Protein AF-A0A6A6N3H6-F1 (afdb_monomer)

pLDDT: mean 77.89, std 19.14, range [23.11, 98.12]

Mean predicted aligned error: 17.77 Å

Foldseek 3Di:
DAFAEQECVVVVVCVVVADLDLVSNVVVCVVVDPVLLVSLLVLLVSLLFFQKHKYQYPLFALVLQVVLVVLVLVVVPDDPVLQVVQADVVLVRLAGKDAFQQFAAQCVAPPVNVVVLVPADPVLRWQHAPGGAQKMKHKAFADAADPDDLFVSSRDHGDDRPPCPCRCVSLRSSLVSQVVVVLSSQLSNCSSVSHRSCQPVVQLVNARWIFMKMKHQCVVQQDFSHWNHTKDFFAFAKKKWAAKLAWFKWWATPVRDIDGHDHDGSMMMIGGGNLNCLQQLNSRDTIIITGTNHPSRNVSQVVCVVVVHRSMTIIRMIGRHGHQADKRAHDDCSCVDPSSVVRDIDGRHGPPDRYDHPCLPDPLPVGDPDDQLAEDADDDPDPQEPVSQVNPDDPVSYDHDQLLQLLLCCFPVCQVQQVAFDQDPLQVVAPCRCCPLQNPGPDDSNVVVLCCCCPPQQDPVLLVVLQVQLVVLLVVLLVVLVVCLVVQHKDLVQVSLLQSVQQSSCCSPPVDHLPDPDPVSVVVVVVQVVNCVSVPVDRPRPRLCLLVQLCLPDDVVVLVVQCVVLVDPCLPDAFDGLVCLVSSQLLLLSSLLSCLQFQFQQKDKTFGQAWDDDPRDTQHHRHIYINRSNRLSQPCVLDPVSNDRDSVVSNPDDVVVVVVCLSRVSRASQRHHPSGDSCPVVSSSSSSSSNSRLSSFWDKFWDDDVRGFDLRFYDDSTTHRPDGRIMRTHTPDDNPDD

Solvent-accessible surface area (backbone atoms only — not comparable to full-atom values): 39945 Å² total; per-residue (Å²): 136,82,73,60,75,45,72,41,54,75,53,66,78,47,53,89,78,59,49,59,50,62,69,59,28,56,54,47,49,63,72,77,30,71,66,56,56,51,51,14,32,48,49,31,48,40,36,42,58,36,14,43,41,31,34,34,43,86,87,44,50,49,65,58,51,47,58,47,45,54,56,49,41,63,53,67,71,47,57,67,74,66,49,54,75,36,42,30,71,93,49,71,34,66,30,15,28,34,69,52,59,72,41,44,34,39,48,81,56,32,65,70,48,36,54,52,52,72,70,42,58,81,92,54,44,74,68,80,58,97,57,44,20,52,32,27,37,37,25,38,73,38,77,77,67,54,93,83,62,72,55,54,73,80,54,61,84,49,67,77,66,89,92,49,88,59,48,64,59,49,52,42,53,54,35,47,47,52,51,54,50,50,46,54,51,36,26,33,27,22,44,33,70,73,42,39,35,44,66,49,47,65,45,34,57,66,17,64,29,32,33,41,33,33,39,27,56,43,85,80,62,69,49,76,62,41,41,39,36,36,46,40,65,52,48,32,28,39,37,36,29,50,62,47,88,48,54,35,44,33,33,41,33,72,87,62,49,65,41,75,65,80,60,56,87,34,26,36,39,36,33,31,5,39,43,42,11,34,32,37,30,54,58,29,39,51,25,39,34,33,29,34,36,36,73,66,21,52,54,40,49,53,55,28,57,78,66,74,46,80,54,50,38,47,40,58,33,29,39,36,25,45,13,50,88,40,71,42,36,32,43,81,75,31,50,75,40,83,55,21,77,80,31,64,78,39,71,35,55,76,60,85,62,71,49,62,62,82,74,73,60,85,54,91,64,85,73,60,57,72,42,59,59,54,34,40,43,68,57,80,74,60,83,58,38,54,77,75,54,43,77,80,64,62,80,87,43,45,53,87,46,60,52,25,60,49,43,26,43,44,31,59,77,37,23,80,40,38,51,32,55,70,85,56,96,58,22,86,74,42,99,51,39,50,67,33,79,89,50,28,61,70,48,71,68,36,51,50,52,49,48,46,42,47,59,68,61,54,13,70,70,42,51,57,71,40,44,63,56,47,53,50,39,52,49,53,52,52,51,53,49,50,54,33,28,76,69,73,39,76,36,53,49,50,61,52,53,36,52,41,48,45,29,34,51,33,34,68,76,69,71,41,43,59,82,48,90,48,72,66,21,47,50,53,45,52,55,51,50,52,55,23,65,73,67,42,94,60,75,82,61,79,68,72,47,48,67,52,57,47,45,68,75,47,50,77,66,50,55,52,48,40,56,63,69,37,68,59,74,47,72,83,75,49,80,79,51,80,86,50,52,84,66,32,51,50,56,53,12,42,51,52,42,28,31,39,76,45,26,49,55,36,59,48,73,23,13,26,70,50,67,44,70,58,100,85,42,82,42,48,36,54,16,31,36,38,48,38,40,47,40,32,38,38,32,67,90,81,30,84,65,41,88,57,94,57,33,67,80,56,66,73,67,47,75,72,52,54,53,51,45,69,64,40,42,44,75,46,74,51,59,54,44,92,78,31,53,75,55,52,66,61,49,51,51,52,52,52,52,52,51,51,45,47,61,48,27,35,44,78,44,44,63,45,82,94,55,38,66,76,78,44,30,33,72,57,86,44,60,37,64,59,53,83,49,37,29,35,50,40,82,68,39,68,91,82,66,130

Nearest PDB structures (foldseek):
  2v0m-assembly2_B  TM=8.083E-01  e=2.006E-14  Homo sapiens
  2v0m-assembly3_C  TM=8.012E-01  e=1.333E-14  Homo sapiens
  4k9w-assembly3_C  TM=7.893E-01  e=1.266E-14  Homo sapiens
  8gk3-assembly9_I  TM=7.827E-01  e=5.556E-13  Homo sapiens
  8gk3-assembly5_E  TM=7.535E-01  e=1.900E-13  Homo sapiens

Organism: Hevea brasiliensis (NCBI:txid3981)

Secondary structure (DSSP, 8-state):
-PPPEEE-HHHHTTGGG--SSHHHHHHHHHHS-HHHHHHHHHHHHHHHHHSEEEEE-TT--HHHHHHHHHHHHHHHTS-HHHHHTTB-GGGTTSSEEE-TT-PPPHHHH-HHHHHHHHTS-GGGPPPPPSSS---EEEEEEESPPPSS-S-GGGGPPPP--TT-TTHHHHHHHHHHHHHHHHHHHHHHHHHHTTS-TTTTHHHHTT--EEE--EEEETTT--STT-EEEEEEE--SSEEEE---SS--EEEE-TTS-EEE--PPTTEEEEEE-HHHHHHTTTSSPPPEEEEE--HHHHHHHHHHHHTT---EEEE-EEEE---TTSEE---GGGGGSGGGGGS--EE----------SSSSTTTTS--SS----EEPP----TTB-TTTS----TTSB----HHHHHHIIIIISTTGGGB-PPPTTGGGSTTGGGSTTTPPTTHHHHHHHHHIIIIISSHHHHHHTHHHHHHHHHHHHHHHHHHHHTT--EEHHHHHHHHHHHHHHHHHHSS-TTSSSHHHHHHHHHHHHHHHHT-SS--S---THHHHHHHT--HHHHHHHHHHH--THHHHS---GGGGGG-HHHHHHHHHHHHHS-SSS-EEEE-SS-EEETTEEE-TT-EEEE-HHHHTT-TTTSSSTTS--GGGGT---HHHHHHHHHHT---TT--GGGS-TTHHHHHHHHHHHHHHHHHHEEEEE-SGGG----PEESSSS-EESS--EEEEEESS-TT--

Sequence (738 aa):
MELPVIDLSRYLEISGKLSNDPEKLSGQLQEFGPWLIESCKEVSRILRETGALIVKDPRCSAEDNDRFIDIMEKYFERPQDYKKLHERPQSYYQIGSSPDGLEVAKCVVDEKIKEKVKAMPMDVQPSLPHGPDLKERYMWRVGSPPANTRFREFNLEPPIPEGFLEWKEVMDSWGSKMVNAVEAVAEMAAIGFGLPKDAFTSLLKQGPQLLGPTGSNLSHYNQEGTVFAGYHYDTNFLTIHGRSRFPGLNIWLRNGQKVEVKVPPGCLFIQTGKQIEWLTAGECMAGMHEVVVTDKTLDAVKKAAEQNRSLWRVSSTLFSNIASDAMLKPLGHFAKRPQANQYPPMAAVAPYSPIPPSDACCNAVKSLGQPCLCVLVNGPPISGVDRNMALQLPDKCTANFEPSTFAAEIFKTHDINFSAKPKTPLGDKLLFGNFGFFNAPYGDYWKFMKKLCMTELLGARQVERDCAARREELRRFLSKLVERACKNENVDLGNELMRLTNNTICRMVMSTRCSGEDDEARKCRELVEESVDLAGKDRYVCKYHAMDYGRAHQSSKSILETKRRDRVSCWNNRLVEESDIPNLHYLQAVVKETMRLHPLVPAIPRECREDCKIEGYDIPKETVVWINVYSTMRDPKLWNNPNEFCPERFLQEHENQKEIKRQNFSFLPFGGGRRMCPGSHLAFSLINMTIASMIQCFDWKAVGDGGKVNMEAKSGFSLCLAHPLLCFPVIHYHPFAA

Structure (mmCIF, N/CA/C/O backbone):
data_AF-A0A6A6N3H6-F1
#
_entry.id   AF-A0A6A6N3H6-F1
#
loop_
_atom_site.group_PDB
_atom_site.id
_atom_site.type_symbol
_atom_site.label_atom_id
_atom_site.label_alt_id
_atom_site.label_comp_id
_atom_site.label_asym_id
_atom_site.label_entity_id
_atom_site.label_seq_id
_atom_site.pdbx_PDB_ins_code
_atom_site.Cartn_x
_atom_site.Cartn_y
_atom_site.Cartn_z
_atom_site.occupancy
_atom_site.B_iso_or_equiv
_atom_site.auth_seq_id
_atom_site.auth_comp_id
_atom_site.auth_asym_id
_atom_site.auth_atom_id
_atom_site.pdbx_PDB_model_num
ATOM 1 N N . MET A 1 1 ? -34.242 -5.649 2.552 1.00 54.91 1 MET A N 1
ATOM 2 C CA . MET A 1 1 ? -33.897 -6.307 3.826 1.00 54.91 1 MET A CA 1
ATOM 3 C C . MET A 1 1 ? -33.366 -5.218 4.736 1.00 54.91 1 MET A C 1
ATOM 5 O O . MET A 1 1 ? -32.465 -4.509 4.309 1.00 54.91 1 MET A O 1
ATOM 9 N N . GLU A 1 2 ? -33.977 -5.004 5.898 1.00 72.56 2 GLU A N 1
ATOM 10 C CA . GLU A 1 2 ? -33.443 -4.059 6.886 1.00 72.56 2 GLU A CA 1
ATOM 11 C C . GLU A 1 2 ? -32.389 -4.772 7.738 1.00 72.56 2 GLU A C 1
ATOM 13 O O . GLU A 1 2 ? -32.532 -5.959 8.035 1.00 72.56 2 GLU A O 1
ATOM 18 N N . LEU A 1 3 ? -31.310 -4.069 8.083 1.00 84.62 3 LEU A N 1
ATOM 19 C CA . LEU A 1 3 ? -30.305 -4.607 8.995 1.00 84.62 3 LEU A CA 1
ATOM 20 C C . LEU A 1 3 ? -30.909 -4.721 10.402 1.00 84.62 3 LEU A C 1
ATOM 22 O O . LEU A 1 3 ? -31.609 -3.800 10.830 1.00 84.62 3 LEU A O 1
ATOM 26 N N . PRO A 1 4 ? -30.638 -5.813 11.134 1.00 85.38 4 PRO A N 1
ATOM 27 C CA . PRO A 1 4 ? -31.151 -5.986 12.486 1.00 85.38 4 PRO A CA 1
ATOM 28 C C . PRO A 1 4 ? -30.584 -4.917 13.428 1.00 85.38 4 PRO A C 1
ATOM 30 O O . PRO A 1 4 ? -29.407 -4.553 13.341 1.00 85.38 4 PRO A O 1
ATOM 33 N N . VAL A 1 5 ? -31.438 -4.441 14.337 1.00 94.19 5 VAL A N 1
ATOM 34 C CA . VAL A 1 5 ? -31.075 -3.499 15.401 1.00 94.19 5 VAL A CA 1
ATOM 35 C C . VAL A 1 5 ? -30.904 -4.270 16.706 1.00 94.19 5 VAL A C 1
ATOM 37 O O . VAL A 1 5 ? -31.855 -4.871 17.200 1.00 94.19 5 VAL A O 1
ATOM 40 N N . ILE A 1 6 ? -29.700 -4.235 17.272 1.00 96.00 6 ILE A N 1
ATOM 41 C CA . ILE A 1 6 ? -29.367 -4.854 18.558 1.00 96.00 6 ILE A CA 1
ATOM 42 C C . ILE A 1 6 ? -29.387 -3.786 19.653 1.00 96.00 6 ILE A C 1
ATOM 44 O O . ILE A 1 6 ? -28.627 -2.820 19.600 1.00 96.00 6 ILE A O 1
ATOM 48 N N . ASP A 1 7 ? -30.246 -3.956 20.656 1.00 96.25 7 ASP A N 1
ATOM 49 C CA . ASP A 1 7 ? -30.285 -3.075 21.827 1.00 96.25 7 ASP A CA 1
ATOM 50 C C . ASP A 1 7 ? -29.255 -3.532 22.870 1.00 96.25 7 ASP A C 1
ATOM 52 O O . ASP A 1 7 ? -29.333 -4.643 23.399 1.00 96.25 7 ASP A O 1
ATOM 56 N N . LEU A 1 8 ? -28.274 -2.674 23.158 1.00 96.94 8 LEU A N 1
ATOM 57 C CA . LEU A 1 8 ? -27.181 -2.977 24.083 1.00 96.94 8 LEU A CA 1
ATOM 58 C C . LEU A 1 8 ? -27.555 -2.748 25.554 1.00 96.94 8 LEU A C 1
ATOM 60 O O . LEU A 1 8 ? -26.789 -3.146 26.432 1.00 96.94 8 LEU A O 1
ATOM 64 N N . SER A 1 9 ? -28.713 -2.145 25.853 1.00 95.56 9 SER A N 1
ATOM 65 C CA . SER A 1 9 ? -29.068 -1.686 27.206 1.00 95.56 9 SER A CA 1
ATOM 66 C C . SER A 1 9 ? -28.967 -2.801 28.247 1.00 95.56 9 SER A C 1
ATOM 68 O O . SER A 1 9 ? -28.247 -2.672 29.236 1.00 95.56 9 SER A O 1
ATOM 70 N N . ARG A 1 10 ? -29.598 -3.950 27.974 1.00 93.75 10 ARG A N 1
ATOM 71 C CA . ARG A 1 10 ? -29.620 -5.088 28.904 1.00 93.75 10 ARG A CA 1
ATOM 72 C C . ARG A 1 10 ? -28.243 -5.726 29.096 1.00 93.75 10 ARG A C 1
ATOM 74 O O . ARG A 1 10 ? -27.944 -6.222 30.177 1.00 93.75 10 ARG A O 1
ATOM 81 N N . TYR A 1 11 ? -27.399 -5.726 28.062 1.00 95.31 11 TYR A N 1
ATOM 82 C CA . TYR A 1 11 ? -26.031 -6.240 28.170 1.00 95.31 11 TYR A CA 1
ATOM 83 C C . TYR A 1 11 ? -25.169 -5.323 29.046 1.00 95.31 11 TYR A C 1
ATOM 85 O O . TYR A 1 11 ? -24.456 -5.801 29.928 1.00 95.31 11 TYR A O 1
ATOM 93 N N . LEU A 1 12 ? -25.277 -4.005 28.857 1.00 95.88 12 LEU A N 1
ATOM 94 C CA . LEU A 1 12 ? -24.498 -3.012 29.600 1.00 95.88 12 LEU A CA 1
ATOM 95 C C . LEU A 1 12 ? -24.800 -3.002 31.109 1.00 95.88 12 LEU A C 1
ATOM 97 O O . LEU A 1 12 ? -23.902 -2.720 31.898 1.00 95.88 12 LEU A O 1
ATOM 101 N N . GLU A 1 13 ? -26.018 -3.359 31.528 1.00 93.38 13 GLU A N 1
ATOM 102 C CA . GLU A 1 13 ? -26.393 -3.477 32.950 1.00 93.38 13 GLU A CA 1
ATOM 103 C C . GLU A 1 13 ? -25.622 -4.576 33.702 1.00 93.38 13 GLU A C 1
ATOM 105 O O . GLU A 1 13 ? -25.441 -4.502 34.923 1.00 93.38 13 GLU A O 1
ATOM 110 N N . ILE A 1 14 ? -25.175 -5.612 32.988 1.00 91.44 14 ILE A N 1
ATOM 111 C CA . ILE A 1 14 ? -24.556 -6.799 33.590 1.00 91.44 14 ILE A CA 1
ATOM 112 C C . ILE A 1 14 ? -23.113 -7.034 33.146 1.00 91.44 14 ILE A C 1
ATOM 114 O O . ILE A 1 14 ? -22.404 -7.785 33.814 1.00 91.44 14 ILE A O 1
ATOM 118 N N . SER A 1 15 ? -22.648 -6.395 32.069 1.00 90.31 15 SER A N 1
ATOM 119 C CA . SER A 1 15 ? -21.335 -6.657 31.466 1.00 90.31 15 SER A CA 1
ATOM 120 C C . SER A 1 15 ? -20.186 -6.517 32.468 1.00 90.31 15 SER A C 1
ATOM 122 O O . SER A 1 15 ? -19.277 -7.348 32.473 1.00 90.31 15 SER A O 1
ATOM 124 N N . GLY A 1 16 ? -20.253 -5.543 33.381 1.00 87.88 16 GLY A N 1
ATOM 125 C CA . GLY A 1 16 ? -19.256 -5.337 34.439 1.00 87.88 16 GLY A CA 1
ATOM 126 C C . GLY A 1 16 ? -19.181 -6.455 35.490 1.00 87.88 16 GLY A C 1
ATOM 127 O O . GLY A 1 16 ? -18.178 -6.559 36.189 1.00 87.88 16 GLY A O 1
ATOM 128 N N . LYS A 1 17 ? -20.210 -7.305 35.599 1.00 87.94 17 LYS A N 1
ATOM 129 C CA . LYS A 1 17 ? -20.251 -8.452 36.524 1.00 87.94 17 LYS A CA 1
ATOM 130 C C . LYS A 1 17 ? -19.706 -9.738 35.894 1.00 87.94 17 LYS A C 1
ATOM 132 O O . LYS A 1 17 ? -19.382 -10.676 36.620 1.00 87.94 17 LYS A O 1
ATOM 137 N N . LEU A 1 18 ? -19.619 -9.796 34.564 1.00 88.19 18 LEU A N 1
ATOM 138 C CA . LEU A 1 18 ? -19.164 -10.976 33.828 1.00 88.19 18 LEU A CA 1
ATOM 139 C C . LEU A 1 18 ? -17.639 -11.128 33.907 1.00 88.19 18 LEU A C 1
ATOM 141 O O . LEU A 1 18 ? -16.895 -10.176 33.665 1.00 88.19 18 LEU A O 1
ATOM 145 N N . SER A 1 19 ? -17.186 -12.342 34.216 1.00 88.44 19 SER A N 1
ATOM 146 C CA . SER A 1 19 ? -15.778 -12.715 34.300 1.00 88.44 19 SER A CA 1
ATOM 147 C C . SER A 1 19 ? -15.164 -12.915 32.915 1.00 88.44 19 SER A C 1
ATOM 149 O O . SER A 1 19 ? -15.828 -13.358 31.981 1.00 88.44 19 SER A O 1
ATOM 151 N N . ASN A 1 20 ? -13.865 -12.640 32.801 1.00 87.69 20 ASN A N 1
ATOM 152 C CA . ASN A 1 20 ? -13.083 -12.994 31.614 1.00 87.69 20 ASN A CA 1
ATOM 153 C C . ASN A 1 20 ? -12.577 -14.447 31.673 1.00 87.69 20 ASN A C 1
ATOM 155 O O . ASN A 1 20 ? -12.150 -14.992 30.659 1.00 87.69 20 ASN A O 1
ATOM 159 N N . ASP A 1 21 ? -12.627 -15.077 32.852 1.00 86.31 21 ASP A N 1
ATOM 160 C CA . ASP A 1 21 ? -12.260 -16.479 33.032 1.00 86.31 21 ASP A CA 1
ATOM 161 C C . ASP A 1 21 ? -13.322 -17.393 32.387 1.00 86.31 21 ASP A C 1
ATOM 163 O O . ASP A 1 21 ? -14.500 -17.271 32.734 1.00 86.31 21 ASP A O 1
ATOM 167 N N . PRO A 1 22 ? -12.951 -18.300 31.463 1.00 82.88 22 PRO A N 1
ATOM 168 C CA . PRO A 1 22 ? -13.918 -19.115 30.726 1.00 82.88 22 PRO A CA 1
ATOM 169 C C . PRO A 1 22 ? -14.803 -20.008 31.602 1.00 82.88 22 PRO A C 1
ATOM 171 O O . PRO A 1 22 ? -15.984 -20.178 31.294 1.00 82.88 22 PRO A O 1
ATOM 174 N N . GLU A 1 23 ? -14.264 -20.573 32.686 1.00 83.00 23 GLU A N 1
ATOM 175 C CA . GLU A 1 23 ? -15.017 -21.475 33.565 1.00 83.00 23 GLU A CA 1
ATOM 176 C C . GLU A 1 23 ? -16.041 -20.687 34.382 1.00 83.00 23 GLU A C 1
ATOM 178 O O . GLU A 1 23 ? -17.223 -21.043 34.428 1.00 83.00 23 GLU A O 1
ATOM 183 N N . LYS A 1 24 ? -15.618 -19.554 34.958 1.00 86.44 24 LYS A N 1
ATOM 184 C CA . LYS A 1 24 ? -16.521 -18.659 35.698 1.00 86.44 24 LYS A CA 1
ATOM 185 C C . LYS A 1 24 ? -17.574 -18.042 34.788 1.00 86.44 24 LYS A C 1
ATOM 187 O O . LYS A 1 24 ? -18.742 -17.990 35.166 1.00 86.44 24 LYS A O 1
ATOM 192 N N . LEU A 1 25 ? -17.182 -17.616 33.588 1.00 85.88 25 LEU A N 1
ATOM 193 C CA . LEU A 1 25 ? -18.096 -17.062 32.597 1.00 85.88 25 LEU A CA 1
ATOM 194 C C . LEU A 1 25 ? -19.158 -18.090 32.205 1.00 85.88 25 LEU A C 1
ATOM 196 O O . LEU A 1 25 ? -20.333 -17.747 32.170 1.00 85.88 25 LEU A O 1
ATOM 200 N N . SER A 1 26 ? -18.786 -19.355 31.985 1.00 81.19 26 SER A N 1
ATOM 201 C CA . SER A 1 26 ? -19.758 -20.416 31.690 1.00 81.19 26 SER A CA 1
ATOM 202 C C . SER A 1 26 ? -20.797 -20.581 32.806 1.00 81.19 26 SER A C 1
ATOM 204 O O . SER A 1 26 ? -21.979 -20.745 32.507 1.00 81.19 26 SER A O 1
ATOM 206 N N . GLY A 1 27 ? -20.385 -20.509 34.077 1.00 81.69 27 GLY A N 1
ATOM 207 C CA . GLY A 1 27 ? -21.310 -20.531 35.217 1.00 81.69 27 GLY A CA 1
ATOM 208 C C . GLY A 1 27 ? -22.224 -19.300 35.263 1.00 81.69 27 GLY A C 1
ATOM 209 O O . GLY A 1 27 ? -23.436 -19.426 35.412 1.00 81.69 27 GLY A O 1
ATOM 210 N N . GLN A 1 28 ? -21.669 -18.108 35.037 1.00 83.12 28 GLN A N 1
ATOM 211 C CA . GLN A 1 28 ? -22.433 -16.856 35.015 1.00 83.12 28 GLN A CA 1
ATOM 212 C C . GLN A 1 28 ? -23.426 -16.787 33.848 1.00 83.12 28 GLN A C 1
ATOM 214 O O . GLN A 1 28 ? -24.538 -16.295 34.010 1.00 83.12 28 GLN A O 1
ATOM 219 N N . LEU A 1 29 ? -23.068 -17.312 32.675 1.00 82.69 29 LEU A N 1
ATOM 220 C CA . LEU A 1 29 ? -23.973 -17.400 31.526 1.00 82.69 29 LEU A CA 1
ATOM 221 C C . LEU A 1 29 ? -25.200 -18.277 31.828 1.00 82.69 29 LEU A C 1
ATOM 223 O O . LEU A 1 29 ? -26.274 -18.023 31.285 1.00 82.69 29 LEU A O 1
ATOM 227 N N . GLN A 1 30 ? -25.063 -19.279 32.704 1.00 79.19 30 GLN A N 1
ATOM 228 C CA . GLN A 1 30 ? -26.191 -20.079 33.190 1.00 79.19 30 GLN A CA 1
ATOM 229 C C . GLN A 1 30 ? -27.035 -19.308 34.222 1.00 79.19 30 GLN A C 1
ATOM 231 O O . GLN A 1 30 ? -28.259 -19.409 34.194 1.00 79.19 30 GLN A O 1
ATOM 236 N N . GLU A 1 31 ? -26.403 -18.502 35.082 1.00 81.06 31 GLU A N 1
ATOM 237 C CA . GLU A 1 31 ? -27.059 -17.690 36.121 1.00 81.06 31 GLU A CA 1
ATOM 238 C C . GLU A 1 31 ? -27.869 -16.510 35.551 1.00 81.06 31 GLU A C 1
ATOM 240 O O . GLU A 1 31 ? -29.026 -16.311 35.916 1.00 81.06 31 GLU A O 1
ATOM 245 N N . PHE A 1 32 ? -27.295 -15.737 34.621 1.00 77.31 32 PHE A N 1
ATOM 246 C CA . PHE A 1 32 ? -27.941 -14.553 34.031 1.00 77.31 32 PHE A CA 1
ATOM 247 C C . PHE A 1 32 ? -29.028 -14.891 32.986 1.00 77.31 32 PHE A C 1
ATOM 249 O O . PHE A 1 32 ? -29.742 -13.993 32.525 1.00 77.31 32 PHE A O 1
ATOM 256 N N . GLY A 1 33 ? -29.191 -16.177 32.653 1.00 76.50 33 GLY A N 1
ATOM 257 C CA . GLY A 1 33 ? -30.299 -16.740 31.878 1.00 76.50 33 GLY A CA 1
ATOM 258 C C . GLY A 1 33 ? -30.052 -16.897 30.364 1.00 76.50 33 GLY A C 1
ATOM 259 O O . GLY A 1 33 ? -29.130 -16.298 29.807 1.00 76.50 33 GLY A O 1
ATOM 260 N N . PRO A 1 34 ? -30.915 -17.664 29.653 1.00 84.06 34 PRO A N 1
ATOM 261 C CA . PRO A 1 34 ? -30.723 -18.024 28.238 1.00 84.06 34 PRO A CA 1
ATOM 262 C C . PRO A 1 34 ? -30.611 -16.833 27.279 1.00 84.06 34 PRO A C 1
ATOM 264 O O . PRO A 1 34 ? -29.903 -16.913 26.275 1.00 84.06 34 PRO A O 1
ATOM 267 N N . TRP A 1 35 ? -31.270 -15.717 27.611 1.00 90.00 35 TRP A N 1
ATOM 268 C CA . TRP A 1 35 ? -31.330 -14.522 26.769 1.00 90.00 35 TRP A CA 1
ATOM 269 C C . TRP A 1 35 ? -29.939 -13.947 26.456 1.00 90.00 35 TRP A C 1
ATOM 271 O O . TRP A 1 35 ? -29.731 -13.435 25.358 1.00 90.00 35 TRP A O 1
ATOM 281 N N . LEU A 1 36 ? -28.994 -14.010 27.406 1.00 89.12 36 LEU A N 1
ATOM 282 C CA . LEU A 1 36 ? -27.656 -13.430 27.261 1.00 89.12 36 LEU A CA 1
ATOM 283 C C . LEU A 1 36 ? -26.862 -14.222 26.226 1.00 89.12 36 LEU A C 1
ATOM 285 O O . LEU A 1 36 ? -26.299 -13.653 25.295 1.00 89.12 36 LEU A O 1
ATOM 289 N N . ILE A 1 37 ? -26.885 -15.549 26.361 1.00 89.06 37 ILE A N 1
ATOM 290 C CA . ILE A 1 37 ? -26.258 -16.470 25.412 1.00 89.06 37 ILE A CA 1
ATOM 291 C C . ILE A 1 37 ? -26.870 -16.280 24.024 1.00 89.06 37 ILE A C 1
ATOM 293 O O . ILE A 1 37 ? -26.137 -16.208 23.041 1.00 89.06 37 ILE A O 1
ATOM 297 N N . GLU A 1 38 ? -28.198 -16.195 23.937 1.00 92.19 38 GLU A N 1
ATOM 298 C CA . GLU A 1 38 ? -28.911 -15.996 22.676 1.00 92.19 38 GLU A CA 1
ATOM 299 C C . GLU A 1 38 ? -28.542 -14.662 22.022 1.00 92.19 38 GLU A C 1
ATOM 301 O O . GLU A 1 38 ? -28.206 -14.635 20.843 1.00 92.19 38 GLU A O 1
ATOM 306 N N . SER A 1 39 ? -28.481 -13.582 22.800 1.00 93.69 39 SER A N 1
ATOM 307 C CA . SER A 1 39 ? -28.119 -12.246 22.314 1.00 93.69 39 SER A CA 1
ATOM 308 C C . SER A 1 39 ? -26.664 -12.179 21.834 1.00 93.69 39 SER A C 1
ATOM 310 O O . SER A 1 39 ? -26.384 -11.631 20.770 1.00 93.69 39 SER A O 1
ATOM 312 N N . CYS A 1 40 ? -25.722 -12.774 22.572 1.00 95.62 40 CYS A N 1
ATOM 313 C CA . CYS A 1 40 ? -24.321 -12.871 22.152 1.00 95.62 40 CYS A CA 1
ATOM 314 C C . CYS A 1 40 ? -24.163 -13.724 20.883 1.00 95.62 40 CYS A C 1
ATOM 316 O O . CYS A 1 40 ? -23.457 -13.334 19.948 1.00 95.62 40 CYS A O 1
ATOM 318 N N . LYS A 1 41 ? -24.858 -14.869 20.814 1.00 95.31 41 LYS A N 1
ATOM 319 C CA . LYS A 1 41 ? -24.901 -15.707 19.608 1.00 95.31 41 LYS A CA 1
ATOM 320 C C . LYS A 1 41 ? -25.475 -14.941 18.427 1.00 95.31 41 LYS A C 1
ATOM 322 O O . LYS A 1 41 ? -24.896 -15.011 17.348 1.00 95.31 41 LYS A O 1
ATOM 327 N N . GLU A 1 42 ? -26.535 -14.172 18.636 1.00 96.00 42 GLU A N 1
ATOM 328 C CA . GLU A 1 42 ? -27.175 -13.377 17.596 1.00 96.00 42 GLU A CA 1
ATOM 329 C C . GLU A 1 42 ? -26.230 -12.311 17.031 1.00 96.00 42 GLU A C 1
ATOM 331 O O . GLU A 1 42 ? -26.057 -12.237 15.816 1.00 96.00 42 GLU A O 1
ATOM 336 N N . VAL A 1 43 ? -25.507 -11.573 17.884 1.00 97.25 43 VAL A N 1
ATOM 337 C CA . VAL A 1 43 ? -24.466 -10.627 17.436 1.00 97.25 43 VAL A CA 1
ATOM 338 C C . VAL A 1 43 ? -23.409 -11.332 16.581 1.00 97.25 43 VAL A C 1
ATOM 340 O O . VAL A 1 43 ? -23.119 -10.895 15.466 1.00 97.25 43 VAL A O 1
ATOM 343 N N . SER A 1 44 ? -22.853 -12.450 17.061 1.00 96.75 44 SER A N 1
ATOM 344 C CA . SER A 1 44 ? -21.826 -13.196 16.317 1.00 96.75 44 SER A CA 1
ATOM 345 C C . SER A 1 44 ? -22.348 -13.768 14.988 1.00 96.75 44 SER A C 1
ATOM 347 O O . SER A 1 44 ? -21.649 -13.719 13.972 1.00 96.75 44 SER A O 1
ATOM 349 N N . ARG A 1 45 ? -23.603 -14.240 14.965 1.00 96.25 45 ARG A N 1
ATOM 350 C CA . ARG A 1 45 ? -24.294 -14.755 13.779 1.00 96.25 45 ARG A CA 1
ATOM 351 C C . ARG A 1 45 ? -24.479 -13.659 12.739 1.00 96.25 45 ARG A C 1
ATOM 353 O O . ARG A 1 45 ? -24.121 -13.868 11.582 1.00 96.25 45 ARG A O 1
ATOM 360 N N . ILE A 1 46 ? -24.983 -12.492 13.144 1.00 95.00 46 ILE A N 1
ATOM 361 C CA . ILE A 1 46 ? -25.205 -11.360 12.240 1.00 95.00 46 ILE A CA 1
ATOM 362 C C . ILE A 1 46 ? -23.876 -10.890 11.648 1.00 95.00 46 ILE A C 1
ATOM 364 O O . ILE A 1 46 ? -23.783 -10.753 10.429 1.00 95.00 46 ILE A O 1
ATOM 368 N N . LEU A 1 47 ? -22.831 -10.701 12.462 1.00 95.06 47 LEU A N 1
ATOM 369 C CA . LEU A 1 47 ? -21.512 -10.289 11.963 1.00 95.06 47 LEU A CA 1
ATOM 370 C C . LEU A 1 47 ? -20.954 -11.281 10.930 1.00 95.06 47 LEU A C 1
ATOM 372 O O . LEU A 1 47 ? -20.469 -10.862 9.880 1.00 95.06 47 LEU A O 1
ATOM 376 N N . ARG A 1 48 ? -21.092 -12.588 11.180 1.00 94.25 48 ARG A N 1
ATOM 377 C CA . ARG A 1 48 ? -20.701 -13.646 10.236 1.00 94.25 48 ARG A CA 1
ATOM 378 C C . ARG A 1 48 ? -21.503 -13.590 8.933 1.00 94.25 48 ARG A C 1
ATOM 380 O O . ARG A 1 48 ? -20.929 -13.607 7.848 1.00 94.25 48 ARG A O 1
ATOM 387 N N . GLU A 1 49 ? -22.828 -13.538 9.027 1.00 92.00 49 GLU A N 1
ATOM 388 C CA . GLU A 1 49 ? -23.729 -13.735 7.881 1.00 92.00 49 GLU A CA 1
ATOM 389 C C . GLU A 1 49 ? -23.946 -12.478 7.043 1.00 92.00 49 GLU A C 1
ATOM 391 O O . GLU A 1 49 ? -24.228 -12.567 5.851 1.00 92.00 49 GLU A O 1
ATOM 396 N N . THR A 1 50 ? -23.803 -11.298 7.637 1.00 91.88 50 THR A N 1
ATOM 397 C CA . THR A 1 50 ? -24.080 -10.024 6.960 1.00 91.88 50 THR A CA 1
ATOM 398 C C . THR A 1 50 ? -22.842 -9.141 6.850 1.00 91.88 50 THR A C 1
ATOM 400 O O . THR A 1 50 ? -22.730 -8.371 5.901 1.00 91.88 50 THR A O 1
ATOM 403 N N . GLY A 1 51 ? -21.890 -9.266 7.783 1.00 93.00 51 GLY A N 1
ATOM 404 C CA . GLY A 1 51 ? -20.756 -8.351 7.910 1.00 93.00 51 GLY A CA 1
ATOM 405 C C . GLY A 1 51 ? -21.102 -6.988 8.512 1.00 93.00 51 GLY A C 1
ATOM 406 O O . GLY A 1 51 ? -20.208 -6.151 8.619 1.00 93.00 51 GLY A O 1
ATOM 407 N N . ALA A 1 52 ? -22.360 -6.730 8.883 1.00 95.25 52 ALA A N 1
ATOM 408 C CA . ALA A 1 52 ? -22.777 -5.440 9.419 1.00 95.25 52 ALA A CA 1
ATOM 409 C C . ALA A 1 52 ? -24.033 -5.534 10.295 1.00 95.25 52 ALA A C 1
ATOM 411 O O . ALA A 1 52 ? -24.925 -6.334 10.042 1.00 95.25 52 ALA A O 1
ATOM 412 N N . LEU A 1 53 ? -24.143 -4.678 11.304 1.00 95.88 53 LEU A N 1
ATOM 413 C CA . LEU A 1 53 ? -25.328 -4.595 12.157 1.00 95.88 53 LEU A CA 1
ATOM 414 C C . LEU A 1 53 ? -25.561 -3.169 12.638 1.00 95.88 53 LEU A C 1
ATOM 416 O O . LEU A 1 53 ? -24.663 -2.330 12.591 1.00 95.88 53 LEU A O 1
ATOM 420 N N . ILE A 1 54 ? -26.772 -2.898 13.111 1.00 97.31 54 ILE A N 1
ATOM 421 C CA . ILE A 1 54 ? -27.108 -1.630 13.752 1.00 97.31 54 ILE A CA 1
ATOM 422 C C . ILE A 1 54 ? -27.236 -1.887 15.251 1.00 97.31 54 ILE A C 1
ATOM 424 O O . ILE A 1 54 ? -27.827 -2.882 15.662 1.00 97.31 54 ILE A O 1
ATOM 428 N N . VAL A 1 55 ? -26.692 -0.997 16.074 1.00 97.50 55 VAL A N 1
ATOM 429 C CA . VAL A 1 55 ? -26.861 -1.038 17.528 1.00 97.50 55 VAL A CA 1
ATOM 430 C C . VAL A 1 55 ? -27.597 0.182 18.037 1.00 97.50 55 VAL A C 1
ATOM 432 O O . VAL A 1 55 ? -27.404 1.293 17.543 1.00 97.50 55 VAL A O 1
ATOM 435 N N . LYS A 1 56 ? -28.398 -0.025 19.077 1.00 97.50 56 LYS A N 1
ATOM 436 C CA . LYS A 1 56 ? -28.901 1.032 19.943 1.00 97.50 56 LYS A CA 1
ATOM 437 C C . LYS A 1 56 ? -28.112 0.980 21.244 1.00 97.50 56 LYS A C 1
ATOM 439 O O . LYS A 1 56 ? -28.221 0.020 22.004 1.00 97.50 56 LYS A O 1
ATOM 444 N N . ASP A 1 57 ? -27.304 2.005 21.474 1.00 97.25 57 ASP A N 1
ATOM 445 C CA . ASP A 1 57 ? -26.536 2.159 22.704 1.00 97.25 57 ASP A CA 1
ATOM 446 C C . ASP A 1 57 ? -27.180 3.269 23.546 1.00 97.25 57 ASP A C 1
ATOM 448 O O . ASP A 1 57 ? -27.233 4.408 23.078 1.00 97.25 57 ASP A O 1
ATOM 452 N N . PRO A 1 58 ? -27.666 2.994 24.771 1.00 96.31 58 PRO A N 1
ATOM 453 C CA . PRO A 1 58 ? -28.334 4.002 25.601 1.00 96.31 58 PRO A CA 1
ATOM 454 C C . PRO A 1 58 ? -27.425 5.180 25.988 1.00 96.31 58 PRO A C 1
ATOM 456 O O . PRO A 1 58 ? -27.917 6.204 26.454 1.00 96.31 58 PRO A O 1
ATOM 459 N N . ARG A 1 59 ? -26.104 5.057 25.800 1.00 95.69 59 ARG A N 1
ATOM 460 C CA . ARG A 1 59 ? -25.121 6.124 26.042 1.00 95.69 59 ARG A CA 1
ATOM 461 C C . ARG A 1 59 ? -24.996 7.097 24.861 1.00 95.69 59 ARG A C 1
ATOM 463 O O . ARG A 1 59 ? -24.295 8.100 24.996 1.00 95.69 59 ARG A O 1
ATOM 470 N N . CYS A 1 60 ? -25.625 6.795 23.722 1.00 94.19 60 CYS A N 1
ATOM 471 C CA . CYS A 1 60 ? -25.567 7.574 22.485 1.00 94.19 60 CYS A CA 1
ATOM 472 C C . CYS A 1 60 ? -26.956 8.119 22.132 1.00 94.19 60 CYS A C 1
ATOM 474 O O . CYS A 1 60 ? -27.864 7.353 21.813 1.00 94.19 60 CYS A O 1
ATOM 476 N N . SER A 1 61 ? -27.122 9.440 22.147 1.00 94.88 61 SER A N 1
ATOM 477 C CA . SER A 1 61 ? -28.372 10.087 21.735 1.00 94.88 61 SER A CA 1
ATOM 478 C C . SER A 1 61 ? -28.322 10.569 20.279 1.00 94.88 61 SER A C 1
ATOM 480 O O . SER A 1 61 ? -27.265 10.589 19.639 1.00 94.88 61 SER A O 1
ATOM 482 N N . ALA A 1 62 ? -29.474 10.953 19.723 1.00 94.81 62 ALA A N 1
ATOM 483 C CA . ALA A 1 62 ? -29.508 11.592 18.406 1.00 94.81 62 ALA A CA 1
ATOM 484 C C . ALA A 1 62 ? -28.869 12.991 18.460 1.00 94.81 62 ALA A C 1
ATOM 486 O O . ALA A 1 62 ? -28.173 13.391 17.529 1.00 94.81 62 ALA A O 1
ATOM 487 N N . GLU A 1 63 ? -29.046 13.680 19.585 1.00 96.12 63 GLU A N 1
ATOM 488 C CA . GLU A 1 63 ? -28.517 15.008 19.875 1.00 96.12 63 GLU A CA 1
ATOM 489 C C . GLU A 1 63 ? -26.983 15.007 19.928 1.00 96.12 63 GLU A C 1
ATOM 491 O O . GLU A 1 63 ? -26.352 15.936 19.430 1.00 96.12 63 GLU A O 1
ATOM 496 N N . ASP A 1 64 ? -26.370 13.946 20.463 1.00 94.56 64 ASP A N 1
ATOM 497 C CA . ASP A 1 64 ? -24.912 13.774 20.459 1.00 94.56 64 ASP A CA 1
ATOM 498 C C . ASP A 1 64 ? -24.352 13.707 19.031 1.00 94.56 64 ASP A C 1
ATOM 500 O O . ASP A 1 64 ? -23.368 14.374 18.703 1.00 94.56 64 ASP A O 1
ATOM 504 N N . ASN A 1 65 ? -25.004 12.916 18.171 1.00 95.94 65 ASN A N 1
ATOM 505 C CA . ASN A 1 65 ? -24.635 12.792 16.765 1.00 95.94 65 ASN A CA 1
ATOM 506 C C . ASN A 1 65 ? -24.826 14.123 16.024 1.00 95.94 65 ASN A C 1
ATOM 508 O O . ASN A 1 65 ? -23.976 14.499 15.220 1.00 95.94 65 ASN A O 1
ATOM 512 N N . ASP A 1 66 ? -25.917 14.845 16.296 1.00 95.88 66 ASP A N 1
ATOM 513 C CA . ASP A 1 66 ? -26.178 16.146 15.678 1.00 95.88 66 ASP A CA 1
ATOM 514 C C . ASP A 1 66 ? -25.174 17.219 16.127 1.00 95.88 66 ASP A C 1
ATOM 516 O O . ASP A 1 66 ? -24.638 17.913 15.264 1.00 95.88 66 ASP A O 1
ATOM 520 N N . ARG A 1 67 ? -24.817 17.288 17.422 1.00 96.56 67 ARG A N 1
ATOM 521 C CA . ARG A 1 67 ? -23.764 18.195 17.931 1.00 96.56 67 ARG A CA 1
ATOM 522 C C . ARG A 1 67 ? -22.425 17.942 17.232 1.00 96.56 67 ARG A C 1
ATOM 524 O O . ARG A 1 67 ? -21.724 18.891 16.879 1.00 96.56 67 ARG A O 1
ATOM 531 N N . PHE A 1 68 ? -22.077 16.674 17.007 1.00 97.25 68 PHE A N 1
ATOM 532 C CA . PHE A 1 68 ? -20.870 16.298 16.270 1.00 97.25 68 PHE A CA 1
ATOM 533 C C . PHE A 1 68 ? -20.938 16.686 14.784 1.00 97.25 68 PHE A C 1
ATOM 535 O O . PHE A 1 68 ? -19.973 17.202 14.223 1.00 97.25 68 PHE A O 1
ATOM 542 N N . ILE A 1 69 ? -22.068 16.451 14.118 1.00 97.25 69 ILE A N 1
ATOM 543 C CA . ILE A 1 69 ? -22.211 16.822 12.707 1.00 97.25 69 ILE A CA 1
ATOM 544 C C . ILE A 1 69 ? -22.149 18.344 12.542 1.00 97.25 69 ILE A C 1
ATOM 546 O O . ILE A 1 69 ? -21.455 18.816 11.647 1.00 97.25 69 ILE A O 1
ATOM 550 N N . ASP A 1 70 ? -22.786 19.110 13.429 1.00 96.62 70 ASP A N 1
ATOM 551 C CA . ASP A 1 70 ? -22.807 20.575 13.361 1.00 96.62 70 ASP A CA 1
ATOM 552 C C . ASP A 1 70 ? -21.406 21.192 13.460 1.00 96.62 70 ASP A C 1
ATOM 554 O O . ASP A 1 70 ? -21.103 22.156 12.754 1.00 96.62 70 ASP A O 1
ATOM 558 N N . ILE A 1 71 ? -20.528 20.660 14.322 1.00 96.62 71 ILE A N 1
ATOM 559 C CA . ILE A 1 71 ? -19.154 21.172 14.428 1.00 96.62 71 ILE A CA 1
ATOM 560 C C . ILE A 1 71 ? -18.329 20.835 13.179 1.00 96.62 71 ILE A C 1
ATOM 562 O O . ILE A 1 71 ? -17.547 21.668 12.718 1.00 96.62 71 ILE A O 1
ATOM 566 N N . MET A 1 72 ? -18.540 19.650 12.598 1.00 97.00 72 MET A N 1
ATOM 567 C CA . MET A 1 72 ? -17.827 19.213 11.399 1.00 97.00 72 MET A CA 1
ATOM 568 C C . MET A 1 72 ? -18.299 19.943 10.141 1.00 97.00 72 MET A C 1
ATOM 570 O O . MET A 1 72 ? -17.462 20.321 9.327 1.00 97.00 72 MET A O 1
ATOM 574 N N . GLU A 1 73 ? -19.602 20.201 9.989 1.00 97.00 73 GLU A N 1
ATOM 575 C CA . GLU A 1 73 ? -20.142 21.031 8.901 1.00 97.00 73 GLU A CA 1
ATOM 576 C C . GLU A 1 73 ? -19.502 22.428 8.933 1.00 97.00 73 GLU A C 1
ATOM 578 O O . GLU A 1 73 ? -18.894 22.848 7.948 1.00 97.00 73 GLU A O 1
ATOM 583 N N . LYS A 1 74 ? -19.498 23.088 10.102 1.00 96.56 74 LYS A N 1
ATOM 584 C CA . LYS A 1 74 ? -18.838 24.394 10.295 1.00 96.56 74 LYS A CA 1
ATOM 585 C C . LYS A 1 74 ? -17.342 24.371 9.975 1.00 96.56 74 LYS A C 1
ATOM 587 O O . LYS A 1 74 ? -16.786 25.393 9.574 1.00 96.56 74 LYS A O 1
ATOM 592 N N . TYR A 1 75 ? -16.663 23.247 10.213 1.00 96.75 75 TYR A N 1
ATOM 593 C CA . TYR A 1 75 ? -15.249 23.088 9.881 1.00 96.75 75 TYR A CA 1
ATOM 594 C C . TYR A 1 75 ? -15.025 22.934 8.376 1.00 96.75 75 TYR A C 1
ATOM 596 O O . TYR A 1 75 ? -14.193 23.645 7.815 1.00 96.75 75 TYR A O 1
ATOM 604 N N . PHE A 1 76 ? -15.769 22.047 7.712 1.00 96.06 76 PHE A N 1
ATOM 605 C CA . PHE A 1 76 ? -15.597 21.800 6.280 1.00 96.06 76 PHE A CA 1
ATOM 606 C C . PHE A 1 76 ? -16.014 22.995 5.411 1.00 96.06 76 PHE A C 1
ATOM 608 O O . PHE A 1 76 ? -15.418 23.210 4.355 1.00 96.06 76 PHE A O 1
ATOM 615 N N . GLU A 1 77 ? -16.943 23.825 5.898 1.00 95.25 77 GLU A N 1
ATOM 616 C CA . GLU A 1 77 ? -17.304 25.121 5.306 1.00 95.25 77 GLU A CA 1
ATOM 617 C C . GLU A 1 77 ? -16.154 26.135 5.279 1.00 95.25 77 GLU A C 1
ATOM 619 O O . GLU A 1 77 ? -16.205 27.108 4.521 1.00 95.25 77 GLU A O 1
ATOM 624 N N . ARG A 1 78 ? -15.105 25.946 6.091 1.00 95.75 78 ARG A N 1
ATOM 625 C CA . ARG A 1 78 ? -13.963 26.863 6.095 1.00 95.75 78 ARG A CA 1
ATOM 626 C C . ARG A 1 78 ? -13.195 26.795 4.768 1.00 95.75 78 ARG A C 1
ATOM 628 O O . ARG A 1 78 ? -13.100 25.727 4.160 1.00 95.75 78 ARG A O 1
ATOM 635 N N . PRO A 1 79 ? -12.579 27.913 4.333 1.00 93.31 79 PRO A N 1
ATOM 636 C CA . PRO A 1 79 ? -11.776 27.942 3.114 1.00 93.31 79 PRO A CA 1
ATOM 637 C C . PRO A 1 79 ? -10.646 26.910 3.125 1.00 93.31 79 PRO A C 1
ATOM 639 O O . PRO A 1 79 ? -10.099 26.578 4.180 1.00 93.31 79 PRO A O 1
ATOM 642 N N . GLN A 1 80 ? -10.233 26.459 1.938 1.00 88.06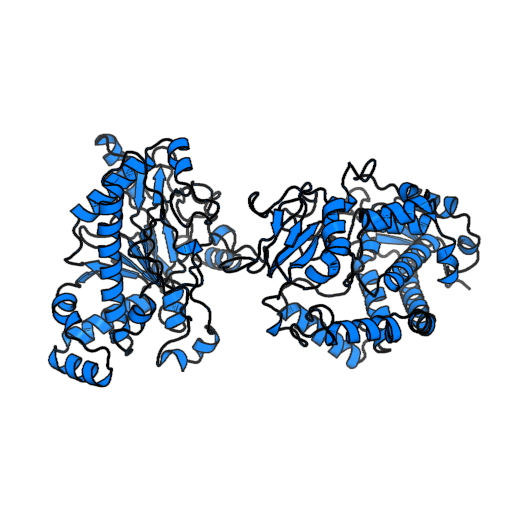 80 GLN A N 1
ATOM 643 C CA . GLN A 1 80 ? -9.199 25.430 1.813 1.00 88.06 80 GLN A CA 1
ATOM 644 C C . GLN A 1 80 ? -7.884 25.823 2.495 1.00 88.06 80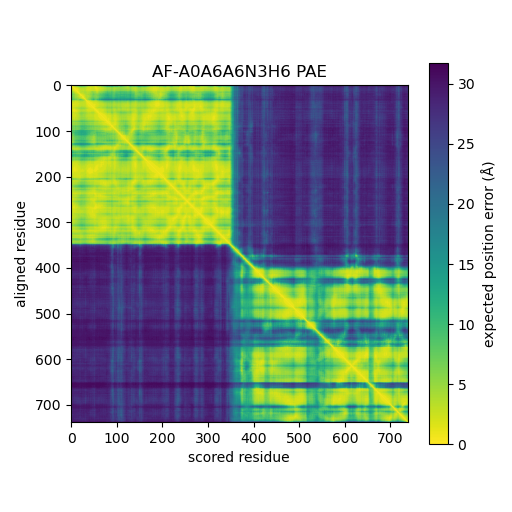 GLN A C 1
ATOM 646 O O . GLN A 1 80 ? -7.263 24.991 3.147 1.00 88.06 80 GLN A O 1
ATOM 651 N N . ASP A 1 81 ? -7.485 27.094 2.415 1.00 91.25 81 ASP A N 1
ATOM 652 C CA . ASP A 1 81 ? -6.242 27.565 3.035 1.00 91.25 81 ASP A CA 1
ATOM 653 C C . ASP A 1 81 ? -6.275 27.507 4.566 1.00 91.25 81 ASP A C 1
ATOM 655 O O . ASP A 1 81 ? -5.248 27.243 5.184 1.00 91.25 81 ASP A O 1
ATOM 659 N N . TYR A 1 82 ? -7.454 27.645 5.183 1.00 94.25 82 TYR A N 1
ATOM 660 C CA . TYR A 1 82 ? -7.622 27.408 6.618 1.00 94.25 82 TYR A CA 1
ATOM 661 C C . TYR A 1 82 ? -7.481 25.916 6.950 1.00 94.25 82 TYR A C 1
ATOM 663 O O . TYR A 1 82 ? -6.795 25.544 7.902 1.00 94.25 82 TYR A O 1
ATOM 671 N N . LYS A 1 83 ? -8.093 25.033 6.150 1.00 92.94 83 LYS A N 1
ATOM 672 C CA . LYS A 1 83 ? -8.020 23.577 6.359 1.00 92.94 83 LYS A CA 1
ATOM 673 C C . LYS A 1 83 ? -6.595 23.038 6.167 1.00 92.94 83 LYS A C 1
ATOM 675 O O . LYS A 1 83 ? -6.172 22.201 6.966 1.00 92.94 83 LYS A O 1
ATOM 680 N N . LYS A 1 84 ? -5.821 23.599 5.226 1.00 89.31 84 LYS A N 1
ATOM 681 C CA . LYS A 1 84 ? -4.398 23.277 4.989 1.00 89.31 84 LYS A CA 1
ATOM 682 C C . LYS A 1 84 ? -3.515 23.432 6.231 1.00 89.31 84 LYS A C 1
ATOM 684 O O . LYS A 1 84 ? -2.586 22.650 6.415 1.00 89.31 84 LYS A O 1
ATOM 689 N N . LEU A 1 85 ? -3.810 24.382 7.124 1.00 91.25 85 LEU A N 1
ATOM 690 C CA . LEU A 1 85 ? -3.049 24.581 8.374 1.00 91.25 85 LEU A CA 1
ATOM 691 C C . LEU A 1 85 ? -3.116 23.362 9.313 1.00 91.25 85 LEU A C 1
ATOM 693 O O . LEU A 1 85 ? -2.218 23.116 10.129 1.00 91.25 85 LEU A O 1
ATOM 697 N N . HIS A 1 86 ? -4.179 22.571 9.182 1.00 91.69 86 HIS A N 1
ATOM 698 C CA . HIS A 1 86 ? -4.424 21.372 9.975 1.00 91.69 86 HIS A CA 1
ATOM 699 C C . HIS A 1 86 ? -3.938 20.100 9.283 1.00 91.69 86 HIS A C 1
ATOM 701 O O . HIS A 1 86 ? -4.044 19.024 9.866 1.00 91.69 86 HIS A O 1
ATOM 707 N N . GLU A 1 87 ? -3.402 20.191 8.066 1.00 86.69 87 GLU A N 1
ATOM 708 C CA . GLU A 1 87 ? -2.829 19.039 7.384 1.00 86.69 87 GLU A CA 1
ATOM 709 C C . GLU A 1 87 ? -1.525 18.612 8.058 1.00 86.69 87 GLU A C 1
ATOM 711 O O . GLU A 1 87 ? -0.711 19.425 8.515 1.00 86.69 87 GLU A O 1
ATOM 716 N N . ARG A 1 88 ? -1.297 17.302 8.101 1.00 78.56 88 ARG A N 1
ATOM 717 C CA . ARG A 1 88 ? -0.033 16.712 8.549 1.00 78.56 88 ARG A CA 1
ATOM 718 C C . ARG A 1 88 ? 0.443 15.696 7.512 1.00 78.56 88 ARG A C 1
ATOM 720 O O . ARG A 1 88 ? 0.426 14.493 7.779 1.00 78.56 88 ARG A O 1
ATOM 727 N N . PRO A 1 89 ? 0.913 16.142 6.328 1.00 70.00 89 PRO A N 1
ATOM 728 C CA . PRO A 1 89 ? 1.350 15.212 5.285 1.00 70.00 89 PRO A CA 1
ATOM 729 C C . PRO A 1 89 ? 2.544 14.353 5.731 1.00 70.00 89 PRO A C 1
ATOM 731 O O . PRO A 1 89 ? 2.706 13.228 5.280 1.00 70.00 89 PRO A O 1
ATOM 734 N N . GLN A 1 90 ? 3.365 14.858 6.662 1.00 60.44 90 GLN A N 1
ATOM 735 C CA . GLN A 1 90 ? 4.465 14.109 7.287 1.00 60.44 90 GLN A CA 1
ATOM 736 C C . GLN A 1 90 ? 3.994 12.910 8.124 1.00 60.44 90 GLN A C 1
ATOM 738 O O . GLN A 1 90 ? 4.771 12.000 8.378 1.00 60.44 90 GLN A O 1
ATOM 743 N N . SER A 1 91 ? 2.729 12.915 8.545 1.00 60.25 91 SER A N 1
ATOM 744 C CA . SER A 1 91 ? 2.074 11.825 9.267 1.00 60.25 91 SER A CA 1
ATOM 745 C C . SER A 1 91 ? 1.141 11.040 8.341 1.00 60.25 91 SER A C 1
ATOM 747 O O . SER A 1 91 ? 0.200 10.418 8.820 1.00 60.25 91 SER A O 1
ATOM 749 N N . TYR A 1 92 ? 1.347 11.116 7.018 1.00 63.06 92 TYR A N 1
ATOM 750 C CA . TYR A 1 92 ? 0.502 10.485 5.994 1.00 63.06 92 TYR A CA 1
ATOM 751 C C . TYR A 1 92 ? -0.988 10.798 6.160 1.00 63.06 92 TYR A C 1
ATOM 753 O O . TYR A 1 92 ? -1.836 9.934 5.941 1.00 63.06 92 TYR A O 1
ATOM 761 N N . TYR A 1 93 ? -1.294 12.020 6.611 1.00 72.56 93 TYR A N 1
ATOM 762 C CA . TYR A 1 93 ? -2.659 12.472 6.873 1.00 72.56 93 TYR A CA 1
ATOM 763 C C . TYR A 1 93 ? -3.434 11.607 7.895 1.00 72.56 93 TYR A C 1
ATOM 765 O O . TYR A 1 93 ? -4.656 11.662 7.974 1.00 72.56 93 TYR A O 1
ATOM 773 N N . GLN A 1 94 ? -2.726 10.841 8.736 1.00 71.00 94 GLN A N 1
ATOM 774 C CA . GLN A 1 94 ? -3.322 10.036 9.813 1.00 71.00 94 GLN A CA 1
ATOM 775 C C . GLN A 1 94 ? -3.760 10.871 11.025 1.00 71.00 94 GLN A C 1
ATOM 777 O O . GLN A 1 94 ? -4.371 10.342 11.948 1.00 71.00 94 GLN A O 1
ATOM 782 N N . ILE A 1 95 ? -3.443 12.168 11.035 1.00 80.81 95 ILE A N 1
ATOM 783 C CA . ILE A 1 95 ? -3.908 13.140 12.025 1.00 80.81 95 ILE A CA 1
ATOM 784 C C . ILE A 1 95 ? -4.256 14.459 11.330 1.00 80.81 95 ILE A C 1
ATOM 786 O O . ILE A 1 95 ? -3.565 14.885 10.402 1.00 80.81 95 ILE A O 1
ATOM 790 N N . GLY A 1 96 ? -5.302 15.127 11.812 1.00 88.81 96 GLY A N 1
ATOM 791 C CA . GLY A 1 96 ? -5.749 16.404 11.263 1.00 88.81 96 GLY A CA 1
ATOM 792 C C . GLY A 1 96 ? -6.418 16.274 9.893 1.00 88.81 96 GLY A C 1
ATOM 793 O O . GLY A 1 96 ? -6.996 15.239 9.568 1.00 88.81 96 GLY A O 1
ATOM 794 N N . SER A 1 97 ? -6.374 17.348 9.105 1.00 89.69 97 SER A N 1
ATOM 795 C CA . SER A 1 97 ? -7.105 17.445 7.835 1.00 89.69 97 SER A CA 1
ATOM 796 C C . SER A 1 97 ? -6.447 16.637 6.717 1.00 89.69 97 SER A C 1
ATOM 798 O O . SER A 1 97 ? -5.220 16.598 6.630 1.00 89.69 97 SER A O 1
ATOM 800 N N . SER A 1 98 ? -7.261 16.044 5.844 1.00 83.62 98 SER A N 1
ATOM 801 C CA . SER A 1 98 ? -6.873 15.429 4.570 1.00 83.62 98 SER A CA 1
ATOM 802 C C . SER A 1 98 ? -7.715 16.042 3.443 1.00 83.62 98 SER A C 1
ATOM 804 O O . SER A 1 98 ? -8.947 15.979 3.542 1.00 83.62 98 SER A O 1
ATOM 806 N N . PRO A 1 99 ? -7.104 16.620 2.394 1.00 83.50 99 PRO A N 1
ATOM 807 C CA . PRO A 1 99 ? -7.844 17.163 1.258 1.00 83.50 99 PRO A CA 1
ATOM 808 C C . PRO A 1 99 ? -8.533 16.069 0.428 1.00 83.50 99 PRO A C 1
ATOM 810 O O . PRO A 1 99 ? -8.177 14.889 0.507 1.00 83.50 99 PRO A O 1
ATOM 813 N N . ASP A 1 100 ? -9.514 16.478 -0.380 1.00 79.75 100 ASP A N 1
ATOM 814 C CA . ASP A 1 100 ? -10.107 15.623 -1.405 1.00 79.75 100 ASP A CA 1
ATOM 815 C C . ASP A 1 100 ? -9.084 15.302 -2.507 1.00 79.75 100 ASP A C 1
ATOM 817 O O . ASP A 1 100 ? -8.006 15.896 -2.596 1.00 79.75 100 ASP A O 1
ATOM 821 N N . GLY A 1 101 ? -9.366 14.290 -3.327 1.00 74.06 101 GLY A N 1
ATOM 822 C CA . GLY A 1 101 ? -8.478 13.951 -4.438 1.00 74.06 101 GLY A CA 1
ATOM 823 C C . GLY A 1 101 ? -7.265 13.076 -4.071 1.00 74.06 101 GLY A C 1
ATOM 824 O O . GLY A 1 101 ? -6.499 12.709 -4.960 1.00 74.06 101 GLY A O 1
ATOM 825 N N . LEU A 1 102 ? -7.071 12.732 -2.789 1.00 69.50 102 LEU A N 1
ATOM 826 C CA . LEU A 1 102 ? -5.922 11.940 -2.322 1.00 69.50 102 LEU A CA 1
ATOM 827 C C . LEU A 1 102 ? -6.111 10.422 -2.441 1.00 69.50 102 LEU A C 1
ATOM 829 O O . LEU A 1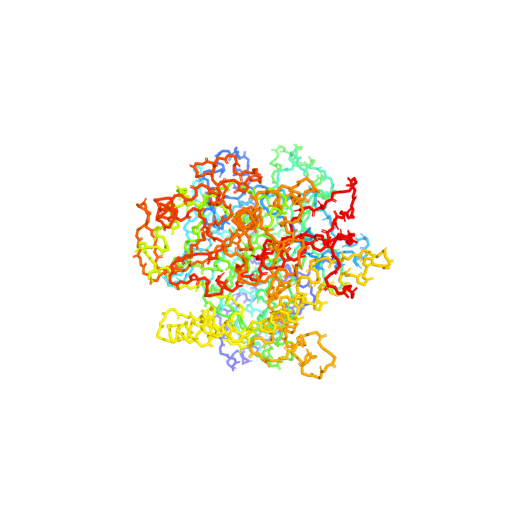 102 ? -5.174 9.704 -2.790 1.00 69.50 102 LEU A O 1
ATOM 833 N N . GLU A 1 103 ? -7.294 9.908 -2.102 1.00 67.00 103 GLU A N 1
ATOM 834 C CA . GLU A 1 103 ? -7.554 8.465 -2.079 1.00 67.00 103 GLU A CA 1
ATOM 835 C C . GLU A 1 103 ? -8.068 8.009 -3.449 1.00 67.00 103 GLU A C 1
ATOM 837 O O . GLU A 1 103 ? -9.076 8.517 -3.917 1.00 67.00 103 GLU A O 1
ATOM 842 N N . VAL A 1 104 ? -7.439 7.029 -4.100 1.00 70.12 104 VAL A N 1
ATOM 843 C CA . VAL A 1 104 ? -8.026 6.370 -5.283 1.00 70.12 104 VAL A CA 1
ATOM 844 C C . VAL A 1 104 ? -8.715 5.087 -4.827 1.00 70.12 104 VAL A C 1
ATOM 846 O O . VAL A 1 104 ? -8.173 4.292 -4.056 1.00 70.12 104 VAL A O 1
ATOM 849 N N . ALA A 1 105 ? -9.946 4.879 -5.280 1.00 68.12 105 ALA A N 1
ATOM 850 C CA . ALA A 1 105 ? -10.727 3.729 -4.860 1.00 68.12 105 ALA A CA 1
ATOM 851 C C . ALA A 1 105 ? -10.065 2.407 -5.276 1.00 68.12 105 ALA A C 1
ATOM 853 O O . ALA A 1 105 ? -9.624 2.247 -6.416 1.00 68.12 105 ALA A O 1
ATOM 854 N N . LYS A 1 106 ? -10.068 1.411 -4.376 1.00 66.38 106 LYS A N 1
ATOM 855 C CA . LYS A 1 106 ? -9.469 0.087 -4.636 1.00 66.38 106 LYS A CA 1
ATOM 856 C C . LYS A 1 106 ? -10.050 -0.584 -5.886 1.00 66.38 106 LYS A C 1
ATOM 858 O O . LYS A 1 106 ? -9.318 -1.252 -6.606 1.00 66.38 106 LYS A O 1
ATOM 863 N N . CYS A 1 107 ? -11.327 -0.362 -6.193 1.00 68.38 107 CYS A N 1
ATOM 864 C CA . CYS A 1 107 ? -11.974 -0.878 -7.403 1.00 68.38 107 CYS A CA 1
ATOM 865 C C . CYS A 1 107 ? -11.406 -0.333 -8.730 1.00 68.38 107 CYS A C 1
ATOM 867 O O . CYS A 1 107 ? -11.675 -0.919 -9.774 1.00 68.38 107 CYS A O 1
ATOM 869 N N . VAL A 1 108 ? -10.596 0.733 -8.708 1.00 69.31 108 VAL A N 1
ATOM 870 C CA . VAL A 1 108 ? -9.942 1.318 -9.897 1.00 69.31 108 VAL A CA 1
ATOM 871 C C . VAL A 1 108 ? -8.510 0.815 -10.093 1.00 69.31 108 VAL A C 1
ATOM 873 O O . VAL A 1 108 ? -7.963 0.888 -11.191 1.00 69.31 108 VAL A O 1
ATOM 876 N N . VAL A 1 109 ? -7.892 0.268 -9.054 1.00 62.12 109 VAL A N 1
ATOM 877 C CA . VAL A 1 109 ? -6.439 0.021 -8.991 1.00 62.12 109 VAL A CA 1
ATOM 878 C C . VAL A 1 109 ? -6.101 -1.438 -8.681 1.00 62.12 109 VAL A C 1
ATOM 880 O O . VAL A 1 109 ? -5.085 -1.937 -9.147 1.00 62.12 109 VAL A O 1
ATOM 883 N N . ASP A 1 110 ? -6.973 -2.156 -7.968 1.00 68.06 110 ASP A N 1
ATOM 884 C CA . ASP A 1 110 ? -6.802 -3.574 -7.651 1.00 68.06 110 ASP A CA 1
ATOM 885 C C . ASP A 1 110 ? -7.447 -4.453 -8.734 1.00 68.06 110 ASP A C 1
ATOM 887 O O . ASP A 1 110 ? -8.674 -4.522 -8.850 1.00 68.06 110 ASP A O 1
ATOM 891 N N . GLU A 1 111 ? -6.625 -5.157 -9.516 1.00 71.50 111 GLU A N 1
ATOM 892 C CA . GLU A 1 111 ? -7.097 -6.031 -10.600 1.00 71.50 111 GLU A CA 1
ATOM 893 C C . GLU A 1 111 ? -8.032 -7.150 -10.115 1.00 71.50 111 GLU A C 1
ATOM 895 O O . GLU A 1 111 ? -9.018 -7.457 -10.784 1.00 71.50 111 GLU A O 1
ATOM 900 N N . LYS A 1 112 ? -7.821 -7.703 -8.912 1.00 71.56 112 LYS A N 1
ATOM 901 C CA . LYS A 1 112 ? -8.710 -8.748 -8.376 1.00 71.56 112 LYS A CA 1
ATOM 902 C C . LYS A 1 112 ? -10.080 -8.179 -8.030 1.00 71.56 112 LYS A C 1
ATOM 904 O O . LYS A 1 112 ? -11.095 -8.855 -8.201 1.00 71.56 112 LYS A O 1
ATOM 909 N N . ILE A 1 113 ? -10.129 -6.949 -7.516 1.00 74.62 113 ILE A N 1
ATOM 910 C CA . ILE A 1 113 ? -11.403 -6.270 -7.253 1.00 74.62 113 ILE A CA 1
ATOM 911 C C . ILE A 1 113 ? -12.082 -5.905 -8.573 1.00 74.62 113 ILE A C 1
ATOM 913 O O . ILE A 1 113 ? -13.285 -6.125 -8.686 1.00 74.62 113 ILE A O 1
ATOM 917 N N . LYS A 1 114 ? -11.344 -5.442 -9.590 1.00 80.62 114 LYS A N 1
ATOM 918 C CA . LYS A 1 114 ? -11.904 -5.178 -10.928 1.00 80.62 114 LYS A CA 1
ATOM 919 C C . LYS A 1 114 ? -12.539 -6.417 -11.543 1.00 80.62 114 LYS A C 1
ATOM 921 O O . LYS A 1 114 ? -13.657 -6.338 -12.042 1.00 80.62 114 LYS A O 1
ATOM 926 N N . GLU A 1 115 ? -11.853 -7.555 -11.503 1.00 83.00 115 GLU A N 1
ATOM 927 C CA . GLU A 1 115 ? -12.387 -8.827 -11.997 1.00 83.00 115 GLU A CA 1
ATOM 928 C C . GLU A 1 115 ? -13.655 -9.232 -11.239 1.00 83.00 115 GLU A C 1
ATOM 930 O O . GLU A 1 115 ? -14.658 -9.583 -11.861 1.00 83.00 115 GLU A O 1
ATOM 935 N N . LYS A 1 116 ? -13.654 -9.101 -9.905 1.00 83.44 116 LYS A N 1
ATOM 936 C CA . LYS A 1 116 ? -14.847 -9.355 -9.085 1.00 83.44 116 LYS A CA 1
ATOM 937 C C . LYS A 1 116 ? -16.009 -8.438 -9.449 1.00 83.44 116 LYS A C 1
ATOM 939 O O . LYS A 1 116 ? -17.126 -8.923 -9.557 1.00 83.44 116 LYS A O 1
ATOM 944 N N . VAL A 1 117 ? -15.758 -7.144 -9.637 1.00 86.06 117 VAL A N 1
ATOM 945 C CA . VAL A 1 117 ? -16.786 -6.166 -10.022 1.00 86.06 117 VAL A CA 1
ATOM 946 C C . VAL A 1 117 ? -17.353 -6.491 -11.405 1.00 86.06 117 VAL A C 1
ATOM 948 O O . VAL A 1 117 ? -18.568 -6.513 -11.565 1.00 86.06 117 VAL A O 1
ATOM 951 N N . LYS A 1 118 ? -16.503 -6.838 -12.381 1.00 86.25 118 LYS A N 1
ATOM 952 C CA . LYS A 1 118 ? -16.938 -7.257 -13.727 1.00 86.25 118 LYS A CA 1
ATOM 953 C C . LYS A 1 118 ? -17.813 -8.513 -13.711 1.00 86.25 118 LYS A C 1
ATOM 955 O O . LYS A 1 118 ? -18.658 -8.665 -14.586 1.00 86.25 118 LYS A O 1
ATOM 960 N N . ALA A 1 119 ? -17.609 -9.404 -12.742 1.00 88.06 119 ALA A N 1
ATOM 961 C CA . ALA A 1 119 ? -18.388 -10.630 -12.591 1.00 88.06 119 ALA A CA 1
ATOM 962 C C . ALA A 1 119 ? -19.736 -10.433 -11.864 1.00 88.06 119 ALA A C 1
ATOM 964 O O . ALA A 1 119 ? -20.540 -11.363 -11.832 1.00 88.06 119 ALA A O 1
ATOM 965 N N . MET A 1 120 ? -19.995 -9.265 -11.262 1.00 90.19 120 MET A N 1
ATOM 966 C CA . MET A 1 120 ? -21.258 -8.989 -10.565 1.00 90.19 120 MET A CA 1
ATOM 967 C C . MET A 1 120 ? -22.399 -8.687 -11.551 1.00 90.19 120 MET A C 1
ATOM 969 O O . MET A 1 120 ? -22.151 -8.057 -12.582 1.00 90.19 120 MET A O 1
ATOM 973 N N . PRO A 1 121 ? -23.654 -9.056 -11.229 1.00 90.75 121 PRO A N 1
ATOM 974 C CA . PRO A 1 121 ? -24.834 -8.588 -11.957 1.00 90.75 121 PRO A CA 1
ATOM 975 C C . PRO A 1 121 ? -24.915 -7.053 -12.002 1.00 90.75 121 PRO A C 1
ATOM 977 O O . PRO A 1 121 ? -24.568 -6.388 -11.026 1.00 90.75 121 PRO A O 1
ATOM 980 N N . MET A 1 122 ? -25.369 -6.488 -13.127 1.00 86.56 122 MET A N 1
ATOM 981 C CA . MET A 1 122 ? -25.368 -5.033 -13.365 1.00 86.56 122 MET A CA 1
ATOM 982 C C . MET A 1 122 ? -26.140 -4.231 -12.306 1.00 86.56 122 MET A C 1
ATOM 984 O O . MET A 1 122 ? -25.744 -3.119 -11.978 1.00 86.56 122 MET A O 1
ATOM 988 N N . ASP A 1 123 ? -27.209 -4.791 -11.744 1.00 86.69 123 ASP A N 1
ATOM 989 C CA . ASP A 1 123 ? -28.060 -4.159 -10.730 1.00 86.69 123 ASP A CA 1
ATOM 990 C C . ASP A 1 123 ? -27.389 -4.034 -9.351 1.00 86.69 123 ASP A C 1
ATOM 992 O O . ASP A 1 123 ? -27.758 -3.168 -8.556 1.00 86.69 123 ASP A O 1
ATOM 996 N N . VAL A 1 124 ? -26.376 -4.859 -9.072 1.00 90.44 124 VAL A N 1
ATOM 997 C CA . VAL A 1 124 ? -25.612 -4.828 -7.812 1.00 90.44 124 VAL A CA 1
ATOM 998 C C . VAL A 1 124 ? -24.177 -4.341 -7.991 1.00 90.44 124 VAL A C 1
ATOM 1000 O O . VAL A 1 124 ? -23.419 -4.323 -7.018 1.00 90.44 124 VAL A O 1
ATOM 1003 N N . GLN A 1 125 ? -23.785 -3.939 -9.203 1.00 90.38 125 GLN A N 1
ATOM 1004 C CA . GLN A 1 125 ? -22.457 -3.389 -9.441 1.00 90.38 125 GLN A CA 1
ATOM 1005 C C . GLN A 1 125 ? -22.262 -2.070 -8.662 1.00 90.38 125 GLN A C 1
ATOM 1007 O O . GLN A 1 125 ? -23.195 -1.271 -8.497 1.00 90.38 125 GLN A O 1
ATOM 1012 N N . PRO A 1 126 ? -21.058 -1.841 -8.116 1.00 90.56 126 PRO A N 1
ATOM 1013 C CA . PRO A 1 126 ? -20.705 -0.549 -7.553 1.00 90.56 126 PRO A CA 1
ATOM 1014 C C . PRO A 1 126 ? -20.560 0.509 -8.645 1.00 90.56 126 PRO A C 1
ATOM 1016 O O . PRO A 1 126 ? -20.237 0.198 -9.795 1.00 90.56 126 PRO A O 1
ATOM 1019 N N . SER A 1 127 ? -20.718 1.769 -8.259 1.00 87.00 127 SER A N 1
ATOM 1020 C CA . SER A 1 127 ? -20.412 2.884 -9.150 1.00 87.00 127 SER A CA 1
ATOM 1021 C C . SER A 1 127 ? -18.896 3.006 -9.310 1.00 87.00 127 SER A C 1
ATOM 1023 O O . SER A 1 127 ? -18.146 3.015 -8.330 1.00 87.00 127 SER A O 1
ATOM 1025 N N . LEU A 1 128 ? -18.424 3.100 -10.553 1.00 81.88 128 LEU A N 1
ATOM 1026 C CA . LEU A 1 128 ? -17.003 3.290 -10.837 1.00 81.88 128 LEU A CA 1
ATOM 1027 C C . LEU A 1 128 ? -16.658 4.789 -10.784 1.00 81.88 128 LEU A C 1
ATOM 1029 O O . LEU A 1 128 ? -17.258 5.573 -11.523 1.00 81.88 128 LEU A O 1
ATOM 1033 N N . PRO A 1 129 ? -15.713 5.213 -9.925 1.00 80.00 129 PRO A N 1
ATOM 1034 C CA . PRO A 1 129 ? -15.340 6.617 -9.831 1.00 80.00 129 PRO A CA 1
ATOM 1035 C C . PRO A 1 129 ? -14.541 7.070 -11.061 1.00 80.00 129 PRO A C 1
ATOM 1037 O O . PRO A 1 129 ? -13.714 6.330 -11.593 1.00 80.00 129 PRO A O 1
ATOM 1040 N N . HIS A 1 130 ? -14.749 8.322 -11.476 1.00 71.31 130 HIS A N 1
ATOM 1041 C CA . HIS A 1 130 ? -14.048 8.973 -12.593 1.00 71.31 130 HIS A CA 1
ATOM 1042 C C . HIS A 1 130 ? -12.792 9.733 -12.119 1.00 71.31 130 HIS A C 1
ATOM 1044 O O . HIS A 1 130 ? -12.501 10.829 -12.591 1.00 71.31 130 HIS A O 1
ATOM 1050 N N . GLY A 1 131 ? -12.068 9.181 -11.141 1.00 74.38 131 GLY A N 1
ATOM 1051 C CA . GLY A 1 131 ? -10.917 9.829 -10.513 1.00 74.38 131 GLY A CA 1
ATOM 1052 C C . GLY A 1 131 ? -10.731 9.420 -9.049 1.00 74.38 131 GLY A C 1
ATOM 1053 O O . GLY A 1 131 ? -11.328 8.433 -8.610 1.00 74.38 131 GLY A O 1
ATOM 1054 N N . PRO A 1 132 ? -9.888 10.145 -8.297 1.00 75.50 132 PRO A N 1
ATOM 1055 C CA . PRO A 1 132 ? -9.775 9.960 -6.857 1.00 75.50 132 PRO A CA 1
ATOM 1056 C C . PRO A 1 132 ? -11.058 10.389 -6.120 1.00 75.50 132 PRO A C 1
ATOM 1058 O O . PRO A 1 132 ? -11.875 11.148 -6.638 1.00 75.50 132 PRO A O 1
ATOM 1061 N N . ASP A 1 133 ? -11.218 9.897 -4.897 1.00 78.75 133 ASP A N 1
ATOM 1062 C CA . ASP A 1 133 ? -12.363 10.118 -4.022 1.00 78.75 133 ASP A CA 1
ATOM 1063 C C . ASP A 1 133 ? -12.545 11.610 -3.685 1.00 78.75 133 ASP A C 1
ATOM 1065 O O . ASP A 1 133 ? -11.626 12.303 -3.238 1.00 78.75 133 ASP A O 1
ATOM 1069 N N . LEU A 1 134 ? -13.780 12.090 -3.847 1.00 86.81 134 LEU A N 1
ATOM 1070 C CA . LEU A 1 134 ? -14.183 13.490 -3.661 1.00 86.81 134 LEU A CA 1
ATOM 1071 C C . LEU A 1 134 ? -14.643 13.775 -2.220 1.00 86.81 134 LEU A C 1
ATOM 1073 O O . LEU A 1 134 ? -15.696 14.373 -1.978 1.00 86.81 134 LEU A O 1
ATOM 1077 N N . LYS A 1 135 ? -13.892 13.268 -1.240 1.00 87.44 135 LYS A N 1
ATOM 1078 C CA . LYS A 1 135 ? -14.164 13.467 0.189 1.00 87.44 135 LYS A CA 1
ATOM 1079 C C . LYS A 1 135 ? -12.928 14.023 0.884 1.00 87.44 135 LYS A C 1
ATOM 1081 O O . LYS A 1 135 ? -11.820 13.534 0.689 1.00 87.44 135 LYS A O 1
ATOM 1086 N N . GLU A 1 136 ? -13.153 14.994 1.750 1.00 92.38 136 GLU A N 1
ATOM 1087 C CA . GLU A 1 136 ? -12.172 15.452 2.724 1.00 92.38 136 GLU A CA 1
ATOM 1088 C C . GLU A 1 136 ? -12.307 14.631 4.008 1.00 92.38 136 GLU A C 1
ATOM 1090 O O . GLU A 1 136 ? -13.371 14.067 4.292 1.00 92.38 136 GLU A O 1
ATOM 1095 N N . ARG A 1 137 ? -11.246 14.571 4.813 1.00 90.62 137 ARG A N 1
ATOM 1096 C CA . ARG A 1 137 ? -11.280 13.927 6.133 1.00 90.62 137 ARG A CA 1
ATOM 1097 C C . ARG A 1 137 ? -10.653 14.794 7.202 1.00 90.62 137 ARG A C 1
ATOM 1099 O O . ARG A 1 137 ? -9.788 15.614 6.919 1.00 90.62 137 ARG A O 1
ATOM 1106 N N . TYR A 1 138 ? -11.035 14.532 8.445 1.00 93.06 138 TYR A N 1
ATOM 1107 C CA . TYR A 1 138 ? -10.295 14.996 9.607 1.00 93.06 138 TYR A CA 1
ATOM 1108 C C . TYR A 1 138 ? -10.038 13.828 10.554 1.00 93.06 138 TYR A C 1
ATOM 1110 O O . TYR A 1 138 ? -10.989 13.253 11.061 1.00 93.06 138 TYR A O 1
ATOM 1118 N N . MET A 1 139 ? -8.783 13.464 10.805 1.00 90.81 139 MET A N 1
ATOM 1119 C CA . MET A 1 139 ? -8.433 12.352 11.690 1.00 90.81 139 MET A CA 1
ATOM 1120 C C . MET A 1 139 ? -8.160 12.834 13.116 1.00 90.81 139 MET A C 1
ATOM 1122 O O . MET A 1 139 ? -7.259 13.640 13.361 1.00 90.81 139 MET A O 1
ATOM 1126 N N . TRP A 1 140 ? -8.927 12.300 14.063 1.00 92.12 140 TRP A N 1
ATOM 1127 C CA . TRP A 1 140 ? -8.827 12.568 15.492 1.00 92.12 140 TRP A CA 1
ATOM 1128 C C . TRP A 1 140 ? -8.624 11.276 16.272 1.00 92.12 140 TRP A C 1
ATOM 1130 O O . TRP A 1 140 ? -9.339 10.291 16.083 1.00 92.12 140 TRP A O 1
ATOM 1140 N N . ARG A 1 141 ? -7.657 11.281 17.185 1.00 89.25 141 ARG A N 1
ATOM 1141 C CA . ARG A 1 141 ? -7.367 10.127 18.028 1.00 89.25 141 ARG A CA 1
ATOM 1142 C C . ARG A 1 141 ? -8.184 10.201 19.314 1.00 89.25 141 ARG A C 1
ATOM 1144 O O . ARG A 1 141 ? -8.089 11.175 20.049 1.00 89.25 141 ARG A O 1
ATOM 1151 N N . VAL A 1 142 ? -8.948 9.151 19.594 1.00 90.44 142 VAL A N 1
ATOM 1152 C CA . VAL A 1 142 ? -9.787 9.041 20.792 1.00 90.44 142 VAL A CA 1
ATOM 1153 C C . VAL A 1 142 ? -9.014 8.327 21.904 1.00 90.44 142 VAL A C 1
ATOM 1155 O O . VAL A 1 142 ? -8.459 7.247 21.695 1.00 90.44 142 VAL A O 1
ATOM 1158 N N . GLY A 1 143 ? -9.003 8.919 23.101 1.00 85.38 143 GLY A N 1
ATOM 1159 C CA . GLY A 1 143 ? -8.323 8.378 24.285 1.00 85.38 143 GLY A CA 1
ATOM 1160 C C . GLY A 1 143 ? -6.816 8.660 24.323 1.00 85.38 143 GLY A C 1
ATOM 1161 O O . GLY A 1 143 ? -6.251 9.266 23.418 1.00 85.38 143 GLY A O 1
ATOM 1162 N N . SER A 1 144 ? -6.129 8.230 25.384 1.00 81.00 144 SER A N 1
ATOM 1163 C CA . SER A 1 144 ? -4.703 8.539 25.597 1.00 81.00 144 SER A CA 1
ATOM 1164 C C . SER A 1 144 ? -3.754 7.645 24.781 1.00 81.00 144 SER A C 1
ATOM 1166 O O . SER A 1 144 ? -4.084 6.482 24.522 1.00 81.00 144 SER A O 1
ATOM 1168 N N . PRO A 1 145 ? -2.587 8.160 24.343 1.00 78.56 145 PRO A N 1
ATOM 1169 C CA . PRO A 1 145 ? -1.584 7.373 23.628 1.00 78.56 145 PRO A CA 1
ATOM 1170 C C . PRO A 1 145 ? -0.976 6.281 24.519 1.00 78.56 145 PRO A C 1
ATOM 1172 O O . PRO A 1 145 ? -0.855 6.482 25.730 1.00 78.56 145 PRO A O 1
ATOM 1175 N N . PRO A 1 146 ? -0.593 5.116 23.958 1.00 79.25 146 PRO A N 1
ATOM 1176 C CA . PRO A 1 146 ? 0.162 4.122 24.705 1.00 79.25 146 PRO A CA 1
ATOM 1177 C C . PRO A 1 146 ? 1.480 4.730 25.188 1.00 79.25 146 PRO A C 1
ATOM 1179 O O . PRO A 1 146 ? 2.238 5.280 24.390 1.00 79.25 146 PRO A O 1
ATOM 1182 N N . ALA A 1 147 ? 1.777 4.585 26.483 1.00 74.25 147 ALA A N 1
ATOM 1183 C CA . ALA A 1 147 ? 3.017 5.097 27.071 1.00 74.25 147 ALA A CA 1
ATOM 1184 C C . ALA A 1 147 ? 4.269 4.480 26.418 1.00 74.25 147 ALA A C 1
ATOM 1186 O O . ALA A 1 147 ? 5.268 5.165 26.212 1.00 74.25 147 ALA A O 1
ATOM 1187 N N . ASN A 1 148 ? 4.192 3.197 26.051 1.00 75.25 148 ASN A N 1
ATOM 1188 C CA . ASN A 1 148 ? 5.257 2.457 25.384 1.00 75.25 148 ASN A CA 1
ATOM 1189 C C . ASN A 1 148 ? 4.710 1.823 24.102 1.00 75.25 148 ASN A C 1
ATOM 1191 O O . ASN A 1 148 ? 4.059 0.784 24.156 1.00 75.25 148 ASN A O 1
ATOM 1195 N N . THR A 1 149 ? 4.986 2.438 22.953 1.00 70.94 149 THR A N 1
ATOM 1196 C CA . THR A 1 149 ? 4.674 1.876 21.632 1.00 70.94 149 THR A CA 1
ATOM 1197 C C . THR A 1 149 ? 5.844 2.054 20.676 1.00 70.94 149 THR A C 1
ATOM 1199 O O . THR A 1 149 ? 6.569 3.052 20.748 1.00 70.94 149 THR A O 1
ATOM 1202 N N . ARG A 1 150 ? 6.018 1.092 19.762 1.00 65.06 150 ARG A N 1
ATOM 1203 C CA . ARG A 1 150 ? 6.979 1.201 18.652 1.00 65.06 150 ARG A CA 1
ATOM 1204 C C . ARG A 1 150 ? 6.513 2.166 17.558 1.00 65.06 150 ARG A C 1
ATOM 1206 O O . ARG A 1 150 ? 7.322 2.549 16.725 1.00 65.06 150 ARG A O 1
ATOM 1213 N N . PHE A 1 151 ? 5.245 2.584 17.583 1.00 68.94 151 PHE A N 1
ATOM 1214 C CA . PHE A 1 151 ? 4.604 3.372 16.529 1.00 68.94 151 PHE A CA 1
ATOM 1215 C C . PHE A 1 151 ? 4.198 4.766 17.030 1.00 68.94 151 PHE A C 1
ATOM 1217 O O . PHE A 1 151 ? 3.015 5.121 17.079 1.00 68.94 151 PHE A O 1
ATOM 1224 N N . ARG A 1 152 ? 5.178 5.558 17.478 1.00 68.31 152 ARG A N 1
ATOM 1225 C CA . ARG A 1 152 ? 4.929 6.879 18.087 1.00 68.31 152 ARG A CA 1
ATOM 1226 C C . ARG A 1 152 ? 4.304 7.865 17.097 1.00 68.31 152 ARG A C 1
ATOM 1228 O O . ARG A 1 152 ? 3.472 8.676 17.485 1.00 68.31 152 ARG A O 1
ATOM 1235 N N . GLU A 1 153 ? 4.645 7.746 15.820 1.00 60.09 153 GLU A N 1
ATOM 1236 C CA . GLU A 1 153 ? 4.138 8.572 14.724 1.00 60.09 153 GLU A CA 1
ATOM 1237 C C . GLU A 1 153 ? 2.618 8.460 14.509 1.00 60.09 153 GLU A C 1
ATOM 1239 O O . GLU A 1 153 ? 1.992 9.444 14.121 1.00 60.09 153 GLU A O 1
ATOM 1244 N N . PHE A 1 154 ? 2.006 7.311 14.825 1.00 59.03 154 PHE A N 1
ATOM 1245 C CA . PHE A 1 154 ? 0.547 7.116 14.766 1.00 59.03 154 PHE A CA 1
ATOM 1246 C C . PHE A 1 154 ? -0.180 7.594 16.033 1.00 59.03 154 PHE A C 1
ATOM 1248 O O . PHE A 1 154 ? -1.395 7.458 16.146 1.00 59.03 154 PHE A O 1
ATOM 1255 N N . ASN A 1 155 ? 0.559 8.128 17.007 1.00 66.50 155 ASN A N 1
ATOM 1256 C CA . ASN A 1 155 ? 0.047 8.565 18.304 1.00 66.50 155 ASN A CA 1
ATOM 1257 C C . ASN A 1 155 ? 0.376 10.041 18.588 1.00 66.50 155 ASN A C 1
ATOM 1259 O O . ASN A 1 155 ? 0.398 10.458 19.743 1.00 66.50 155 ASN A O 1
ATOM 1263 N N . LEU A 1 156 ? 0.648 10.819 17.537 1.00 72.19 156 LEU A N 1
ATOM 1264 C CA . LEU A 1 156 ? 0.836 12.264 17.628 1.00 72.19 156 LEU A CA 1
ATOM 1265 C C . LEU A 1 156 ? -0.477 12.965 17.999 1.00 72.19 156 LEU A C 1
ATOM 1267 O O . LEU A 1 156 ? -1.559 12.525 17.608 1.00 72.19 156 LEU A O 1
ATOM 1271 N N . GLU A 1 157 ? -0.367 14.081 18.717 1.00 80.88 157 GLU A N 1
ATOM 1272 C CA . GLU A 1 157 ? -1.528 14.902 19.056 1.00 80.88 157 GLU A CA 1
ATOM 1273 C C . GLU A 1 157 ? -2.117 15.541 17.785 1.00 80.88 157 GLU A C 1
ATOM 1275 O O . GLU A 1 157 ? -1.382 16.180 17.015 1.00 80.88 157 GLU A O 1
ATOM 1280 N N . PRO A 1 158 ? -3.428 15.374 17.532 1.00 82.56 158 PRO A N 1
ATOM 1281 C CA . PRO A 1 158 ? -4.080 16.018 16.406 1.00 82.56 158 PRO A CA 1
ATOM 1282 C C . PRO A 1 158 ? -4.091 17.544 16.602 1.00 82.56 158 PRO A C 1
ATOM 1284 O O . PRO A 1 158 ? -4.215 18.024 17.733 1.00 82.56 158 PRO A O 1
ATOM 1287 N N . PRO A 1 159 ? -3.969 18.337 15.519 1.00 88.81 159 PRO A N 1
ATOM 1288 C CA . PRO A 1 159 ? -4.160 19.779 15.624 1.00 88.81 159 PRO A CA 1
ATOM 1289 C C . PRO A 1 159 ? -5.554 20.098 16.177 1.00 88.81 159 PRO A C 1
ATOM 1291 O O . PRO A 1 159 ? -6.475 19.303 16.051 1.00 88.81 159 PRO A O 1
ATOM 1294 N N . ILE A 1 160 ? -5.727 21.274 16.774 1.00 92.06 160 ILE A N 1
ATOM 1295 C CA . ILE A 1 160 ? -7.053 21.792 17.130 1.00 92.06 160 ILE A CA 1
ATOM 1296 C C . ILE A 1 160 ? -7.324 22.984 16.212 1.00 92.06 160 ILE A C 1
ATOM 1298 O O . ILE A 1 160 ? -6.485 23.887 16.168 1.00 92.06 160 ILE A O 1
ATOM 1302 N N . PRO A 1 161 ? -8.441 23.001 15.462 1.00 93.12 161 PRO A N 1
ATOM 1303 C CA . PRO A 1 161 ? -8.762 24.118 14.589 1.00 93.12 161 PRO A CA 1
ATOM 1304 C C . PRO A 1 161 ? -8.946 25.427 15.358 1.00 93.12 161 PRO A C 1
ATOM 1306 O O . PRO A 1 161 ? -9.723 25.504 16.313 1.00 93.12 161 PRO A O 1
ATOM 1309 N N . GLU A 1 162 ? -8.245 26.478 14.932 1.00 91.62 162 GLU A N 1
ATOM 1310 C CA . GLU A 1 162 ? -8.329 27.790 15.577 1.00 91.62 162 GLU A CA 1
ATOM 1311 C C . GLU A 1 162 ? -9.761 28.347 15.501 1.00 91.62 162 GLU A C 1
ATOM 1313 O O . GLU A 1 162 ? -10.380 28.364 14.437 1.00 91.62 162 GLU A O 1
ATOM 1318 N N . GLY A 1 163 ? -10.307 28.801 16.631 1.00 89.81 163 GLY A N 1
ATOM 1319 C CA . GLY A 1 163 ? -11.683 29.304 16.719 1.00 89.81 163 GLY A CA 1
ATOM 1320 C C . GLY A 1 163 ? -12.749 28.243 17.025 1.00 89.81 163 GLY A C 1
ATOM 1321 O O . GLY A 1 163 ? -13.924 28.591 17.114 1.00 89.81 163 GLY A O 1
ATOM 1322 N N . PHE A 1 164 ? -12.368 26.978 17.239 1.00 93.25 164 PHE A N 1
ATOM 1323 C CA . PHE A 1 164 ? -13.269 25.913 17.694 1.00 93.25 164 PHE A CA 1
ATOM 1324 C C . PHE A 1 164 ? -12.961 25.514 19.147 1.00 93.25 164 PHE A C 1
ATOM 1326 O O . PHE A 1 164 ? -12.305 24.507 19.408 1.00 93.25 164 PHE A O 1
ATOM 1333 N N . LEU A 1 165 ? -13.447 26.305 20.111 1.00 90.31 165 LEU A N 1
ATOM 1334 C CA . LEU A 1 165 ? -13.164 26.108 21.545 1.00 90.31 165 LEU A CA 1
ATOM 1335 C C . LEU A 1 165 ? -13.638 24.744 22.081 1.00 90.31 165 LEU A C 1
ATOM 1337 O O . LEU A 1 165 ? -12.963 24.137 22.904 1.00 90.31 165 LEU A O 1
ATOM 1341 N N . GLU A 1 166 ? -14.771 24.244 21.583 1.00 93.94 166 GLU A N 1
ATOM 1342 C CA . GLU A 1 166 ? -15.377 22.975 22.013 1.00 93.94 166 GLU A CA 1
ATOM 1343 C C . GLU A 1 166 ? -14.859 21.752 21.233 1.00 93.94 166 GLU A C 1
ATOM 1345 O O . GLU A 1 166 ? -15.323 20.637 21.468 1.00 93.94 166 GLU A O 1
ATOM 1350 N N . TRP A 1 167 ? -13.914 21.926 20.297 1.00 95.12 167 TRP A N 1
ATOM 1351 C CA . TRP A 1 167 ? -13.486 20.861 19.377 1.00 95.12 167 TRP A CA 1
ATOM 1352 C C . TRP A 1 167 ? -13.079 19.586 20.109 1.00 95.12 167 TRP A C 1
ATOM 1354 O O . TRP A 1 167 ? -13.634 18.518 19.870 1.00 95.12 167 TRP A O 1
ATOM 1364 N N . LYS A 1 168 ? -12.141 19.712 21.052 1.00 93.94 168 LYS A N 1
ATOM 1365 C CA . LYS A 1 168 ? -11.620 18.575 21.811 1.00 93.94 168 LYS A CA 1
ATOM 1366 C C . LYS A 1 168 ? -12.723 17.859 22.590 1.00 93.94 168 LYS A C 1
ATOM 1368 O O . LYS A 1 168 ? -12.804 16.639 22.527 1.00 93.94 168 LYS A O 1
ATOM 1373 N N . GLU A 1 169 ? -13.583 18.609 23.278 1.00 95.31 169 GLU A N 1
ATOM 1374 C CA . GLU A 1 169 ? -14.692 18.048 24.058 1.00 95.31 169 GLU A CA 1
ATOM 1375 C C . GLU A 1 169 ? -15.655 17.252 23.168 1.00 95.31 169 GLU A C 1
ATOM 1377 O O . GLU A 1 169 ? -15.995 16.115 23.495 1.00 95.31 169 GLU A O 1
ATOM 1382 N N . VAL A 1 170 ? -16.066 17.817 22.028 1.00 96.38 170 VAL A N 1
ATOM 1383 C CA . VAL A 1 170 ? -17.024 17.177 21.116 1.00 96.38 170 VAL A CA 1
ATOM 1384 C C . VAL A 1 170 ? -16.424 15.930 20.464 1.00 96.38 170 VAL A C 1
ATOM 1386 O O . VAL A 1 170 ? -17.073 14.881 20.452 1.00 96.38 170 VAL A O 1
ATOM 1389 N N . MET A 1 171 ? -15.184 16.013 19.970 1.00 95.62 171 MET A N 1
ATOM 1390 C CA . MET A 1 171 ? -14.499 14.884 19.331 1.00 95.62 171 MET A CA 1
ATOM 1391 C C . MET A 1 171 ? -14.232 13.745 20.330 1.00 95.62 171 MET A C 1
ATOM 1393 O O . MET A 1 171 ? -14.512 12.584 20.023 1.00 95.62 171 MET A O 1
ATOM 1397 N N . ASP A 1 172 ? -13.752 14.061 21.540 1.00 95.25 172 ASP A N 1
ATOM 1398 C CA . ASP A 1 172 ? -13.462 13.060 22.575 1.00 95.25 172 ASP A CA 1
ATOM 1399 C C . ASP A 1 172 ? -14.752 12.439 23.136 1.00 95.25 172 ASP A C 1
ATOM 1401 O O . ASP A 1 172 ? -14.810 11.222 23.327 1.00 95.25 172 ASP A O 1
ATOM 1405 N N . SER A 1 173 ? -15.807 13.232 23.352 1.00 96.44 173 SER A N 1
ATOM 1406 C CA . SER A 1 173 ? -17.105 12.747 23.845 1.00 96.44 173 SER A CA 1
ATOM 1407 C C . SER A 1 173 ? -17.769 11.790 22.854 1.00 96.44 173 SER A C 1
ATOM 1409 O O . SER A 1 173 ? -18.116 10.659 23.213 1.00 96.44 173 SER A O 1
ATOM 1411 N N . TRP A 1 174 ? -17.896 12.200 21.587 1.00 97.31 174 TRP A N 1
ATOM 1412 C CA . TRP A 1 174 ? -18.521 11.376 20.553 1.00 97.31 174 TRP A CA 1
ATOM 1413 C C . TRP A 1 174 ? -17.692 10.130 20.230 1.00 97.31 174 TRP A C 1
ATOM 1415 O O . TRP A 1 174 ? -18.216 9.015 20.186 1.00 97.31 174 TRP A O 1
ATOM 1425 N N . GLY A 1 175 ? -16.376 10.303 20.094 1.00 96.50 175 GLY A N 1
ATOM 1426 C CA . GLY A 1 175 ? -15.449 9.204 19.870 1.00 96.50 175 GLY A CA 1
ATOM 1427 C C . GLY A 1 175 ? -15.495 8.162 20.986 1.00 96.50 175 GLY A C 1
ATOM 1428 O O . GLY A 1 175 ? -15.594 6.969 20.705 1.00 96.50 175 GLY A O 1
ATOM 1429 N N . SER A 1 176 ? -15.487 8.589 22.253 1.00 96.62 176 SER A N 1
ATOM 1430 C CA . SER A 1 176 ? -15.516 7.666 23.398 1.00 96.62 176 SER A CA 1
ATOM 1431 C C . SER A 1 176 ? -16.810 6.855 23.445 1.00 96.62 176 SER A C 1
ATOM 1433 O O . SER A 1 176 ? -16.779 5.658 23.715 1.00 96.62 176 SER A O 1
ATOM 1435 N N . LYS A 1 177 ? -17.953 7.475 23.126 1.00 97.62 177 LYS A N 1
ATOM 1436 C CA . LYS A 1 177 ? -19.248 6.783 23.015 1.00 97.62 177 LYS A CA 1
ATOM 1437 C C . LYS A 1 177 ? -19.223 5.687 21.946 1.00 97.62 177 LYS A C 1
ATOM 1439 O O . LYS A 1 177 ? -19.642 4.563 22.211 1.00 97.62 177 LYS A O 1
ATOM 1444 N N . MET A 1 178 ? -18.656 5.982 20.777 1.00 97.75 178 MET A N 1
ATOM 1445 C CA . MET A 1 178 ? -18.484 5.012 19.693 1.00 97.75 178 MET A CA 1
ATOM 1446 C C . MET A 1 178 ? -17.531 3.867 20.051 1.00 97.75 178 MET A C 1
ATOM 1448 O O . MET A 1 178 ? -17.854 2.709 19.792 1.00 97.75 178 MET A O 1
ATOM 1452 N N . VAL A 1 179 ? -16.388 4.163 20.680 1.00 96.94 179 VAL A N 1
ATOM 1453 C CA . VAL A 1 179 ? -15.447 3.134 21.164 1.00 96.94 179 VAL A CA 1
ATOM 1454 C C . VAL A 1 179 ? -16.137 2.214 22.168 1.00 96.94 179 VAL A C 1
ATOM 1456 O O . VAL A 1 179 ? -16.085 0.996 22.025 1.00 96.94 179 VAL A O 1
ATOM 1459 N N . ASN A 1 180 ? -16.866 2.784 23.124 1.00 96.75 180 ASN A N 1
ATOM 1460 C CA . ASN A 1 180 ? -17.597 2.029 24.136 1.00 96.75 180 ASN A CA 1
ATOM 1461 C C . ASN A 1 180 ? -18.688 1.116 23.539 1.00 96.75 180 ASN A C 1
ATOM 1463 O O . ASN A 1 180 ? -18.957 0.039 24.079 1.00 96.75 180 ASN A O 1
ATOM 1467 N N . ALA A 1 181 ? -19.348 1.541 22.457 1.00 97.94 181 ALA A N 1
ATOM 1468 C CA . ALA A 1 181 ? -20.313 0.714 21.731 1.00 97.94 181 ALA A CA 1
ATOM 1469 C C . ALA A 1 181 ? -19.613 -0.445 21.001 1.00 97.94 181 ALA A C 1
ATOM 1471 O O . ALA A 1 181 ? -20.074 -1.587 21.057 1.00 97.94 181 ALA A O 1
ATOM 1472 N N . VAL A 1 182 ? -18.462 -0.172 20.371 1.00 97.62 182 VAL A N 1
ATOM 1473 C CA . VAL A 1 182 ? -17.621 -1.201 19.744 1.00 97.62 182 VAL A CA 1
ATOM 1474 C C . VAL A 1 182 ? -17.146 -2.233 20.764 1.00 97.62 182 VAL A C 1
ATOM 1476 O O . VAL A 1 182 ? -17.224 -3.425 20.482 1.00 97.62 182 VAL A O 1
ATOM 1479 N N . GLU A 1 183 ? -16.695 -1.810 21.946 1.00 97.25 183 GLU A N 1
ATOM 1480 C CA . GLU A 1 183 ? -16.259 -2.724 23.007 1.00 97.25 183 GLU A CA 1
ATOM 1481 C C . GLU A 1 183 ? -17.385 -3.666 23.441 1.00 97.25 183 GLU A C 1
ATOM 1483 O O . GLU A 1 183 ? -17.177 -4.876 23.489 1.00 97.25 183 GLU A O 1
ATOM 1488 N N . ALA A 1 184 ? -18.597 -3.146 23.667 1.00 97.94 184 ALA A N 1
ATOM 1489 C CA . ALA A 1 184 ? -19.749 -3.973 24.026 1.00 97.94 184 ALA A CA 1
ATOM 1490 C C . ALA A 1 184 ? -20.067 -5.018 22.940 1.00 97.94 184 ALA A C 1
ATOM 1492 O O . ALA A 1 184 ? -20.255 -6.197 23.244 1.00 97.94 184 ALA A O 1
ATOM 1493 N N . VAL A 1 185 ? -20.059 -4.614 21.666 1.00 98.12 185 VAL A N 1
ATOM 1494 C CA . VAL A 1 185 ? -20.281 -5.531 20.535 1.00 98.12 185 VAL A CA 1
ATOM 1495 C C . VAL A 1 185 ? -19.155 -6.553 20.408 1.00 98.12 185 VAL A C 1
ATOM 1497 O O . VAL A 1 185 ? -19.425 -7.722 20.140 1.00 98.12 185 VAL A O 1
ATOM 1500 N N . ALA A 1 186 ? -17.904 -6.149 20.631 1.00 98.06 186 ALA A N 1
ATOM 1501 C CA . ALA A 1 186 ? -16.751 -7.037 20.595 1.00 98.06 186 ALA A CA 1
ATOM 1502 C C . ALA A 1 186 ? -16.834 -8.112 21.689 1.00 98.06 186 ALA A C 1
ATOM 1504 O O . ALA A 1 186 ? -16.607 -9.286 21.404 1.00 98.06 186 ALA A O 1
ATOM 1505 N N . GLU A 1 187 ? -17.210 -7.744 22.915 1.00 97.81 187 GLU A N 1
ATOM 1506 C CA . GLU A 1 187 ? -17.417 -8.706 24.002 1.00 97.81 187 GLU A CA 1
ATOM 1507 C C . GLU A 1 187 ? -18.567 -9.672 23.695 1.00 97.81 187 GLU A C 1
ATOM 1509 O O . GLU A 1 187 ? -18.402 -10.889 23.799 1.00 97.81 187 GLU A O 1
ATOM 1514 N N . MET A 1 188 ? -19.720 -9.151 23.255 1.00 97.81 188 MET A N 1
ATOM 1515 C CA . MET A 1 188 ? -20.866 -9.984 22.883 1.00 97.81 188 MET A CA 1
ATOM 1516 C C . MET A 1 188 ? -20.519 -10.948 21.743 1.00 97.81 188 MET A C 1
ATOM 1518 O O . MET A 1 188 ? -20.882 -12.123 21.802 1.00 97.81 188 MET A O 1
ATOM 1522 N N . ALA A 1 189 ? -19.780 -10.482 20.733 1.00 97.56 189 ALA A N 1
ATOM 1523 C CA . ALA A 1 189 ? -19.310 -11.312 19.631 1.00 97.56 189 ALA A CA 1
ATOM 1524 C C . ALA A 1 189 ? -18.330 -12.392 20.110 1.00 97.56 189 ALA A C 1
ATOM 1526 O O . ALA A 1 189 ? -18.455 -13.542 19.696 1.00 97.56 189 ALA A O 1
ATOM 1527 N N . ALA A 1 190 ? -17.386 -12.058 20.997 1.00 97.19 190 ALA A N 1
ATOM 1528 C CA . ALA A 1 190 ? -16.441 -13.022 21.559 1.00 97.19 190 ALA A CA 1
ATOM 1529 C C . ALA A 1 190 ? -17.169 -14.152 22.303 1.00 97.19 190 ALA A C 1
ATOM 1531 O O . ALA A 1 190 ? -16.931 -15.325 22.009 1.00 97.19 190 ALA A O 1
ATOM 1532 N N . ILE A 1 191 ? -18.124 -13.807 23.176 1.00 95.81 191 ILE A N 1
ATOM 1533 C CA . ILE A 1 191 ? -18.976 -14.780 23.878 1.00 95.81 191 ILE A CA 1
ATOM 1534 C C . ILE A 1 191 ? -19.772 -15.625 22.873 1.00 95.81 191 ILE A C 1
ATOM 1536 O O . ILE A 1 191 ? -19.812 -16.850 22.990 1.00 95.81 191 ILE A O 1
ATOM 1540 N N . GLY A 1 192 ? -20.373 -14.994 21.859 1.00 95.56 192 GLY A N 1
ATOM 1541 C CA . GLY A 1 192 ? -21.149 -15.676 20.819 1.00 95.56 192 GLY A CA 1
ATOM 1542 C C . GLY A 1 192 ? -20.332 -16.683 20.006 1.00 95.56 192 GLY A C 1
ATOM 1543 O O . GLY A 1 192 ? -20.819 -17.770 19.695 1.00 95.56 192 GLY A O 1
ATOM 1544 N N . PHE A 1 193 ? -19.059 -16.373 19.745 1.00 95.81 193 PHE A N 1
ATOM 1545 C CA . PHE A 1 193 ? -18.103 -17.286 19.115 1.00 95.81 193 PHE A CA 1
ATOM 1546 C C . PHE A 1 193 ? -17.527 -18.341 20.076 1.00 95.81 193 PHE A C 1
ATOM 1548 O O . PHE A 1 193 ? -16.732 -19.176 19.649 1.00 95.81 193 PHE A O 1
ATOM 1555 N N . GLY A 1 194 ? -17.889 -18.339 21.360 1.00 93.38 194 GLY A N 1
ATOM 1556 C CA . GLY A 1 194 ? -17.327 -19.265 22.348 1.00 93.38 194 GLY A CA 1
ATOM 1557 C C . GLY A 1 194 ? -15.861 -18.974 22.684 1.00 93.38 194 GLY A C 1
ATOM 1558 O O . GLY A 1 194 ? -15.082 -19.891 22.945 1.00 93.38 194 GLY A O 1
ATOM 1559 N N . LEU A 1 195 ? -15.463 -17.704 22.625 1.00 94.31 195 LEU A N 1
ATOM 1560 C CA . LEU A 1 195 ? -14.179 -17.206 23.111 1.00 94.31 195 LEU A CA 1
ATOM 1561 C C . LEU A 1 195 ? -14.349 -16.580 24.510 1.00 94.31 195 LEU A C 1
ATOM 1563 O O . LEU A 1 195 ? -15.471 -16.251 24.902 1.00 94.31 195 LEU A O 1
ATOM 1567 N N . PRO A 1 196 ? -13.251 -16.375 25.267 1.00 94.75 196 PRO A N 1
ATOM 1568 C CA . PRO A 1 196 ? -13.283 -15.522 26.453 1.00 94.75 196 PRO A CA 1
ATOM 1569 C C . PRO A 1 196 ? -13.883 -14.150 26.126 1.00 94.75 196 PRO A C 1
ATOM 1571 O O . PRO A 1 196 ? -13.625 -13.609 25.049 1.00 94.75 196 PRO A O 1
ATOM 1574 N N . LYS A 1 197 ? -14.648 -13.573 27.058 1.00 94.44 197 LYS A N 1
ATOM 1575 C CA . LYS A 1 197 ? -15.327 -12.276 26.885 1.00 94.44 197 LYS A CA 1
ATOM 1576 C C . LYS A 1 197 ? -14.389 -11.182 26.357 1.00 94.44 197 LYS A C 1
ATOM 1578 O O . LYS A 1 197 ? -14.762 -10.416 25.475 1.00 94.44 197 LYS A O 1
ATOM 1583 N N . ASP A 1 198 ? -13.164 -11.123 26.870 1.00 95.75 198 ASP A N 1
ATOM 1584 C CA . ASP A 1 198 ? -12.173 -10.106 26.524 1.00 95.75 198 ASP A CA 1
ATOM 1585 C C . ASP A 1 198 ? -11.223 -10.508 25.387 1.00 95.75 198 ASP A C 1
ATOM 1587 O O . ASP A 1 198 ? -10.243 -9.806 25.130 1.00 95.75 198 ASP A O 1
ATOM 1591 N N . ALA A 1 199 ? -11.497 -11.603 24.669 1.00 95.50 199 ALA A N 1
ATOM 1592 C CA . ALA A 1 199 ? -10.612 -12.104 23.617 1.00 95.50 199 ALA A CA 1
ATOM 1593 C C . ALA A 1 199 ? -10.312 -11.054 22.534 1.00 95.50 199 ALA A C 1
ATOM 1595 O O . ALA A 1 199 ? -9.195 -10.999 22.023 1.00 95.50 199 ALA A O 1
ATOM 1596 N N . PHE A 1 200 ? -11.288 -10.200 22.209 1.00 96.12 200 PHE A N 1
ATOM 1597 C CA . PHE A 1 200 ? -11.094 -9.076 21.293 1.00 96.12 200 PHE A CA 1
ATOM 1598 C C . PHE A 1 200 ? -10.749 -7.773 22.023 1.00 96.12 200 PHE A C 1
ATOM 1600 O O . PHE A 1 200 ? -9.815 -7.082 21.623 1.00 96.12 200 PHE A O 1
ATOM 1607 N N . THR A 1 201 ? -11.452 -7.429 23.108 1.00 95.31 201 THR A N 1
ATOM 1608 C CA . THR A 1 201 ? -11.262 -6.133 23.786 1.00 95.31 201 THR A CA 1
ATOM 1609 C C . THR A 1 201 ? -9.898 -5.997 24.455 1.00 95.31 201 THR A C 1
ATOM 1611 O O . THR A 1 201 ? -9.335 -4.906 24.466 1.00 95.31 201 THR A O 1
ATOM 1614 N N . SER A 1 202 ? -9.294 -7.092 24.927 1.00 94.12 202 SER A N 1
ATOM 1615 C CA . SER A 1 202 ? -7.911 -7.085 25.426 1.00 94.12 202 SER A CA 1
ATOM 1616 C C . SER A 1 202 ? -6.899 -6.645 24.363 1.00 94.12 202 SER A C 1
ATOM 1618 O O . SER A 1 202 ? -5.914 -5.992 24.702 1.00 94.12 202 SER A O 1
ATOM 1620 N N . LEU A 1 203 ? -7.167 -6.944 23.088 1.00 93.06 203 LEU A N 1
ATOM 1621 C CA . LEU A 1 203 ? -6.342 -6.548 21.949 1.00 93.06 203 LEU A CA 1
ATOM 1622 C C . LEU A 1 203 ? -6.652 -5.122 21.460 1.00 93.06 203 LEU A C 1
ATOM 1624 O O . LEU A 1 203 ? -5.795 -4.500 20.840 1.00 93.06 203 LEU A O 1
ATOM 1628 N N . LEU A 1 204 ? -7.849 -4.592 21.734 1.00 90.69 204 LEU A N 1
ATOM 1629 C CA . LEU A 1 204 ? -8.226 -3.204 21.424 1.00 90.69 204 LEU A CA 1
ATOM 1630 C C . LEU A 1 204 ? -7.601 -2.191 22.392 1.00 90.69 204 LEU A C 1
ATOM 1632 O O . LEU A 1 204 ? -7.407 -1.029 22.025 1.00 90.69 204 LEU A O 1
ATOM 1636 N N . LYS A 1 205 ? -7.265 -2.614 23.620 1.00 87.19 205 LYS A N 1
ATOM 1637 C CA . LYS A 1 205 ? -6.648 -1.748 24.635 1.00 87.19 205 LYS A CA 1
ATOM 1638 C C . LYS A 1 205 ? -5.396 -1.074 24.082 1.00 87.19 205 LYS A C 1
ATOM 1640 O O . LYS A 1 205 ? -4.485 -1.738 23.605 1.00 87.19 205 LYS A O 1
ATOM 1645 N N . GLN A 1 206 ? -5.345 0.252 24.203 1.00 80.31 206 GLN A N 1
ATOM 1646 C CA . GLN A 1 206 ? -4.264 1.103 23.684 1.00 80.31 206 GLN A CA 1
ATOM 1647 C C . GLN A 1 206 ? -4.110 1.102 22.150 1.00 80.31 206 GLN A C 1
ATOM 1649 O O . GLN A 1 206 ? -3.147 1.668 21.633 1.00 80.31 206 GLN A O 1
ATOM 1654 N N . GLY A 1 207 ? -5.053 0.522 21.402 1.00 83.69 207 GLY A N 1
ATOM 1655 C CA . GLY A 1 207 ? -5.102 0.677 19.953 1.00 83.69 207 GLY A CA 1
ATOM 1656 C C . GLY A 1 207 ? -5.477 2.092 19.523 1.00 83.69 207 GLY A C 1
ATOM 1657 O O . GLY A 1 207 ? -6.161 2.799 20.267 1.00 83.69 207 GLY A O 1
ATOM 1658 N N . PRO A 1 208 ? -5.022 2.533 18.336 1.00 84.31 208 PRO A N 1
ATOM 1659 C CA . PRO A 1 208 ? -5.349 3.851 17.813 1.00 84.31 208 PRO A CA 1
ATOM 1660 C C . PRO A 1 208 ? -6.825 3.882 17.398 1.00 84.31 208 PRO A C 1
ATOM 1662 O O . PRO A 1 208 ? -7.177 3.529 16.275 1.00 84.31 208 PRO A O 1
ATOM 1665 N N . GLN A 1 209 ? -7.708 4.264 18.320 1.00 90.94 209 GLN A N 1
ATOM 1666 C CA . GLN A 1 209 ? -9.118 4.489 18.012 1.00 90.94 209 GLN A CA 1
ATOM 1667 C C . GLN A 1 209 ? -9.221 5.818 17.254 1.00 90.94 209 GLN A C 1
ATOM 1669 O O . GLN A 1 209 ? -8.977 6.880 17.831 1.00 90.94 209 GLN A O 1
ATOM 1674 N N . LEU A 1 210 ? -9.503 5.759 15.951 1.00 90.56 210 LEU A N 1
ATOM 1675 C CA . LEU A 1 210 ? -9.447 6.928 15.070 1.00 90.56 210 LEU A CA 1
ATOM 1676 C C . LEU A 1 210 ? -10.854 7.356 14.671 1.00 90.56 210 LEU A C 1
ATOM 1678 O O . LEU A 1 210 ? -11.526 6.669 13.907 1.00 90.56 210 LEU A O 1
ATOM 1682 N N . LEU A 1 211 ? -11.285 8.508 15.169 1.00 94.50 211 LEU A N 1
ATOM 1683 C CA . LEU A 1 211 ? -12.469 9.205 14.694 1.00 94.50 211 LEU A CA 1
ATOM 1684 C C . LEU A 1 211 ? -12.074 10.000 13.447 1.00 94.50 211 LEU A C 1
ATOM 1686 O O . LEU A 1 211 ? -11.346 10.983 13.539 1.00 94.50 211 LEU A O 1
ATOM 1690 N N . GLY A 1 212 ? -12.517 9.537 12.283 1.00 93.69 212 GLY A N 1
ATOM 1691 C CA . GLY A 1 212 ? -12.166 10.077 10.975 1.00 93.69 212 GLY A CA 1
ATOM 1692 C C . GLY A 1 212 ? -13.382 10.592 10.213 1.00 93.69 212 GLY A C 1
ATOM 1693 O O . GLY A 1 212 ? -13.733 9.987 9.191 1.00 93.69 212 GLY A O 1
ATOM 1694 N N . PRO A 1 213 ? -14.061 11.662 10.677 1.00 94.75 213 PRO A N 1
ATOM 1695 C CA . PRO A 1 213 ? -15.168 12.241 9.943 1.00 94.75 213 PRO A CA 1
ATOM 1696 C C . PRO A 1 213 ? -14.782 12.596 8.510 1.00 94.75 213 PRO A C 1
ATOM 1698 O O . PRO A 1 213 ? -13.720 13.168 8.259 1.00 94.75 213 PRO A O 1
ATOM 1701 N N . THR A 1 214 ? -15.674 12.268 7.580 1.00 94.44 214 THR A N 1
ATOM 1702 C CA . THR A 1 214 ? -15.547 12.646 6.165 1.00 94.44 214 THR A CA 1
ATOM 1703 C C . THR A 1 214 ? -16.497 13.787 5.847 1.00 94.44 214 THR A C 1
ATOM 1705 O O . THR A 1 214 ? -17.612 13.799 6.370 1.00 94.44 214 THR A O 1
ATOM 1708 N N . GLY A 1 215 ? -16.062 14.713 4.996 1.00 95.56 215 GLY A N 1
ATOM 1709 C CA . GLY A 1 215 ? -16.854 15.822 4.474 1.00 95.56 215 GLY A CA 1
ATOM 1710 C C . GLY A 1 215 ? -16.891 15.785 2.949 1.00 95.56 215 GLY A C 1
ATOM 1711 O O . GLY A 1 215 ? -15.847 15.715 2.307 1.00 95.56 215 GLY A O 1
ATOM 1712 N N . SER A 1 216 ? -18.084 15.848 2.363 1.00 95.31 216 SER A N 1
ATOM 1713 C CA . SER A 1 216 ? -18.271 15.934 0.908 1.00 95.31 216 SER A CA 1
ATOM 1714 C C . SER A 1 216 ? -19.129 17.145 0.556 1.00 95.31 216 SER A C 1
ATOM 1716 O O . SER A 1 216 ? -20.225 17.308 1.096 1.00 95.31 216 SER A O 1
ATOM 1718 N N . ASN A 1 217 ? -18.635 17.994 -0.346 1.00 95.12 217 ASN A N 1
ATOM 1719 C CA . ASN A 1 217 ? -19.294 19.245 -0.715 1.00 95.12 217 ASN A CA 1
ATOM 1720 C C . ASN A 1 217 ? -20.383 19.018 -1.777 1.00 95.12 217 ASN A C 1
ATOM 1722 O O . ASN A 1 217 ? -20.095 18.973 -2.976 1.00 95.12 217 ASN A O 1
ATOM 1726 N N . LEU A 1 218 ? -21.645 18.918 -1.353 1.00 95.94 218 LEU A N 1
ATOM 1727 C CA . LEU A 1 218 ? -22.775 18.730 -2.270 1.00 95.94 218 LEU A CA 1
ATOM 1728 C C . LEU A 1 218 ? -23.164 20.016 -3.014 1.00 95.94 218 LEU A C 1
ATOM 1730 O O . LEU A 1 218 ? -23.986 19.955 -3.917 1.00 95.94 218 LEU A O 1
ATOM 1734 N N . SER A 1 219 ? -22.569 21.173 -2.719 1.00 92.62 219 SER A N 1
ATOM 1735 C CA . SER A 1 219 ? -22.749 22.355 -3.575 1.00 92.62 219 SER A CA 1
ATOM 1736 C C . SER A 1 219 ? -22.024 22.196 -4.914 1.00 92.62 219 SER A C 1
ATOM 1738 O O . SER A 1 219 ? -22.437 22.786 -5.907 1.00 92.62 219 SER A O 1
ATOM 1740 N N . HIS A 1 220 ? -20.936 21.418 -4.942 1.00 89.81 220 HIS A N 1
ATOM 1741 C CA . HIS A 1 220 ? -20.117 21.194 -6.140 1.00 89.81 220 HIS A CA 1
ATOM 1742 C C . HIS A 1 220 ? -20.334 19.801 -6.745 1.00 89.81 220 HIS A C 1
ATOM 1744 O O . HIS A 1 220 ? -20.267 19.638 -7.961 1.00 89.81 220 HIS A O 1
ATOM 1750 N N . TYR A 1 221 ? -20.610 18.800 -5.906 1.00 91.00 221 TYR A N 1
ATOM 1751 C CA . TYR A 1 221 ? -20.651 17.390 -6.291 1.00 91.00 221 TYR A CA 1
ATOM 1752 C C . TYR A 1 221 ? -22.052 16.778 -6.090 1.00 91.00 221 TYR A C 1
ATOM 1754 O O . TYR A 1 221 ? -22.220 15.823 -5.337 1.00 91.00 221 TYR A O 1
ATOM 1762 N N . ASN A 1 222 ? -23.082 17.339 -6.736 1.00 90.25 222 ASN A N 1
ATOM 1763 C CA . ASN A 1 222 ? -24.493 16.917 -6.608 1.00 90.25 222 ASN A CA 1
ATOM 1764 C C . ASN A 1 222 ? -25.055 16.164 -7.823 1.00 90.25 222 ASN A C 1
ATOM 1766 O O . ASN A 1 222 ? -26.250 16.245 -8.100 1.00 90.25 222 ASN A O 1
ATOM 1770 N N . GLN A 1 223 ? -24.223 15.441 -8.563 1.00 92.31 223 GLN A N 1
ATOM 1771 C CA . GLN A 1 223 ? -24.692 14.645 -9.698 1.00 92.31 223 GLN A CA 1
ATOM 1772 C C . GLN A 1 223 ? -24.928 13.204 -9.243 1.00 92.31 223 GLN A C 1
ATOM 1774 O O . GLN A 1 223 ? -24.087 12.642 -8.537 1.00 92.31 223 GLN A O 1
ATOM 1779 N N . GLU A 1 224 ? -26.056 12.605 -9.628 1.00 92.25 224 GLU A N 1
ATOM 1780 C CA . GLU A 1 224 ? -26.344 11.193 -9.343 1.00 92.25 224 GLU A CA 1
ATOM 1781 C C . GLU A 1 224 ? -25.192 10.293 -9.821 1.00 92.25 224 GLU A C 1
ATOM 1783 O O . GLU A 1 224 ? -24.603 10.516 -10.879 1.00 92.25 224 GLU A O 1
ATOM 1788 N N . GLY A 1 225 ? -24.823 9.302 -9.009 1.00 90.25 225 GLY A N 1
ATOM 1789 C CA . GLY A 1 225 ? -23.708 8.400 -9.299 1.00 90.25 225 GLY A CA 1
ATOM 1790 C C . GLY A 1 225 ? -22.324 8.969 -8.972 1.00 90.25 225 GLY A C 1
ATOM 1791 O O . GLY A 1 225 ? -21.339 8.238 -9.082 1.00 90.25 225 GLY A O 1
ATOM 1792 N N . THR A 1 226 ? -22.224 10.224 -8.510 1.00 92.44 226 THR A N 1
ATOM 1793 C CA . THR A 1 226 ? -20.957 10.778 -8.006 1.00 92.44 226 THR A CA 1
ATOM 1794 C C . THR A 1 226 ? -20.482 9.966 -6.808 1.00 92.44 226 THR A C 1
ATOM 1796 O O . THR A 1 226 ? -21.222 9.769 -5.844 1.00 92.44 226 THR A O 1
ATOM 1799 N N . VAL A 1 227 ? -19.241 9.491 -6.871 1.00 91.81 227 VAL A N 1
ATOM 1800 C CA . VAL A 1 227 ? -18.646 8.608 -5.868 1.00 91.81 227 VAL A CA 1
ATOM 1801 C C . VAL A 1 227 ? -17.787 9.432 -4.912 1.00 91.81 227 VAL A C 1
ATOM 1803 O O . VAL A 1 227 ? -16.799 10.040 -5.319 1.00 91.81 227 VAL A O 1
ATOM 1806 N N . PHE A 1 228 ? -18.146 9.430 -3.629 1.00 90.88 228 PHE A N 1
ATOM 1807 C CA . PHE A 1 228 ? -17.337 10.034 -2.567 1.00 90.88 228 PHE A CA 1
ATOM 1808 C C . PHE A 1 228 ? -16.348 9.041 -1.971 1.00 90.88 228 PHE A C 1
ATOM 1810 O O . PHE A 1 228 ? -15.248 9.429 -1.601 1.00 90.88 228 PHE A O 1
ATOM 1817 N N . ALA A 1 229 ? -16.732 7.769 -1.872 1.00 87.12 229 ALA A N 1
ATOM 1818 C CA . ALA A 1 229 ? -15.839 6.682 -1.495 1.00 87.12 229 ALA A CA 1
ATOM 1819 C C . ALA A 1 229 ? -16.154 5.462 -2.358 1.00 87.12 229 ALA A C 1
ATOM 1821 O O . ALA A 1 229 ? -17.246 4.905 -2.243 1.00 87.12 229 ALA A O 1
ATOM 1822 N N . GLY A 1 230 ? -15.233 5.061 -3.235 1.00 87.00 230 GLY A N 1
ATOM 1823 C CA . GLY A 1 230 ? -15.486 3.926 -4.127 1.00 87.00 230 GLY A CA 1
ATOM 1824 C C . GLY A 1 230 ? -15.549 2.579 -3.407 1.00 87.00 230 GLY A C 1
ATOM 1825 O O . GLY A 1 230 ? -15.260 2.473 -2.221 1.00 87.00 230 GLY A O 1
ATOM 1826 N N . TYR A 1 231 ? -15.921 1.527 -4.130 1.00 87.94 231 TYR A N 1
ATOM 1827 C CA . TYR A 1 231 ? -16.110 0.180 -3.584 1.00 87.94 231 TYR A CA 1
ATOM 1828 C C . TYR A 1 231 ? -14.848 -0.392 -2.914 1.00 87.94 231 TYR A C 1
ATOM 1830 O O . TYR A 1 231 ? -13.869 -0.740 -3.587 1.00 87.94 231 TYR A O 1
ATOM 1838 N N . HIS A 1 232 ? -14.866 -0.501 -1.582 1.00 85.88 232 HIS A N 1
ATOM 1839 C CA . HIS A 1 232 ? -13.742 -0.994 -0.783 1.00 85.88 232 HIS A CA 1
ATOM 1840 C C . HIS A 1 232 ? -14.183 -1.661 0.528 1.00 85.88 232 HIS A C 1
ATOM 1842 O O . HIS A 1 232 ? -15.356 -1.668 0.886 1.00 85.88 232 HIS A O 1
ATOM 1848 N N . TYR A 1 233 ? -13.208 -2.250 1.223 1.00 86.88 233 TYR A N 1
ATOM 1849 C CA . TYR A 1 233 ? -13.316 -2.682 2.613 1.00 86.88 233 TYR A CA 1
ATOM 1850 C C . TYR A 1 233 ? -12.318 -1.920 3.480 1.00 86.88 233 TYR A C 1
ATOM 1852 O O . TYR A 1 233 ? -11.217 -1.558 3.023 1.00 86.88 233 TYR A O 1
ATOM 1860 N N . ASP A 1 234 ? -12.681 -1.811 4.750 1.00 86.06 234 ASP A N 1
ATOM 1861 C CA . ASP A 1 234 ? -11.874 -1.219 5.800 1.00 86.06 234 ASP A CA 1
ATOM 1862 C C . ASP A 1 234 ? -10.911 -2.221 6.436 1.00 86.06 234 ASP A C 1
ATOM 1864 O O . ASP A 1 234 ? -11.127 -3.438 6.474 1.00 86.06 234 ASP A O 1
ATOM 1868 N N . THR A 1 235 ? -9.796 -1.702 6.933 1.00 85.56 235 THR A N 1
ATOM 1869 C CA . THR A 1 235 ? -8.659 -2.516 7.363 1.00 85.56 235 THR A CA 1
ATOM 1870 C C . THR A 1 235 ? -8.540 -2.666 8.876 1.00 85.56 235 THR A C 1
ATOM 1872 O O . THR A 1 235 ? -7.727 -3.466 9.323 1.00 85.56 235 THR A O 1
ATOM 1875 N N . ASN A 1 236 ? -9.362 -1.952 9.643 1.00 90.00 236 ASN A N 1
ATOM 1876 C CA . ASN A 1 236 ? -9.448 -1.977 11.106 1.00 90.00 236 ASN A CA 1
ATOM 1877 C C . ASN A 1 236 ? -10.233 -3.195 11.640 1.00 90.00 236 ASN A C 1
ATOM 1879 O O . ASN A 1 236 ? -10.511 -4.145 10.905 1.00 90.00 236 ASN A O 1
ATOM 1883 N N . PHE A 1 237 ? -10.550 -3.211 12.937 1.00 95.56 237 PHE A N 1
ATOM 1884 C CA . PHE A 1 237 ? -11.326 -4.270 13.590 1.00 95.56 237 PHE A CA 1
ATOM 1885 C C . PHE A 1 237 ? -12.814 -4.136 13.288 1.00 95.56 237 PHE A C 1
ATOM 1887 O O . PHE A 1 237 ? -13.375 -4.985 12.595 1.00 95.56 237 PHE A O 1
ATOM 1894 N N . LEU A 1 238 ? -13.426 -3.047 13.749 1.00 97.12 238 LEU A N 1
ATOM 1895 C CA . LEU A 1 238 ? -14.816 -2.691 13.469 1.00 97.12 238 LEU A CA 1
ATOM 1896 C C . LEU A 1 238 ? -14.889 -1.214 13.088 1.00 97.12 238 LEU A C 1
ATOM 1898 O O . LEU A 1 238 ? -14.278 -0.373 13.754 1.00 97.12 238 LEU A O 1
ATOM 1902 N N . THR A 1 239 ? -15.594 -0.908 12.003 1.00 96.88 239 THR A N 1
ATOM 1903 C CA . THR A 1 239 ? -15.915 0.467 11.607 1.00 96.88 239 THR A CA 1
ATOM 1904 C C . THR A 1 239 ? -17.293 0.791 12.143 1.00 96.88 239 THR A C 1
ATOM 1906 O O . THR A 1 239 ? -18.231 0.034 11.908 1.00 96.88 239 THR A O 1
ATOM 1909 N N . ILE A 1 240 ? -17.420 1.905 12.855 1.00 97.50 240 ILE A N 1
ATOM 1910 C CA . ILE A 1 240 ? -18.685 2.370 13.415 1.00 97.50 240 ILE A CA 1
ATOM 1911 C C . ILE A 1 240 ? -18.981 3.774 12.905 1.00 97.50 240 ILE A C 1
ATOM 1913 O O . ILE A 1 240 ? -18.074 4.590 12.773 1.00 97.50 240 ILE A O 1
ATOM 1917 N N . HIS A 1 241 ? -20.236 4.078 12.597 1.00 94.19 241 HIS A N 1
ATOM 1918 C CA . HIS A 1 241 ? -20.623 5.446 12.271 1.00 94.19 241 HIS A CA 1
ATOM 1919 C C . HIS A 1 241 ? -22.034 5.775 12.746 1.00 94.19 241 HIS A C 1
ATOM 1921 O O . HIS A 1 241 ? -22.907 4.909 12.865 1.00 94.19 241 HIS A O 1
ATOM 1927 N N . GLY A 1 242 ? -22.244 7.060 13.020 1.00 94.75 242 GLY A N 1
ATOM 1928 C CA . GLY A 1 242 ? -23.552 7.603 13.339 1.00 94.75 242 GLY A CA 1
ATOM 1929 C C . GLY A 1 242 ? -24.396 7.862 12.095 1.00 94.75 242 GLY A C 1
ATOM 1930 O O . GLY A 1 242 ? -24.029 7.542 10.956 1.00 94.75 242 GLY A O 1
ATOM 1931 N N . ARG A 1 243 ? -25.563 8.462 12.323 1.00 94.50 243 ARG A N 1
ATOM 1932 C CA . ARG A 1 243 ? -26.508 8.807 11.262 1.00 94.50 243 ARG A CA 1
ATOM 1933 C C . ARG A 1 243 ? -26.027 10.045 10.504 1.00 94.50 243 ARG A C 1
ATOM 1935 O O . ARG A 1 243 ? -25.961 11.122 11.085 1.00 94.50 243 ARG A O 1
ATOM 1942 N N . SER A 1 244 ? -25.784 9.923 9.199 1.00 94.88 244 SER A N 1
ATOM 1943 C CA . SER A 1 244 ? -25.568 11.087 8.325 1.00 94.88 244 SER A CA 1
ATOM 1944 C C . SER A 1 244 ? -26.896 11.753 7.942 1.00 94.88 244 SER A C 1
ATOM 1946 O O . SER A 1 244 ? -27.923 11.081 7.822 1.00 94.88 244 SER A O 1
ATOM 1948 N N . ARG A 1 245 ? -26.876 13.073 7.723 1.00 95.12 245 ARG A N 1
ATOM 1949 C CA . ARG A 1 245 ? -28.035 13.849 7.238 1.00 95.12 245 ARG A CA 1
ATOM 1950 C C . ARG A 1 245 ? -28.332 13.604 5.761 1.00 95.12 245 ARG A C 1
ATOM 1952 O O . ARG A 1 245 ? -29.485 13.707 5.351 1.00 95.12 245 ARG A O 1
ATOM 1959 N N . PHE A 1 246 ? -27.309 13.230 4.993 1.00 96.19 246 PHE A N 1
ATOM 1960 C CA . PHE A 1 246 ? -27.426 12.926 3.573 1.00 96.19 246 PHE A CA 1
ATOM 1961 C C . PHE A 1 246 ? -27.154 11.428 3.342 1.00 96.19 246 PHE A C 1
ATOM 1963 O O . PHE A 1 246 ? -26.053 10.951 3.650 1.00 96.19 246 PHE A O 1
ATOM 1970 N N . PRO A 1 247 ? -28.131 10.665 2.816 1.00 94.06 247 PRO A N 1
ATOM 1971 C CA . PRO A 1 247 ? -27.962 9.240 2.530 1.00 94.06 247 PRO A CA 1
ATOM 1972 C C . PRO A 1 247 ? -26.956 9.013 1.388 1.00 94.06 247 PRO A C 1
ATOM 1974 O O . PRO A 1 247 ? -26.431 9.970 0.813 1.00 94.06 247 PRO A O 1
ATOM 1977 N N . GLY A 1 248 ? -26.660 7.745 1.096 1.00 93.44 248 GLY A N 1
ATOM 1978 C CA . GLY A 1 248 ? -25.745 7.360 0.013 1.00 93.44 248 GLY A CA 1
ATOM 1979 C C . GLY A 1 248 ? -24.704 6.300 0.376 1.00 93.44 248 GLY A C 1
ATOM 1980 O O . GLY A 1 248 ? -23.870 5.962 -0.455 1.00 93.44 248 GLY A O 1
ATOM 1981 N N . LEU A 1 249 ? -24.714 5.781 1.610 1.00 95.44 249 LEU A N 1
ATOM 1982 C CA . LEU A 1 249 ? -23.874 4.644 1.993 1.00 95.44 249 LEU A CA 1
ATOM 1983 C C . LEU A 1 249 ? -24.529 3.342 1.524 1.00 95.44 249 LEU A C 1
ATOM 1985 O O . LEU A 1 249 ? -25.602 2.991 2.012 1.00 95.44 249 LEU A O 1
ATOM 1989 N N . ASN A 1 250 ? -23.851 2.607 0.648 1.00 95.31 250 ASN A N 1
ATOM 1990 C CA . ASN A 1 250 ? -24.257 1.276 0.210 1.00 95.31 250 ASN A CA 1
ATOM 1991 C C . ASN A 1 250 ? -23.274 0.229 0.727 1.00 95.31 250 ASN A C 1
ATOM 1993 O O . ASN A 1 250 ? -22.064 0.448 0.714 1.00 95.31 250 ASN A O 1
ATOM 1997 N N . ILE A 1 251 ? -23.789 -0.928 1.134 1.00 95.12 251 ILE A N 1
ATOM 1998 C CA . ILE A 1 251 ? -22.994 -2.087 1.547 1.00 95.12 251 ILE A CA 1
ATOM 1999 C C . ILE A 1 251 ? -23.386 -3.328 0.758 1.00 95.12 251 ILE A C 1
ATOM 2001 O O . ILE A 1 251 ? -24.501 -3.420 0.245 1.00 95.12 251 ILE A O 1
ATOM 2005 N N . TRP A 1 252 ? -22.486 -4.306 0.718 1.00 93.56 252 TRP A N 1
ATOM 2006 C CA . TRP A 1 252 ? -22.768 -5.621 0.155 1.00 93.56 252 TRP A CA 1
ATOM 2007 C C . TRP A 1 252 ? -22.818 -6.661 1.261 1.00 93.56 252 TRP A C 1
ATOM 2009 O O . TRP A 1 252 ? -21.843 -6.865 1.991 1.00 93.56 252 TRP A O 1
ATOM 2019 N N . LEU A 1 253 ? -23.966 -7.323 1.361 1.00 91.75 253 LEU A N 1
ATOM 2020 C CA . LEU A 1 253 ? -24.165 -8.463 2.245 1.00 91.75 253 LEU A CA 1
ATOM 2021 C C . LEU A 1 253 ? -23.455 -9.704 1.682 1.00 91.75 253 LEU A C 1
ATOM 2023 O O . LEU A 1 253 ? -23.097 -9.766 0.504 1.00 91.75 253 LEU A O 1
ATOM 2027 N N . ARG A 1 254 ? -23.278 -10.742 2.507 1.00 89.38 254 ARG A N 1
ATOM 2028 C CA . ARG A 1 254 ? -22.575 -11.975 2.091 1.00 89.38 254 ARG A CA 1
ATOM 2029 C C . ARG A 1 254 ? -23.284 -12.750 0.987 1.00 89.38 254 ARG A C 1
ATOM 2031 O O . ARG A 1 254 ? -22.629 -13.475 0.250 1.00 89.38 254 ARG A O 1
ATOM 20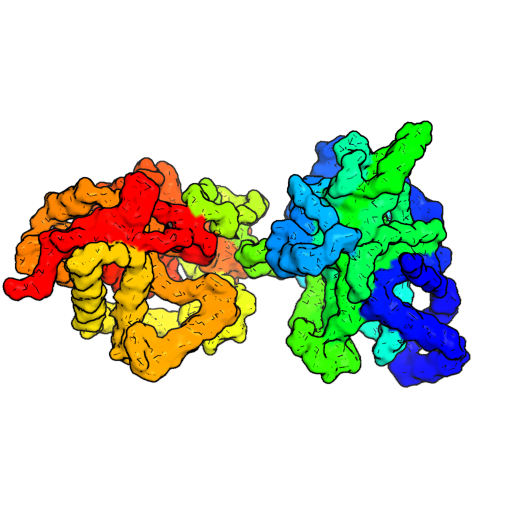38 N N . ASN A 1 255 ? -24.593 -12.569 0.851 1.00 87.56 255 ASN A N 1
ATOM 2039 C CA . ASN A 1 255 ? -25.381 -13.135 -0.242 1.00 87.56 255 ASN A CA 1
ATOM 2040 C C . ASN A 1 255 ? -25.230 -12.359 -1.571 1.00 87.56 255 ASN A C 1
ATOM 2042 O O . ASN A 1 255 ? -25.899 -12.701 -2.539 1.00 87.56 255 ASN A O 1
ATOM 2046 N N . GLY A 1 256 ? -24.387 -11.318 -1.623 1.00 87.56 256 GLY A N 1
ATOM 2047 C CA . GLY A 1 256 ? -24.147 -10.492 -2.811 1.00 87.56 256 GLY A CA 1
ATOM 2048 C C . GLY A 1 256 ? -25.124 -9.326 -2.989 1.00 87.56 256 GLY A C 1
ATOM 2049 O O . GLY A 1 256 ? -24.954 -8.533 -3.911 1.00 87.56 256 GLY A O 1
ATOM 2050 N N . GLN A 1 257 ? -26.120 -9.184 -2.110 1.00 90.62 257 GLN A N 1
ATOM 2051 C CA . GLN A 1 257 ? -27.106 -8.111 -2.197 1.00 90.62 257 GLN A CA 1
ATOM 2052 C C . GLN A 1 257 ? -26.493 -6.750 -1.836 1.00 90.62 257 GLN A C 1
ATOM 2054 O O . GLN A 1 257 ? -25.916 -6.594 -0.756 1.00 90.62 257 GLN A O 1
ATOM 2059 N N . LYS A 1 258 ? -26.701 -5.754 -2.706 1.00 93.12 258 LYS A N 1
ATOM 2060 C CA . LYS A 1 258 ? -26.428 -4.335 -2.439 1.00 93.12 258 LYS A CA 1
ATOM 2061 C C . LYS A 1 258 ? -27.557 -3.736 -1.591 1.00 93.12 258 LYS A C 1
ATOM 2063 O O . LYS A 1 258 ? -28.733 -3.876 -1.928 1.00 93.12 258 LYS A O 1
ATOM 2068 N N . VAL A 1 259 ? -27.214 -3.086 -0.481 1.00 92.50 259 VAL A N 1
ATOM 2069 C CA . VAL A 1 259 ? -28.168 -2.486 0.464 1.00 92.50 259 VAL A CA 1
ATOM 2070 C C . VAL A 1 259 ? -27.740 -1.064 0.803 1.00 92.50 259 VAL A C 1
ATOM 2072 O O . VAL A 1 259 ? -26.635 -0.853 1.298 1.00 92.50 259 VAL A O 1
ATOM 2075 N N . GLU A 1 260 ? -28.631 -0.097 0.587 1.00 93.31 260 GLU A N 1
ATOM 2076 C CA . GLU A 1 260 ? -28.450 1.270 1.083 1.00 93.31 260 GLU A CA 1
ATOM 2077 C C . GLU A 1 260 ? -28.723 1.306 2.595 1.00 93.31 260 GLU A C 1
ATOM 2079 O O . GLU A 1 260 ? -29.800 0.925 3.064 1.00 93.31 260 GLU A O 1
ATOM 2084 N N . VAL A 1 261 ? -27.735 1.742 3.373 1.00 93.38 261 VAL A N 1
ATOM 2085 C CA . VAL A 1 261 ? -27.787 1.729 4.837 1.00 93.38 261 VAL A CA 1
ATOM 2086 C C . VAL A 1 261 ? -28.652 2.876 5.347 1.00 93.38 261 VAL A C 1
ATOM 2088 O O . VAL A 1 261 ? -28.410 4.049 5.060 1.00 93.38 261 VAL A O 1
ATOM 2091 N N . LYS A 1 262 ? -29.624 2.536 6.197 1.00 92.19 262 LYS A N 1
ATOM 2092 C CA . LYS A 1 262 ? -30.460 3.492 6.925 1.00 92.19 262 LYS A CA 1
ATOM 2093 C C . LYS A 1 262 ? -30.234 3.326 8.422 1.00 92.19 262 LYS A C 1
ATOM 2095 O O . LYS A 1 262 ? -30.642 2.325 8.999 1.00 92.19 262 LYS A O 1
ATOM 2100 N N . VAL A 1 263 ? -29.612 4.324 9.046 1.00 94.12 263 VAL A N 1
ATOM 2101 C CA . VAL A 1 263 ? -29.366 4.338 10.496 1.00 94.12 263 VAL A CA 1
ATOM 2102 C C . VAL A 1 263 ? -30.520 5.067 11.200 1.00 94.12 263 VAL A C 1
ATOM 2104 O O . VAL A 1 263 ? -30.734 6.254 10.923 1.00 94.12 263 VAL A O 1
ATOM 2107 N N . PRO A 1 264 ? -31.298 4.400 12.075 1.00 94.50 264 PRO A N 1
ATOM 2108 C CA . PRO A 1 264 ? -32.340 5.059 12.857 1.00 94.50 264 PRO A CA 1
ATOM 2109 C C . PRO A 1 264 ? -31.770 6.133 13.804 1.00 94.50 264 PRO A C 1
ATOM 2111 O O . PRO A 1 264 ? -30.600 6.056 14.187 1.00 94.50 264 PRO A O 1
ATOM 2114 N N . PRO A 1 265 ? -32.570 7.136 14.212 1.00 93.44 265 PRO A N 1
ATOM 2115 C CA . PRO A 1 265 ? -32.159 8.093 15.241 1.00 93.44 265 PRO A CA 1
ATOM 2116 C C . PRO A 1 265 ? -31.709 7.390 16.533 1.00 93.44 265 PRO A C 1
ATOM 2118 O O . PRO A 1 265 ? -32.350 6.436 16.972 1.00 93.44 265 PRO A O 1
ATOM 2121 N N . GLY A 1 266 ? -30.604 7.853 17.127 1.00 92.44 266 GLY A N 1
ATOM 2122 C CA . GLY A 1 266 ? -30.028 7.266 18.347 1.00 92.44 266 GLY A CA 1
ATOM 2123 C C . GLY A 1 266 ? -29.379 5.885 18.165 1.00 92.44 266 GLY A C 1
ATOM 2124 O O . GLY A 1 266 ? -29.046 5.234 19.149 1.00 92.44 266 GLY A O 1
ATOM 2125 N N . CYS A 1 267 ? -29.214 5.414 16.926 1.00 97.00 267 CYS A N 1
ATOM 2126 C CA . CYS A 1 267 ? -28.527 4.159 16.625 1.00 97.00 267 CYS A CA 1
ATOM 2127 C C . CYS A 1 267 ? -27.178 4.408 15.936 1.00 97.00 267 CYS A C 1
ATOM 2129 O O . CYS A 1 267 ? -26.943 5.464 15.344 1.00 97.00 267 CYS A O 1
ATOM 2131 N N . LEU A 1 268 ? -26.308 3.401 15.982 1.00 97.69 268 LEU A N 1
ATOM 2132 C CA . LEU A 1 268 ? -25.003 3.376 15.328 1.00 97.69 268 LEU A CA 1
ATOM 2133 C C . LEU A 1 268 ? -24.944 2.184 14.379 1.00 97.69 268 LEU A C 1
ATOM 2135 O O . LEU A 1 268 ? -25.422 1.100 14.706 1.00 97.69 268 LEU A O 1
ATOM 2139 N N . PHE A 1 269 ? -24.348 2.367 13.209 1.00 97.62 269 PHE A N 1
ATOM 2140 C CA . PHE A 1 269 ? -24.062 1.261 12.304 1.00 97.62 269 PHE A CA 1
ATOM 2141 C C . PHE A 1 269 ? -22.643 0.760 12.535 1.00 97.62 269 PHE A C 1
ATOM 2143 O O . PHE A 1 269 ? -21.729 1.568 12.684 1.00 97.62 269 PHE A O 1
ATOM 2150 N N . ILE A 1 270 ? -22.461 -0.560 12.519 1.00 97.62 270 ILE A N 1
ATOM 2151 C CA . ILE A 1 270 ? -21.173 -1.234 12.658 1.00 97.62 270 ILE A CA 1
ATOM 2152 C C . ILE A 1 270 ? -20.958 -2.169 11.469 1.00 97.62 270 ILE A C 1
ATOM 2154 O O . ILE A 1 270 ? -21.832 -2.970 11.144 1.00 97.62 270 ILE A O 1
ATOM 2158 N N . GLN A 1 271 ? -19.770 -2.121 10.872 1.00 97.06 271 GLN A N 1
ATOM 2159 C CA . GLN A 1 271 ? -19.323 -3.044 9.831 1.00 97.06 271 GLN A CA 1
ATOM 2160 C C . GLN A 1 271 ? -17.979 -3.677 10.188 1.00 97.06 271 GLN A C 1
ATOM 2162 O O . GLN A 1 271 ? -17.121 -3.073 10.835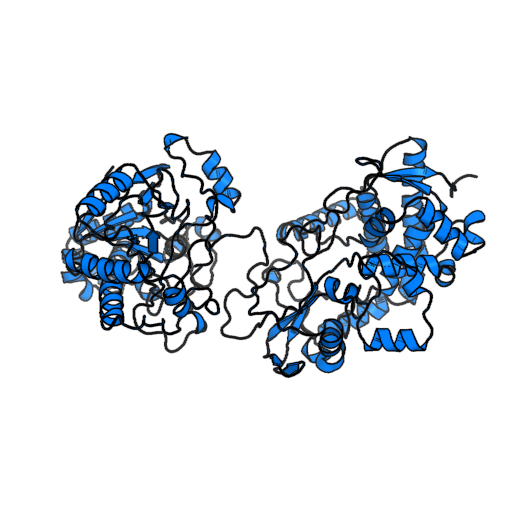 1.00 97.06 271 GLN A O 1
ATOM 2167 N N . THR A 1 272 ? -17.801 -4.923 9.762 1.00 97.12 272 THR A N 1
ATOM 2168 C CA . THR A 1 272 ? -16.597 -5.713 10.013 1.00 97.12 272 THR A CA 1
ATOM 2169 C C . THR A 1 272 ? -15.428 -5.252 9.147 1.00 97.12 272 THR A C 1
ATOM 2171 O O . THR A 1 272 ? -15.569 -5.085 7.935 1.00 97.12 272 THR A O 1
ATOM 2174 N N . GLY A 1 273 ? -14.254 -5.073 9.754 1.00 94.19 273 GLY A N 1
ATOM 2175 C CA . GLY A 1 273 ? -13.013 -4.764 9.041 1.00 94.19 273 GLY A CA 1
ATOM 2176 C C . GLY A 1 273 ? -12.094 -5.982 8.886 1.00 94.19 273 GLY A C 1
ATOM 2177 O O . GLY A 1 273 ? -12.440 -7.111 9.240 1.00 94.19 273 GLY A O 1
ATOM 2178 N N . LYS A 1 274 ? -10.889 -5.782 8.341 1.00 91.31 274 LYS A N 1
ATOM 2179 C CA . LYS A 1 274 ? -9.938 -6.889 8.127 1.00 91.31 274 LYS A CA 1
ATOM 2180 C C . LYS A 1 274 ? -9.302 -7.458 9.391 1.00 91.31 274 LYS A C 1
ATOM 2182 O O . LYS A 1 274 ? -8.925 -8.629 9.367 1.00 91.31 274 LYS A O 1
ATOM 2187 N N . GLN A 1 275 ? -9.180 -6.704 10.485 1.00 92.56 275 GLN A N 1
ATOM 2188 C CA . GLN A 1 275 ? -8.556 -7.255 11.696 1.00 92.56 275 GLN A CA 1
ATOM 2189 C C . GLN A 1 275 ? -9.443 -8.338 12.327 1.00 92.56 275 GLN A C 1
ATOM 2191 O O . GLN A 1 275 ? -8.920 -9.385 12.698 1.00 92.56 275 GLN A O 1
ATOM 2196 N N . ILE A 1 276 ? -10.774 -8.162 12.380 1.00 95.44 276 ILE A N 1
ATOM 2197 C CA . ILE A 1 276 ? -11.673 -9.218 12.887 1.00 95.44 276 ILE A CA 1
ATOM 2198 C C . ILE A 1 276 ? -11.705 -10.441 11.957 1.00 95.44 276 ILE A C 1
ATOM 2200 O O . ILE A 1 276 ? -11.731 -11.572 12.443 1.00 95.44 276 ILE A O 1
ATOM 2204 N N . GLU A 1 277 ? -11.600 -10.245 10.638 1.00 94.88 277 GLU A N 1
ATOM 2205 C CA . GLU A 1 277 ? -11.448 -11.346 9.674 1.00 94.88 277 GLU A CA 1
ATOM 2206 C C . GLU A 1 277 ? -10.207 -12.187 9.977 1.00 94.88 277 GLU A C 1
ATOM 2208 O O . GLU A 1 277 ? -10.281 -13.416 10.006 1.00 94.88 277 GLU A O 1
ATOM 2213 N N . TRP A 1 278 ? -9.087 -11.533 10.287 1.00 93.50 278 TRP A N 1
ATOM 2214 C CA . TRP A 1 278 ? -7.841 -12.210 10.635 1.00 93.50 278 TRP A CA 1
ATOM 2215 C C . TRP A 1 278 ? -7.937 -12.980 11.957 1.00 93.50 278 TRP A C 1
ATOM 2217 O O . TRP A 1 278 ? -7.529 -14.138 12.044 1.00 93.50 278 TRP A O 1
ATOM 2227 N N . LEU A 1 279 ? -8.513 -12.354 12.990 1.00 94.69 279 LEU A N 1
ATOM 2228 C CA . LEU A 1 279 ? -8.676 -12.961 14.318 1.00 94.69 279 LEU A CA 1
ATOM 2229 C C . LEU A 1 279 ? -9.647 -14.152 14.310 1.00 94.69 279 LEU A C 1
ATOM 2231 O O . LEU A 1 279 ? -9.556 -15.028 15.172 1.00 94.69 279 LEU A O 1
ATOM 2235 N N . THR A 1 280 ? -10.550 -14.210 13.331 1.00 96.00 280 THR A N 1
ATOM 2236 C CA . THR A 1 280 ? -11.560 -15.269 13.189 1.00 96.00 280 THR A CA 1
ATOM 2237 C C . THR A 1 280 ? -11.257 -16.267 12.065 1.00 96.00 280 THR A C 1
ATOM 2239 O O . THR A 1 280 ? -12.085 -17.126 11.771 1.00 96.00 280 THR A O 1
ATOM 2242 N N . ALA A 1 281 ? -10.073 -16.185 11.443 1.00 93.88 281 ALA A N 1
ATOM 2243 C CA . ALA A 1 281 ? -9.669 -17.019 10.304 1.00 93.88 281 ALA A CA 1
ATOM 2244 C C . ALA A 1 281 ? -10.703 -17.046 9.158 1.00 93.88 281 ALA A C 1
ATOM 2246 O O . ALA A 1 281 ? -10.979 -18.100 8.580 1.00 93.88 281 ALA A O 1
ATOM 2247 N N . GLY A 1 282 ? -11.293 -15.890 8.850 1.00 92.12 282 GLY A N 1
ATOM 2248 C CA . GLY A 1 282 ? -12.258 -15.738 7.762 1.00 92.12 282 GLY A CA 1
ATOM 2249 C C . GLY A 1 282 ? -13.711 -16.055 8.117 1.00 92.12 282 GLY A C 1
ATOM 2250 O O . GLY A 1 282 ? -14.571 -15.852 7.266 1.00 92.12 282 GLY A O 1
ATOM 2251 N N . GLU A 1 283 ? -14.019 -16.491 9.347 1.00 93.19 283 GLU A N 1
ATOM 2252 C CA . GLU A 1 283 ? -15.416 -16.676 9.781 1.00 93.19 283 GLU A CA 1
ATOM 2253 C C . GLU A 1 283 ? -16.184 -15.347 9.710 1.00 93.19 283 GLU A C 1
ATOM 2255 O O . GLU A 1 283 ? -17.311 -15.291 9.228 1.00 93.19 283 GLU A O 1
ATOM 2260 N N . CYS A 1 284 ? -15.556 -14.257 10.150 1.00 93.81 284 CYS A N 1
ATOM 2261 C CA . CYS A 1 284 ? -16.121 -12.918 10.099 1.00 93.81 284 CYS A CA 1
ATOM 2262 C C . CYS A 1 284 ? -15.386 -12.084 9.045 1.00 93.81 284 CYS A C 1
ATOM 2264 O O . CYS A 1 284 ? -14.448 -11.357 9.357 1.00 93.81 284 CYS A O 1
ATOM 2266 N N . MET A 1 285 ? -15.770 -12.218 7.775 1.00 93.38 285 MET A N 1
ATOM 2267 C CA . MET A 1 285 ? -15.121 -11.484 6.680 1.00 93.38 285 MET A CA 1
ATOM 2268 C C . MET A 1 285 ? -15.287 -9.961 6.826 1.00 93.38 285 MET A C 1
ATOM 2270 O O . MET A 1 285 ? -16.226 -9.497 7.465 1.00 93.38 285 MET A O 1
ATOM 2274 N N . ALA A 1 286 ? -14.428 -9.162 6.194 1.00 92.81 286 ALA A N 1
ATOM 2275 C CA . ALA A 1 286 ? -14.581 -7.711 6.101 1.00 92.81 286 ALA A CA 1
ATOM 2276 C C . ALA A 1 286 ? -15.765 -7.341 5.190 1.00 92.81 286 ALA A C 1
ATOM 2278 O O . ALA A 1 286 ? -16.029 -8.012 4.183 1.00 92.81 286 ALA A O 1
ATOM 2279 N N . GLY A 1 287 ? -16.534 -6.325 5.568 1.00 92.56 287 GLY A N 1
ATOM 2280 C CA . GLY A 1 287 ? -17.652 -5.806 4.784 1.00 92.56 287 GLY A CA 1
ATOM 2281 C C . GLY A 1 287 ? -17.180 -4.904 3.643 1.00 92.56 287 GLY A C 1
ATOM 2282 O O . GLY A 1 287 ? -16.203 -4.173 3.792 1.00 92.56 287 GLY A O 1
ATOM 2283 N N . MET A 1 288 ? -17.870 -4.973 2.503 1.00 92.44 288 MET A N 1
ATOM 2284 C CA . MET A 1 288 ? -17.639 -4.070 1.374 1.00 92.44 288 MET A CA 1
ATOM 2285 C C . MET A 1 288 ? -18.664 -2.942 1.394 1.00 92.44 288 MET A C 1
ATOM 2287 O O . MET A 1 288 ? -19.841 -3.187 1.686 1.00 92.44 288 MET A O 1
ATOM 2291 N N . HIS A 1 289 ? -18.237 -1.734 1.047 1.00 93.50 289 HIS A N 1
ATOM 2292 C CA . HIS A 1 289 ? -19.111 -0.574 0.972 1.00 93.50 289 HIS A CA 1
ATOM 2293 C C . HIS A 1 289 ? -18.648 0.451 -0.071 1.00 93.50 289 HIS A C 1
ATOM 2295 O O . HIS A 1 289 ? -17.501 0.440 -0.519 1.00 93.50 289 HIS A O 1
ATOM 2301 N N . GLU A 1 290 ? -19.561 1.343 -0.443 1.00 93.69 290 GLU A N 1
ATOM 2302 C CA . GLU A 1 290 ? -19.299 2.556 -1.218 1.00 93.69 290 GLU A CA 1
ATOM 2303 C C . GLU A 1 290 ? -20.155 3.706 -0.676 1.00 93.69 290 GLU A C 1
ATOM 2305 O O . GLU A 1 290 ? -21.176 3.492 -0.017 1.00 93.69 290 GLU A O 1
ATOM 2310 N N . VAL A 1 291 ? -19.763 4.933 -0.995 1.00 94.38 291 VAL A N 1
ATOM 2311 C CA . VAL A 1 291 ? -20.552 6.129 -0.725 1.00 94.38 291 VAL A CA 1
ATOM 2312 C C . VAL A 1 291 ? -20.745 6.891 -2.022 1.00 94.38 291 VAL A C 1
ATOM 2314 O O . VAL A 1 291 ? -19.770 7.350 -2.619 1.00 94.38 291 VAL A O 1
ATOM 2317 N N . VAL A 1 292 ? -22.000 7.045 -2.432 1.00 94.75 292 VAL A N 1
ATOM 2318 C CA . VAL A 1 292 ? -22.382 7.644 -3.714 1.00 94.75 292 VAL A CA 1
ATOM 2319 C C . VAL A 1 292 ? -23.572 8.586 -3.554 1.00 94.75 292 VAL A C 1
ATOM 2321 O O . VAL A 1 292 ? -24.364 8.447 -2.623 1.00 94.75 292 VAL A O 1
ATOM 2324 N N . VAL A 1 293 ? -23.714 9.544 -4.466 1.00 95.56 293 VAL A N 1
ATOM 2325 C CA . VAL A 1 293 ? -24.918 10.376 -4.573 1.00 95.56 293 VAL A CA 1
ATOM 2326 C C . VAL A 1 293 ? -26.044 9.540 -5.179 1.00 95.56 293 VAL A C 1
ATOM 2328 O O . VAL A 1 293 ? -25.923 9.068 -6.309 1.00 95.56 293 VAL A O 1
ATOM 2331 N N . THR A 1 294 ? -27.135 9.373 -4.432 1.00 94.31 294 THR A N 1
ATOM 2332 C CA . THR A 1 294 ? -28.370 8.709 -4.878 1.00 94.31 294 THR A CA 1
ATOM 2333 C C . THR A 1 294 ? -29.502 9.724 -5.039 1.00 94.31 294 THR A C 1
ATOM 2335 O O . THR A 1 294 ? -29.400 10.854 -4.554 1.00 94.31 294 THR A O 1
ATOM 2338 N N . ASP A 1 295 ? -30.627 9.323 -5.633 1.00 94.69 295 ASP A N 1
ATOM 2339 C CA . ASP A 1 295 ? -31.843 10.154 -5.693 1.00 94.69 295 ASP A CA 1
ATOM 2340 C C . ASP A 1 295 ? -32.260 10.697 -4.321 1.00 94.69 295 ASP A C 1
ATOM 2342 O O . ASP A 1 295 ? -32.609 11.868 -4.164 1.00 94.69 295 ASP A O 1
ATOM 2346 N N . LYS A 1 296 ? -32.141 9.868 -3.278 1.00 94.56 296 LYS A N 1
ATOM 2347 C CA . LYS A 1 296 ? -32.447 10.280 -1.902 1.00 94.56 296 LYS A CA 1
ATOM 2348 C C . LYS A 1 296 ? -31.451 11.308 -1.377 1.00 94.56 296 LYS A C 1
ATOM 2350 O O . LYS A 1 296 ? -31.826 12.151 -0.561 1.00 94.56 296 LYS A O 1
ATOM 2355 N N . THR A 1 297 ? -30.191 11.244 -1.812 1.00 96.25 297 THR A N 1
ATOM 2356 C CA . THR A 1 297 ? -29.195 12.281 -1.521 1.00 96.25 297 THR A CA 1
ATOM 2357 C C . THR A 1 297 ? -29.632 13.600 -2.151 1.00 96.25 297 THR A C 1
ATOM 2359 O O . THR A 1 297 ? -29.637 14.615 -1.460 1.00 96.25 297 THR A O 1
ATOM 2362 N N . LEU A 1 298 ? -30.070 13.590 -3.414 1.00 96.81 298 LEU A N 1
ATOM 2363 C CA . LEU A 1 298 ? -30.537 14.788 -4.121 1.00 96.81 298 LEU A CA 1
ATOM 2364 C C . LEU A 1 298 ? -31.793 15.393 -3.482 1.00 96.81 298 LEU A C 1
ATOM 2366 O O . LEU A 1 298 ? -31.887 16.611 -3.329 1.00 96.81 298 LEU A O 1
ATOM 2370 N N . ASP A 1 299 ? -32.735 14.564 -3.039 1.00 96.12 299 ASP A N 1
ATOM 2371 C CA . ASP A 1 299 ? -33.915 15.035 -2.310 1.00 96.12 299 ASP A CA 1
ATOM 2372 C C . ASP A 1 299 ? -33.560 15.630 -0.942 1.00 96.12 299 ASP A C 1
ATOM 2374 O O . ASP A 1 299 ? -34.164 16.619 -0.516 1.00 96.12 299 ASP A O 1
ATOM 2378 N N . ALA A 1 300 ? -32.564 15.066 -0.252 1.00 95.81 300 ALA A N 1
ATOM 2379 C CA . ALA A 1 300 ? -32.035 15.644 0.979 1.00 95.81 300 ALA A CA 1
ATOM 2380 C C . ALA A 1 300 ? -31.323 16.985 0.722 1.00 95.81 300 ALA A C 1
ATOM 2382 O O . ALA A 1 300 ? -31.493 17.911 1.513 1.00 95.81 300 ALA A O 1
ATOM 2383 N N . VAL A 1 301 ? -30.598 17.125 -0.398 1.00 96.56 301 VAL A N 1
ATOM 2384 C CA . VAL A 1 301 ? -29.977 18.393 -0.834 1.00 96.56 301 VAL A CA 1
ATOM 2385 C C . VAL A 1 301 ? -31.028 19.473 -1.069 1.00 96.56 301 VAL A C 1
ATOM 2387 O O . VAL A 1 301 ? -30.884 20.567 -0.530 1.00 96.56 301 VAL A O 1
ATOM 2390 N N . LYS A 1 302 ? -32.111 19.170 -1.799 1.00 95.62 302 LYS A N 1
ATOM 2391 C CA . LYS A 1 302 ? -33.209 20.127 -2.038 1.00 95.62 302 LYS A CA 1
ATOM 2392 C C . LYS A 1 302 ? -33.809 20.630 -0.722 1.00 95.62 302 LYS A C 1
ATOM 2394 O O . LYS A 1 302 ? -33.875 21.834 -0.496 1.00 95.62 302 LYS A O 1
ATOM 2399 N N . LYS A 1 303 ? -34.150 19.709 0.187 1.00 96.25 303 LYS A N 1
ATOM 2400 C CA . LYS A 1 303 ? -34.711 20.045 1.508 1.00 96.25 303 LYS A CA 1
ATOM 2401 C C . LYS A 1 303 ? -33.745 20.861 2.367 1.00 96.25 303 LYS A C 1
ATOM 2403 O O . LYS A 1 303 ? -34.172 21.780 3.059 1.00 96.25 303 LYS A O 1
ATOM 2408 N N . ALA A 1 304 ? -32.454 20.531 2.345 1.00 95.25 304 ALA A N 1
ATOM 2409 C CA . ALA A 1 304 ? -31.439 21.268 3.093 1.00 95.25 304 ALA A CA 1
ATOM 2410 C C . ALA A 1 304 ? -31.265 22.697 2.554 1.00 95.25 304 ALA A C 1
ATOM 2412 O O . ALA A 1 304 ? -31.196 23.635 3.348 1.00 95.25 304 ALA A O 1
ATOM 2413 N N . ALA A 1 305 ? -31.272 22.870 1.227 1.00 94.19 305 ALA A N 1
ATOM 2414 C CA . ALA A 1 305 ? -31.192 24.177 0.580 1.00 94.19 305 ALA A CA 1
ATOM 2415 C C . ALA A 1 305 ? -32.413 25.060 0.902 1.00 94.19 305 ALA A C 1
ATOM 2417 O O . ALA A 1 305 ? -32.244 26.223 1.258 1.00 94.19 305 ALA A O 1
ATOM 2418 N N . GLU A 1 306 ? -33.629 24.502 0.871 1.00 95.69 306 GLU A N 1
ATOM 2419 C CA . GLU A 1 306 ? -34.866 25.204 1.268 1.00 95.69 306 GLU A CA 1
ATOM 2420 C C . GLU A 1 306 ? -34.839 25.676 2.731 1.00 95.69 306 GLU A C 1
ATOM 2422 O O . GLU A 1 306 ? -35.410 26.710 3.071 1.00 95.69 306 GLU A O 1
ATOM 2427 N N . GLN A 1 307 ? -34.155 24.930 3.601 1.00 95.44 307 GLN A N 1
ATOM 2428 C CA . GLN A 1 307 ? -34.007 25.240 5.026 1.00 95.44 307 GLN A CA 1
ATOM 2429 C C . GLN A 1 307 ? -32.766 26.089 5.340 1.00 95.44 307 GLN A C 1
ATOM 2431 O O . GLN A 1 307 ? -32.485 26.331 6.514 1.00 95.44 307 GLN A O 1
ATOM 2436 N N . ASN A 1 308 ? -32.014 26.520 4.320 1.00 93.38 308 ASN A N 1
ATOM 2437 C CA . ASN A 1 308 ? -30.750 27.246 4.458 1.00 93.38 308 ASN A CA 1
ATOM 2438 C C . ASN A 1 308 ? -29.740 26.534 5.387 1.00 93.38 308 ASN A C 1
ATOM 2440 O O . ASN A 1 308 ? -29.066 27.162 6.206 1.00 93.38 308 ASN A O 1
ATOM 2444 N N . ARG A 1 309 ? -29.683 25.199 5.297 1.00 94.25 309 ARG A N 1
ATOM 2445 C CA . ARG A 1 309 ? -28.742 24.347 6.038 1.00 94.25 309 ARG A CA 1
ATOM 2446 C C . ARG A 1 309 ? -27.472 24.097 5.227 1.00 94.25 309 ARG A C 1
ATOM 2448 O O . ARG A 1 309 ? -27.472 24.229 4.005 1.00 94.25 309 ARG A O 1
ATOM 2455 N N . SER A 1 310 ? -26.411 23.668 5.913 1.00 95.06 310 SER A N 1
ATOM 2456 C CA . SER A 1 310 ? -25.167 23.247 5.266 1.00 95.06 310 SER A CA 1
ATOM 2457 C C . SER A 1 310 ? -25.417 22.157 4.222 1.00 95.06 310 SER A C 1
ATOM 2459 O O . SER A 1 310 ? -26.175 21.213 4.458 1.00 95.06 310 SER A O 1
ATOM 2461 N N . LEU A 1 311 ? -24.744 22.273 3.076 1.00 96.88 311 LEU A N 1
ATOM 2462 C CA . LEU A 1 311 ? -24.717 21.254 2.021 1.00 96.88 311 LEU A CA 1
ATOM 2463 C C . LEU A 1 311 ? -23.465 20.366 2.116 1.00 96.88 311 LEU A C 1
ATOM 2465 O O . LEU A 1 311 ? -23.132 19.636 1.182 1.00 96.88 311 LEU A O 1
ATOM 2469 N N . TRP A 1 312 ? -22.759 20.404 3.246 1.00 96.81 312 TRP A N 1
ATOM 2470 C CA . TRP A 1 312 ? -21.682 19.466 3.525 1.00 96.81 312 TRP A CA 1
ATOM 2471 C C . TRP A 1 312 ? -22.243 18.159 4.066 1.00 96.81 312 TRP A C 1
ATOM 2473 O O . TRP A 1 312 ? -22.805 18.087 5.158 1.00 96.81 312 TRP A O 1
ATOM 2483 N N . ARG A 1 313 ? -22.046 17.079 3.312 1.00 96.44 313 ARG A N 1
ATOM 2484 C CA . ARG A 1 313 ? -22.341 15.739 3.803 1.00 96.44 313 ARG A CA 1
ATOM 2485 C C . ARG A 1 313 ? -21.241 15.291 4.749 1.00 96.44 313 ARG A C 1
ATOM 2487 O O . ARG A 1 313 ? -20.136 14.994 4.302 1.00 96.44 313 ARG A O 1
ATOM 2494 N N . VAL A 1 314 ? -21.585 15.156 6.027 1.00 96.81 314 VAL A N 1
ATOM 2495 C CA . VAL A 1 314 ? -20.692 14.608 7.053 1.00 96.81 314 VAL A CA 1
ATOM 2496 C C . VAL A 1 314 ? -21.039 13.153 7.373 1.00 96.81 314 VAL A C 1
ATOM 2498 O O . VAL A 1 314 ? -22.207 12.811 7.580 1.00 96.81 314 VAL A O 1
ATOM 2501 N N . SER A 1 315 ? -20.023 12.290 7.449 1.00 94.25 315 SER A N 1
ATOM 2502 C CA . SER A 1 315 ? -20.127 10.957 8.065 1.00 94.25 315 SER A CA 1
ATOM 2503 C C . SER A 1 315 ? -19.234 10.889 9.293 1.00 94.25 315 SER A C 1
ATOM 2505 O O . SER A 1 315 ? -18.036 11.124 9.177 1.00 94.25 315 SER A O 1
ATOM 2507 N N . SER A 1 316 ? -19.796 10.532 10.448 1.00 93.94 316 SER A N 1
ATOM 2508 C CA . SER A 1 316 ? -19.094 10.426 11.731 1.00 93.94 316 SER A CA 1
ATOM 2509 C C . SER A 1 316 ? -18.424 9.060 11.910 1.00 93.94 316 SER A C 1
ATOM 2511 O O . SER A 1 316 ? -18.752 8.298 12.813 1.00 93.94 316 SER A O 1
ATOM 2513 N N . THR A 1 317 ? -17.519 8.712 10.999 1.00 94.94 317 THR A N 1
ATOM 2514 C CA . THR A 1 317 ? -16.898 7.384 10.967 1.00 94.94 317 THR A CA 1
ATOM 2515 C C . THR A 1 317 ? -15.781 7.259 12.002 1.00 94.94 317 THR A C 1
ATOM 2517 O O . THR A 1 317 ? -14.860 8.071 12.011 1.00 94.94 317 THR A O 1
ATOM 2520 N N . LEU A 1 318 ? -15.828 6.223 12.840 1.00 96.25 318 LEU A N 1
ATOM 2521 C CA . LEU A 1 318 ? -14.751 5.810 13.734 1.00 96.25 318 LEU A CA 1
ATOM 2522 C C . LEU A 1 318 ? -14.230 4.425 13.345 1.00 96.25 318 LEU A C 1
ATOM 2524 O O . LEU A 1 318 ? -14.985 3.473 13.144 1.00 96.25 318 LEU A O 1
ATOM 2528 N N . PHE A 1 319 ? -12.910 4.319 13.284 1.00 94.25 319 PHE A N 1
ATOM 2529 C CA . PHE A 1 319 ? -12.179 3.101 12.988 1.00 94.25 319 PHE A CA 1
ATOM 2530 C C . PHE A 1 319 ? -11.607 2.541 14.283 1.00 94.25 319 PHE A C 1
ATOM 2532 O O . PHE A 1 319 ? -10.639 3.075 14.835 1.00 94.25 319 PHE A O 1
ATOM 2539 N N . SER A 1 320 ? -12.214 1.464 14.779 1.00 94.69 320 SER A N 1
ATOM 2540 C CA . SER A 1 320 ? -11.700 0.786 15.960 1.00 94.69 320 SER A CA 1
ATOM 2541 C C . SER A 1 320 ? -10.586 -0.168 15.576 1.00 94.69 320 SER A C 1
ATOM 2543 O O . SER A 1 320 ? -10.803 -1.062 14.758 1.00 94.69 320 SER A O 1
ATOM 2545 N N . ASN A 1 321 ? -9.399 0.025 16.148 1.00 91.44 321 ASN A N 1
ATOM 2546 C CA . ASN A 1 321 ? -8.200 -0.729 15.799 1.00 91.44 321 ASN A CA 1
ATOM 2547 C C . ASN A 1 321 ? -7.697 -1.572 16.967 1.00 91.44 321 ASN A C 1
ATOM 2549 O O . ASN A 1 321 ? -7.695 -1.138 18.120 1.00 91.44 321 ASN A O 1
ATOM 2553 N N . ILE A 1 322 ? -7.183 -2.751 16.633 1.00 90.56 322 ILE A N 1
ATOM 2554 C CA . ILE A 1 322 ? -6.303 -3.535 17.495 1.00 90.56 322 ILE A CA 1
ATOM 2555 C C . ILE A 1 322 ? -5.012 -2.744 17.752 1.00 90.56 322 ILE A C 1
ATOM 2557 O O . ILE A 1 322 ? -4.534 -2.017 16.878 1.00 90.56 322 ILE A O 1
ATOM 2561 N N . ALA A 1 323 ? -4.448 -2.882 18.953 1.00 86.56 323 ALA A N 1
ATOM 2562 C CA . ALA A 1 323 ? -3.185 -2.269 19.340 1.00 86.56 323 ALA A CA 1
ATOM 2563 C C . ALA A 1 323 ? -2.091 -2.545 18.312 1.00 86.56 323 ALA A C 1
ATOM 2565 O O . ALA A 1 323 ? -1.819 -3.701 18.008 1.00 86.56 323 ALA A O 1
ATOM 2566 N N . SER A 1 324 ? -1.431 -1.500 17.807 1.00 81.50 324 SER A N 1
ATOM 2567 C CA . SER A 1 324 ? -0.424 -1.626 16.742 1.00 81.50 324 SER A CA 1
ATOM 2568 C C . SER A 1 324 ? 0.711 -2.591 17.102 1.00 81.50 324 SER A C 1
ATOM 2570 O O . SER A 1 324 ? 1.262 -3.261 16.231 1.00 81.50 324 SER A O 1
ATOM 2572 N N . ASP A 1 325 ? 1.043 -2.684 18.394 1.00 79.19 325 ASP A N 1
ATOM 2573 C CA . ASP A 1 325 ? 2.052 -3.600 18.927 1.00 79.19 325 ASP A CA 1
ATOM 2574 C C . ASP A 1 325 ? 1.568 -5.047 19.095 1.00 79.19 325 ASP A C 1
ATOM 2576 O O . ASP A 1 325 ? 2.397 -5.950 19.233 1.00 79.19 325 ASP A O 1
ATOM 2580 N N . ALA A 1 326 ? 0.256 -5.286 19.053 1.00 83.31 326 ALA A N 1
ATOM 2581 C CA . ALA A 1 326 ? -0.309 -6.621 19.117 1.00 83.31 326 ALA A CA 1
ATOM 2582 C C . ALA A 1 326 ? -0.095 -7.385 17.805 1.00 83.31 326 ALA A C 1
ATOM 2584 O O . ALA A 1 326 ? 0.050 -6.830 16.711 1.00 83.31 326 ALA A O 1
ATOM 2585 N N . MET A 1 327 ? -0.088 -8.707 17.933 1.00 82.25 327 MET A N 1
ATOM 2586 C CA . MET A 1 327 ? 0.050 -9.618 16.810 1.00 82.25 327 MET A CA 1
ATOM 2587 C C . MET A 1 327 ? -1.324 -10.184 16.441 1.00 82.25 327 MET A C 1
ATOM 2589 O O . MET A 1 327 ? -1.978 -10.834 17.257 1.00 82.25 327 MET A O 1
ATOM 2593 N N . LEU A 1 328 ? -1.754 -9.925 15.207 1.00 84.50 328 LEU A N 1
ATOM 2594 C CA . LEU A 1 328 ? -2.946 -10.504 14.604 1.00 84.50 328 LEU A CA 1
ATOM 2595 C C . LEU A 1 328 ? -2.671 -11.952 14.224 1.00 84.50 328 LEU A C 1
ATOM 2597 O O . LEU A 1 328 ? -1.817 -12.248 13.388 1.00 84.50 328 LEU A O 1
ATOM 2601 N N . LYS A 1 329 ? -3.447 -12.849 14.820 1.00 89.62 329 LYS A N 1
ATOM 2602 C CA . LYS A 1 329 ? -3.513 -14.268 14.480 1.00 89.62 329 LYS A CA 1
ATOM 2603 C C . LYS A 1 329 ? -4.903 -14.805 14.820 1.00 89.62 329 LYS A C 1
ATOM 2605 O O . LYS A 1 329 ? -5.542 -14.255 15.720 1.00 89.62 329 LYS A O 1
ATOM 2610 N N . PRO A 1 330 ? -5.345 -15.890 14.172 1.00 95.69 330 PRO A N 1
ATOM 2611 C CA . PRO A 1 330 ? -6.558 -16.592 14.564 1.00 95.69 330 PRO A CA 1
ATOM 2612 C C . PRO A 1 330 ? -6.597 -16.906 16.067 1.00 95.69 330 PRO A C 1
ATOM 2614 O O . PRO A 1 330 ? -5.608 -17.375 16.638 1.00 95.69 330 PRO A O 1
ATOM 2617 N N . LEU A 1 331 ? -7.737 -16.647 16.710 1.00 95.25 331 LEU A N 1
ATOM 2618 C CA . LEU A 1 331 ? -7.922 -16.818 18.153 1.00 95.25 331 LEU A CA 1
ATOM 2619 C C . LEU A 1 331 ? -8.635 -18.126 18.504 1.00 95.25 331 LEU A C 1
ATOM 2621 O O . LEU A 1 331 ? -9.491 -18.616 17.768 1.00 95.25 331 LEU A O 1
ATOM 2625 N N . GLY A 1 332 ? -8.312 -18.675 19.678 1.00 93.69 332 GLY A N 1
ATOM 2626 C CA . GLY A 1 332 ? -9.005 -19.823 20.264 1.00 93.69 332 GLY A CA 1
ATOM 2627 C C . GLY A 1 332 ? -9.158 -20.999 19.296 1.00 93.69 332 GLY A C 1
ATOM 2628 O O . GLY A 1 332 ? -8.183 -21.510 18.744 1.00 93.69 332 GLY A O 1
ATOM 2629 N N . HIS A 1 333 ? -10.399 -21.440 19.093 1.00 94.19 333 HIS A N 1
ATOM 2630 C CA . HIS A 1 333 ? -10.704 -22.571 18.221 1.00 94.19 333 HIS A CA 1
ATOM 2631 C C . HIS A 1 333 ? -10.542 -22.249 16.720 1.00 94.19 333 HIS A C 1
ATOM 2633 O O . HIS A 1 333 ? -10.372 -23.177 15.929 1.00 94.19 333 HIS A O 1
ATOM 2639 N N . PHE A 1 334 ? -10.522 -20.971 16.311 1.00 95.75 334 PHE A N 1
ATOM 2640 C CA . PHE A 1 334 ? -10.291 -20.581 14.912 1.00 95.75 334 PHE A CA 1
ATOM 2641 C C . PHE A 1 334 ? -8.880 -20.942 14.438 1.00 95.75 334 PHE A C 1
ATOM 2643 O O . PHE A 1 334 ? -8.711 -21.344 13.292 1.00 95.75 334 PHE A O 1
ATOM 2650 N N . ALA A 1 335 ? -7.884 -20.905 15.329 1.00 92.25 335 ALA A N 1
ATOM 2651 C CA . ALA A 1 335 ? -6.504 -21.293 15.020 1.00 92.25 335 ALA A CA 1
ATOM 2652 C C . ALA A 1 335 ? -6.337 -22.777 14.657 1.00 92.25 335 ALA A C 1
ATOM 2654 O O . ALA A 1 335 ? -5.332 -23.154 14.064 1.00 92.25 335 ALA A O 1
ATOM 2655 N N . LYS A 1 336 ? -7.311 -23.622 15.014 1.00 91.25 336 LYS A N 1
ATOM 2656 C CA . LYS A 1 336 ? -7.292 -25.063 14.726 1.00 91.25 336 LYS A CA 1
ATOM 2657 C C . LYS A 1 336 ? -7.963 -25.410 13.393 1.00 91.25 336 LYS A C 1
ATOM 2659 O O . LYS A 1 336 ? -7.960 -26.574 13.003 1.00 91.25 336 LYS A O 1
ATOM 2664 N N . ARG A 1 337 ? -8.581 -24.438 12.713 1.00 88.69 337 ARG A N 1
ATOM 2665 C CA . ARG A 1 337 ? -9.299 -24.671 11.455 1.00 88.69 337 ARG A CA 1
ATOM 2666 C C . ARG A 1 337 ? -8.328 -24.716 10.268 1.00 88.69 337 ARG A C 1
ATOM 2668 O O . ARG A 1 337 ? -7.359 -23.962 10.268 1.00 88.69 337 ARG A O 1
ATOM 2675 N N . PRO A 1 338 ? -8.609 -25.500 9.212 1.00 84.31 338 PRO A N 1
ATOM 2676 C CA . PRO A 1 338 ? -7.770 -25.539 8.009 1.00 84.31 338 PRO A CA 1
ATOM 2677 C C . PRO A 1 338 ? -7.551 -24.162 7.362 1.00 84.31 338 PRO A C 1
ATOM 2679 O O . PRO A 1 338 ? -6.472 -23.874 6.846 1.00 84.31 338 PRO A O 1
ATOM 2682 N N . GLN A 1 339 ? -8.560 -23.287 7.425 1.00 82.81 339 GLN A N 1
ATOM 2683 C CA . GLN A 1 339 ? -8.507 -21.928 6.884 1.00 82.81 339 GLN A CA 1
ATOM 2684 C C . GLN A 1 339 ? -7.485 -21.036 7.603 1.00 82.81 339 GLN A C 1
ATOM 2686 O O . GLN A 1 339 ? -7.008 -20.081 6.998 1.00 82.81 339 GLN A O 1
ATOM 2691 N N . ALA A 1 340 ? -7.088 -21.353 8.843 1.00 83.00 340 ALA A N 1
ATOM 2692 C CA . ALA A 1 340 ? -6.112 -20.568 9.603 1.00 83.00 340 ALA A CA 1
ATOM 2693 C C . ALA A 1 340 ? -4.763 -20.426 8.877 1.00 83.00 340 ALA A C 1
ATOM 2695 O O . ALA A 1 340 ? -4.088 -19.412 9.037 1.00 83.00 340 ALA A O 1
ATOM 2696 N N . ASN A 1 341 ? -4.408 -21.382 8.010 1.00 82.25 341 ASN A N 1
ATOM 2697 C CA . ASN A 1 341 ? -3.198 -21.325 7.183 1.00 82.25 341 ASN A CA 1
ATOM 2698 C C . ASN A 1 341 ? -3.185 -20.134 6.205 1.00 82.25 341 ASN A C 1
ATOM 2700 O O . ASN A 1 341 ? -2.115 -19.700 5.786 1.00 82.25 341 ASN A O 1
ATOM 2704 N N . GLN A 1 342 ? -4.355 -19.591 5.850 1.00 78.19 342 GLN A N 1
ATOM 2705 C CA . GLN A 1 342 ? -4.483 -18.398 5.003 1.00 78.19 342 GLN A CA 1
ATOM 2706 C C . GLN A 1 342 ? -4.297 -17.089 5.789 1.00 78.19 342 GLN A C 1
ATOM 2708 O O . GLN A 1 342 ? -4.161 -16.028 5.184 1.00 78.19 342 GLN A O 1
ATOM 2713 N N . TYR A 1 343 ? -4.257 -17.166 7.123 1.00 80.88 343 TYR A N 1
ATOM 2714 C CA . TYR A 1 343 ? -4.180 -16.029 8.041 1.00 80.88 343 TYR A CA 1
ATOM 2715 C C . TYR A 1 343 ? -2.954 -16.155 8.965 1.00 80.88 343 TYR A C 1
ATOM 2717 O O . TYR A 1 343 ? -3.101 -16.336 10.179 1.00 80.88 343 TYR A O 1
ATOM 2725 N N . PRO A 1 344 ? -1.721 -16.091 8.421 1.00 78.44 344 PRO A N 1
ATOM 2726 C CA . PRO A 1 344 ? -0.512 -16.217 9.227 1.00 78.44 344 PRO A CA 1
ATOM 2727 C C . PRO A 1 344 ? -0.377 -15.065 10.241 1.00 78.44 344 PRO A C 1
ATOM 2729 O O . PRO A 1 344 ? -0.865 -13.963 9.994 1.00 78.44 344 PRO A O 1
ATOM 2732 N N . PRO A 1 345 ? 0.316 -15.279 11.372 1.00 77.88 345 PRO A N 1
ATOM 2733 C CA . PRO A 1 345 ? 0.690 -14.219 12.307 1.00 77.88 345 PRO A CA 1
ATOM 2734 C C . PRO A 1 345 ? 1.257 -12.959 11.629 1.00 77.88 345 PRO A C 1
ATOM 2736 O O . PRO A 1 345 ? 2.232 -13.045 10.883 1.00 77.88 345 PRO A O 1
ATOM 2739 N N . MET A 1 346 ? 0.695 -11.781 11.919 1.00 74.38 346 MET A N 1
ATOM 2740 C CA . MET A 1 346 ? 1.214 -10.489 11.440 1.00 74.38 346 MET A CA 1
ATOM 2741 C C . MET A 1 346 ? 1.028 -9.367 12.470 1.00 74.38 346 MET A C 1
ATOM 2743 O O . MET A 1 346 ? 0.183 -9.465 13.351 1.00 74.38 346 MET A O 1
ATOM 2747 N N . ALA A 1 347 ? 1.805 -8.286 12.386 1.00 72.81 347 ALA A N 1
ATOM 2748 C CA . ALA A 1 347 ? 1.595 -7.118 13.248 1.00 72.81 347 ALA A CA 1
ATOM 2749 C C . ALA A 1 347 ? 0.272 -6.407 12.905 1.00 72.81 347 ALA A C 1
ATOM 2751 O O . ALA A 1 347 ? -0.094 -6.325 11.732 1.00 72.81 347 ALA A O 1
ATOM 2752 N N . ALA A 1 348 ? -0.425 -5.875 13.913 1.00 68.69 348 ALA A N 1
ATOM 2753 C CA . ALA A 1 348 ? -1.757 -5.288 13.751 1.00 68.69 348 ALA A CA 1
ATOM 2754 C C . ALA A 1 348 ? -1.801 -3.896 13.105 1.00 68.69 348 ALA A C 1
ATOM 2756 O O . ALA A 1 348 ? -2.895 -3.366 12.919 1.00 68.69 348 ALA A O 1
ATOM 2757 N N . VAL A 1 349 ? -0.636 -3.317 12.789 1.00 62.03 349 VAL A N 1
ATOM 2758 C CA . VAL A 1 349 ? -0.449 -1.953 12.267 1.00 62.03 349 VAL A CA 1
ATOM 2759 C C . VAL A 1 349 ? -1.580 -1.548 11.325 1.00 62.03 349 VAL A C 1
ATOM 2761 O O . VAL A 1 349 ? -1.796 -2.200 10.302 1.00 62.03 349 VAL A O 1
ATOM 2764 N N . ALA A 1 350 ? -2.300 -0.487 11.704 1.00 42.38 350 ALA A N 1
ATOM 2765 C CA . ALA A 1 350 ? -3.470 0.018 10.997 1.00 42.38 350 ALA A CA 1
ATOM 2766 C C . ALA A 1 350 ? -3.136 0.283 9.514 1.00 42.38 350 ALA A C 1
ATOM 2768 O O . ALA A 1 350 ? -2.323 1.160 9.218 1.00 42.38 350 ALA A O 1
ATOM 2769 N N . PRO A 1 351 ? -3.749 -0.440 8.561 1.00 37.84 351 PRO A N 1
ATOM 2770 C CA . PRO A 1 351 ? -3.520 -0.226 7.139 1.00 37.84 351 PRO A CA 1
ATOM 2771 C C . PRO A 1 351 ? -4.473 0.855 6.604 1.00 37.84 351 PRO A C 1
ATOM 2773 O O . PRO A 1 351 ? -5.279 0.585 5.717 1.00 37.84 351 PRO A O 1
ATOM 2776 N N . TYR A 1 352 ? -4.434 2.079 7.135 1.00 33.56 352 TYR A N 1
ATOM 2777 C CA . TYR A 1 352 ? -5.043 3.232 6.454 1.00 33.56 352 TYR A CA 1
ATOM 2778 C C . TYR A 1 352 ? -4.022 3.826 5.487 1.00 33.56 352 TYR A C 1
ATOM 2780 O O . TYR A 1 352 ? -3.486 4.908 5.682 1.00 33.56 352 TYR A O 1
ATOM 2788 N N . SER A 1 353 ? -3.724 3.062 4.439 1.00 27.86 353 SER A N 1
ATOM 2789 C CA . SER A 1 353 ? -3.012 3.536 3.257 1.00 27.86 353 SER A CA 1
ATOM 2790 C C . SER A 1 353 ? -4.001 3.402 2.095 1.00 27.86 353 SER A C 1
ATOM 2792 O O . SER A 1 353 ? -4.464 2.282 1.843 1.00 27.86 353 SER A O 1
ATOM 2794 N N . PRO A 1 354 ? -4.444 4.497 1.452 1.00 23.25 354 PRO A N 1
ATOM 2795 C CA . PRO A 1 354 ? -5.282 4.374 0.272 1.00 23.25 354 PRO A CA 1
ATOM 2796 C C . PRO A 1 354 ? -4.481 3.683 -0.836 1.00 23.25 354 PRO A C 1
ATOM 2798 O O . PRO A 1 354 ? -3.320 4.015 -1.050 1.00 23.25 354 PRO A O 1
ATOM 2801 N N . ILE A 1 355 ? -5.153 2.759 -1.537 1.00 23.50 355 ILE A N 1
ATOM 2802 C CA . ILE A 1 355 ? -4.721 2.057 -2.762 1.00 23.50 355 ILE A CA 1
ATOM 2803 C C . ILE A 1 355 ? -3.670 0.949 -2.560 1.00 23.50 355 ILE A C 1
ATOM 2805 O O . ILE A 1 355 ? -2.576 1.217 -2.076 1.00 23.50 355 ILE A O 1
ATOM 2809 N N . PRO A 1 356 ? -3.930 -0.295 -3.014 1.00 23.11 356 PRO A N 1
ATOM 2810 C CA . PRO A 1 356 ? -2.854 -1.203 -3.369 1.00 23.11 356 PRO A CA 1
ATOM 2811 C C . PRO A 1 356 ? -2.194 -0.663 -4.643 1.00 23.11 356 PRO A C 1
ATOM 2813 O O . PRO A 1 356 ? -2.836 -0.647 -5.695 1.00 23.11 356 PRO A O 1
ATOM 2816 N N . PRO A 1 357 ? -0.926 -0.233 -4.610 1.00 25.83 357 PRO A N 1
ATOM 2817 C CA . PRO A 1 357 ? -0.184 -0.243 -5.845 1.00 25.83 357 PRO A CA 1
ATOM 2818 C C . PRO A 1 357 ? -0.008 -1.716 -6.212 1.00 25.83 357 PRO A C 1
ATOM 2820 O O . PRO A 1 357 ? 0.296 -2.540 -5.345 1.00 25.83 357 PRO A O 1
ATOM 2823 N N . SER A 1 358 ? -0.143 -2.088 -7.478 1.00 26.34 358 SER A N 1
ATOM 2824 C CA . SER A 1 358 ? 0.664 -3.216 -7.928 1.00 26.34 358 SER A CA 1
ATOM 2825 C C . SER A 1 358 ? 2.120 -2.856 -7.607 1.00 26.34 358 SER A C 1
ATOM 2827 O O . SER A 1 358 ? 2.679 -1.961 -8.232 1.00 26.34 358 SER A O 1
ATOM 2829 N N . ASP A 1 359 ? 2.692 -3.463 -6.570 1.00 28.58 359 ASP A N 1
ATOM 2830 C CA . ASP A 1 359 ? 4.134 -3.525 -6.337 1.00 28.58 359 ASP A CA 1
ATOM 2831 C C . ASP A 1 359 ? 4.923 -2.192 -6.366 1.00 28.58 359 ASP A C 1
ATOM 2833 O O . ASP A 1 359 ? 6.088 -2.188 -6.756 1.00 28.58 359 ASP A O 1
ATOM 2837 N N . ALA A 1 360 ? 4.376 -1.055 -5.914 1.00 28.33 360 ALA A N 1
ATOM 2838 C CA . ALA A 1 360 ? 5.112 0.229 -5.917 1.00 28.33 360 ALA A CA 1
ATOM 2839 C C . ALA A 1 360 ? 6.158 0.348 -4.789 1.00 28.33 360 ALA A C 1
ATOM 2841 O O . ALA A 1 360 ? 6.240 1.382 -4.140 1.00 28.33 360 ALA A O 1
ATOM 2842 N N . CYS A 1 361 ? 6.980 -0.689 -4.571 1.00 26.05 361 CYS A N 1
ATOM 2843 C CA . CYS A 1 361 ? 7.826 -0.924 -3.394 1.00 26.05 361 CYS A CA 1
ATOM 2844 C C . CYS A 1 361 ? 7.026 -1.607 -2.271 1.00 26.05 361 CYS A C 1
ATOM 2846 O O . CYS A 1 361 ? 6.282 -0.963 -1.537 1.00 26.05 361 CYS A O 1
ATOM 2848 N N . CYS A 1 362 ? 7.157 -2.928 -2.106 1.00 25.02 362 CYS A N 1
ATOM 2849 C CA . CYS A 1 362 ? 6.673 -3.615 -0.906 1.00 25.02 362 CYS A CA 1
ATOM 2850 C C . CYS A 1 362 ? 7.171 -2.876 0.351 1.00 25.02 362 CYS A C 1
ATOM 2852 O O . CYS A 1 362 ? 8.303 -3.088 0.771 1.00 25.02 362 CYS A O 1
ATOM 2854 N N . ASN A 1 363 ? 6.321 -2.087 1.009 1.00 28.38 363 ASN A N 1
ATOM 2855 C CA . ASN A 1 363 ? 6.528 -1.685 2.398 1.00 28.38 363 ASN A CA 1
ATOM 2856 C C . ASN A 1 363 ? 7.824 -0.903 2.715 1.00 28.38 363 ASN A C 1
ATOM 2858 O O . ASN A 1 363 ? 8.439 -1.276 3.703 1.00 28.38 363 ASN A O 1
ATOM 2862 N N . ALA A 1 364 ? 8.292 0.106 1.974 1.00 27.89 364 ALA A N 1
ATOM 2863 C CA . ALA A 1 364 ? 9.588 0.754 2.282 1.00 27.89 364 ALA A CA 1
ATOM 2864 C C . ALA A 1 364 ? 9.498 1.945 3.264 1.00 27.89 364 ALA A C 1
ATOM 2866 O O . ALA A 1 364 ? 9.907 3.052 2.945 1.00 27.89 364 ALA A O 1
ATOM 2867 N N . VAL A 1 365 ? 8.948 1.839 4.466 1.00 28.55 365 VAL A N 1
ATOM 2868 C CA . VAL A 1 365 ? 9.214 0.842 5.505 1.00 28.55 365 VAL A CA 1
ATOM 2869 C C . VAL A 1 365 ? 7.916 0.726 6.298 1.00 28.55 365 VAL A C 1
ATOM 2871 O O . VAL A 1 365 ? 7.435 1.751 6.759 1.00 28.55 365 VAL A O 1
ATOM 2874 N N . LYS A 1 366 ? 7.293 -0.456 6.420 1.00 24.62 366 LYS A N 1
ATOM 2875 C CA . LYS A 1 366 ? 5.903 -0.644 6.923 1.00 24.62 366 LYS A CA 1
ATOM 2876 C C . LYS A 1 366 ? 5.527 0.052 8.253 1.00 24.62 366 LYS A C 1
ATOM 2878 O O . LYS A 1 366 ? 4.356 0.047 8.612 1.00 24.62 366 LYS A O 1
ATOM 2883 N N . SER A 1 367 ? 6.488 0.605 8.980 1.00 24.20 367 SER A N 1
ATOM 2884 C CA . SER A 1 367 ? 6.364 1.338 10.237 1.00 24.20 367 SER A CA 1
ATOM 2885 C C . SER A 1 367 ? 7.772 1.541 10.791 1.00 24.20 367 SER A C 1
ATOM 2887 O O . SER A 1 367 ? 8.425 0.537 11.068 1.00 24.20 367 SER A O 1
ATOM 2889 N N . LEU A 1 368 ? 8.251 2.764 10.983 1.00 27.00 368 LEU A N 1
ATOM 2890 C CA . LEU A 1 368 ? 9.384 3.040 11.873 1.00 27.00 368 LEU A CA 1
ATOM 2891 C C . LEU A 1 368 ? 9.144 4.467 12.390 1.00 27.00 368 LEU A C 1
ATOM 2893 O O . LEU A 1 368 ? 9.323 5.430 11.653 1.00 27.00 368 LEU A O 1
ATOM 2897 N N . GLY A 1 369 ? 8.755 4.667 13.647 1.00 25.80 369 GLY A N 1
ATOM 2898 C CA . GLY A 1 369 ? 9.491 4.167 14.796 1.00 25.80 369 GLY A CA 1
ATOM 2899 C C . GLY A 1 369 ? 10.987 4.304 14.511 1.00 25.80 369 GLY A C 1
ATOM 2900 O O . GLY A 1 369 ? 11.665 3.290 14.495 1.00 25.80 369 GLY A O 1
ATOM 2901 N N . GLN A 1 370 ? 11.399 5.513 14.097 1.00 25.92 370 GLN A N 1
ATOM 2902 C CA . GLN A 1 370 ? 12.612 5.904 13.352 1.00 25.92 370 GLN A CA 1
ATOM 2903 C C . GLN A 1 370 ? 13.907 5.089 13.591 1.00 25.92 370 GLN A C 1
ATOM 2905 O O . GLN A 1 370 ? 14.122 4.657 14.723 1.00 25.92 370 GLN A O 1
ATOM 2910 N N . PRO A 1 371 ? 14.851 5.029 12.613 1.00 28.64 371 PRO A N 1
ATOM 2911 C CA . PRO A 1 371 ? 14.879 5.708 11.306 1.00 28.64 371 PRO A CA 1
ATOM 2912 C C . PRO A 1 371 ? 15.320 4.798 10.136 1.00 28.64 371 PRO A C 1
ATOM 2914 O O . PRO A 1 371 ? 16.488 4.462 9.999 1.00 28.64 371 PRO A O 1
ATOM 2917 N N . CYS A 1 372 ? 14.431 4.520 9.182 1.00 31.08 372 CYS A N 1
ATOM 2918 C CA . CYS A 1 372 ? 14.873 4.267 7.808 1.00 31.08 372 CYS A CA 1
ATOM 2919 C C . CYS A 1 372 ? 14.500 5.484 6.952 1.00 31.08 372 CYS A C 1
ATOM 2921 O O . CYS A 1 372 ? 13.506 5.438 6.232 1.00 31.08 372 CYS A O 1
ATOM 2923 N N . LEU A 1 373 ? 15.209 6.609 7.076 1.00 33.41 373 LEU A N 1
ATOM 2924 C CA . LEU A 1 373 ? 14.924 7.795 6.260 1.00 33.41 373 LEU A CA 1
ATOM 2925 C C . LEU A 1 373 ? 15.309 7.510 4.798 1.00 33.41 373 LEU A C 1
ATOM 2927 O O . LEU A 1 373 ? 16.459 7.686 4.441 1.00 33.41 373 LEU A O 1
ATOM 2931 N N . CYS A 1 374 ? 14.385 7.068 3.941 1.00 40.84 374 CYS A N 1
ATOM 2932 C CA . CYS A 1 374 ? 14.666 6.840 2.517 1.00 40.84 374 CYS A CA 1
ATOM 2933 C C . CYS A 1 374 ? 15.109 8.128 1.804 1.00 40.84 374 CYS A C 1
ATOM 2935 O O . CYS A 1 374 ? 14.271 8.847 1.277 1.00 40.84 374 CYS A O 1
ATOM 2937 N N . VAL A 1 375 ? 16.412 8.412 1.756 1.00 42.56 375 VAL A N 1
ATOM 2938 C CA . VAL A 1 375 ? 16.950 9.567 1.028 1.00 42.56 375 VAL A CA 1
ATOM 2939 C C . VAL A 1 375 ? 17.056 9.214 -0.453 1.00 42.56 375 VAL A C 1
ATOM 2941 O O . VAL A 1 375 ? 17.896 8.396 -0.842 1.00 42.56 375 VAL A O 1
ATOM 2944 N N . LEU A 1 376 ? 16.216 9.842 -1.278 1.00 43.84 376 LEU A N 1
ATOM 2945 C CA . LEU A 1 376 ? 16.408 9.912 -2.729 1.00 43.84 376 LEU A CA 1
ATOM 2946 C C . LEU A 1 376 ? 17.076 11.234 -3.104 1.00 43.84 376 LEU A C 1
ATOM 2948 O O . LEU A 1 376 ? 16.658 12.297 -2.650 1.00 43.84 376 LEU A O 1
ATOM 2952 N N . VAL A 1 377 ? 18.083 11.155 -3.973 1.00 40.41 377 VAL A N 1
ATOM 2953 C CA . VAL A 1 377 ? 18.757 12.331 -4.532 1.00 40.41 377 VAL A CA 1
ATOM 2954 C C . VAL A 1 377 ? 18.108 12.707 -5.862 1.00 40.41 377 VAL A C 1
ATOM 2956 O O . VAL A 1 377 ? 18.014 11.874 -6.771 1.00 40.41 377 VAL A O 1
ATOM 2959 N N . ASN A 1 378 ? 17.624 13.947 -5.947 1.00 34.22 378 ASN A N 1
ATOM 2960 C CA . ASN A 1 378 ? 16.781 14.429 -7.037 1.00 34.22 378 ASN A CA 1
ATOM 2961 C C . ASN A 1 378 ? 17.474 14.442 -8.413 1.00 34.22 378 ASN A C 1
ATOM 2963 O O . ASN A 1 378 ? 18.635 14.812 -8.568 1.00 34.22 378 ASN A O 1
ATOM 2967 N N . GLY A 1 379 ? 16.690 14.070 -9.424 1.00 38.28 379 GLY A N 1
ATOM 2968 C CA . GLY A 1 379 ? 16.895 14.290 -10.856 1.00 38.28 379 GLY A CA 1
ATOM 2969 C C . GLY A 1 379 ? 15.557 14.048 -11.577 1.00 38.28 379 GLY A C 1
ATOM 2970 O O . GLY A 1 379 ? 14.686 13.400 -10.993 1.00 38.28 379 GLY A O 1
ATOM 2971 N N . PRO A 1 380 ? 15.333 14.596 -12.788 1.00 33.81 380 PRO A N 1
ATOM 2972 C CA . PRO A 1 380 ? 14.028 14.544 -13.451 1.00 33.81 380 PRO A CA 1
ATOM 2973 C C . PRO A 1 380 ? 13.532 13.098 -13.651 1.00 33.81 380 PRO A C 1
ATOM 2975 O O . PRO A 1 380 ? 14.354 12.195 -13.841 1.00 33.81 380 PRO A O 1
ATOM 2978 N N . PRO A 1 381 ? 12.203 12.860 -13.632 1.00 38.09 381 PRO A N 1
ATOM 2979 C CA . PRO A 1 381 ? 11.636 11.536 -13.861 1.00 38.09 381 PRO A CA 1
ATOM 2980 C C . PRO A 1 381 ? 12.116 10.958 -15.196 1.00 38.09 381 PRO A C 1
ATOM 2982 O O . PRO A 1 381 ? 12.254 11.672 -16.191 1.00 38.09 381 PRO A O 1
ATOM 2985 N N . ILE A 1 382 ? 12.384 9.652 -15.203 1.00 39.03 382 ILE A N 1
ATOM 2986 C CA . ILE A 1 382 ? 12.858 8.926 -16.382 1.00 39.03 382 ILE A CA 1
ATOM 2987 C C . ILE A 1 382 ? 11.798 9.039 -17.487 1.00 39.03 382 ILE A C 1
ATOM 2989 O O . ILE A 1 382 ? 10.706 8.493 -17.353 1.00 39.03 382 ILE A O 1
ATOM 2993 N N . SER A 1 383 ? 12.091 9.745 -18.580 1.00 32.84 383 SER A N 1
ATOM 2994 C CA . SER A 1 383 ? 11.179 9.824 -19.723 1.00 32.84 383 SER A CA 1
ATOM 2995 C C . SER A 1 383 ? 11.060 8.457 -20.410 1.00 32.84 383 SER A C 1
ATOM 2997 O O . SER A 1 383 ? 12.063 7.847 -20.774 1.00 32.84 383 SER A O 1
ATOM 2999 N N . GLY A 1 384 ? 9.831 7.964 -20.589 1.00 36.38 384 GLY A N 1
ATOM 3000 C CA . GLY A 1 384 ? 9.554 6.708 -21.303 1.00 36.38 384 GLY A CA 1
ATOM 3001 C C . GLY A 1 384 ? 9.685 5.422 -20.477 1.00 36.38 384 GLY A C 1
ATOM 3002 O O . GLY A 1 384 ? 9.551 4.336 -21.036 1.00 36.38 384 GLY A O 1
ATOM 3003 N N . VAL A 1 385 ? 9.916 5.530 -19.166 1.00 31.66 385 VAL A N 1
ATOM 3004 C CA . VAL A 1 385 ? 9.523 4.490 -18.210 1.00 31.66 385 VAL A CA 1
ATOM 3005 C C . VAL A 1 385 ? 8.207 4.962 -17.610 1.00 31.66 385 VAL A C 1
ATOM 3007 O O . VAL A 1 385 ? 8.118 6.114 -17.182 1.00 31.66 385 VAL A O 1
ATOM 3010 N N . ASP A 1 386 ? 7.184 4.113 -17.609 1.00 26.55 386 ASP A N 1
ATOM 3011 C CA . ASP A 1 386 ? 5.925 4.407 -16.926 1.00 26.55 386 ASP A CA 1
ATOM 3012 C C . ASP A 1 386 ? 6.209 4.966 -15.515 1.00 26.55 386 ASP A C 1
ATOM 3014 O O . ASP A 1 386 ? 7.163 4.537 -14.851 1.00 26.55 386 ASP A O 1
ATOM 3018 N N . ARG A 1 387 ? 5.407 5.940 -15.061 1.00 28.47 387 ARG A N 1
ATOM 3019 C CA . ARG A 1 387 ? 5.623 6.745 -13.831 1.00 28.47 387 ARG A CA 1
ATOM 3020 C C . ARG A 1 387 ? 5.795 5.912 -12.547 1.00 28.47 387 ARG A C 1
ATOM 3022 O O . ARG A 1 387 ? 6.086 6.468 -11.500 1.00 28.47 387 ARG A O 1
ATOM 3029 N N . ASN A 1 388 ? 5.645 4.596 -12.648 1.00 29.05 388 ASN A N 1
ATOM 3030 C CA . ASN A 1 388 ? 5.740 3.588 -11.605 1.00 29.05 388 ASN A CA 1
ATOM 3031 C C . ASN A 1 388 ? 7.173 3.123 -11.273 1.00 29.05 388 ASN A C 1
ATOM 3033 O O . ASN A 1 388 ? 7.366 2.473 -10.250 1.00 29.05 388 ASN A O 1
ATOM 3037 N N . MET A 1 389 ? 8.183 3.423 -12.101 1.00 30.22 389 MET A N 1
ATOM 3038 C CA . MET A 1 389 ? 9.586 3.054 -11.809 1.00 30.22 389 MET A CA 1
ATOM 3039 C C . MET A 1 389 ? 10.461 4.250 -11.421 1.00 30.22 389 MET A C 1
ATOM 3041 O O . MET A 1 389 ? 11.456 4.096 -10.709 1.00 30.22 389 MET A O 1
ATOM 3045 N N . ALA A 1 390 ? 10.074 5.455 -11.853 1.00 29.64 390 ALA A N 1
ATOM 3046 C CA . ALA A 1 390 ? 10.440 6.648 -11.116 1.00 29.64 390 ALA A CA 1
ATOM 3047 C C . ALA A 1 390 ? 9.704 6.534 -9.782 1.00 29.64 390 ALA A C 1
ATOM 3049 O O . ALA A 1 390 ? 8.501 6.751 -9.725 1.00 29.64 390 ALA A O 1
ATOM 3050 N N . LEU A 1 391 ? 10.405 6.119 -8.729 1.00 34.69 391 LEU A N 1
ATOM 3051 C CA . LEU A 1 391 ? 9.906 6.245 -7.368 1.00 34.69 391 LEU A CA 1
ATOM 3052 C C . LEU A 1 391 ? 9.503 7.717 -7.170 1.00 34.69 391 LEU A C 1
ATOM 3054 O O . LEU A 1 391 ? 10.354 8.555 -6.882 1.00 34.69 391 LEU A O 1
ATOM 3058 N N . GLN A 1 392 ? 8.219 8.043 -7.349 1.00 29.30 392 GLN A N 1
ATOM 3059 C CA . GLN A 1 392 ? 7.613 9.233 -6.769 1.00 29.30 392 GLN A CA 1
ATOM 3060 C C . GLN A 1 392 ? 7.598 8.994 -5.259 1.00 29.30 392 GLN A C 1
ATOM 3062 O O . GLN A 1 392 ? 6.577 8.639 -4.676 1.00 29.30 392 GLN A O 1
ATOM 3067 N N . LEU A 1 393 ? 8.768 9.101 -4.622 1.00 34.03 393 LEU A N 1
ATOM 3068 C CA . LEU A 1 393 ? 8.785 9.319 -3.187 1.00 34.03 393 LEU A CA 1
ATOM 3069 C C . LEU A 1 393 ? 8.271 10.741 -2.946 1.00 34.03 393 LEU A C 1
ATOM 3071 O O . LEU A 1 393 ? 8.587 11.638 -3.728 1.00 34.03 393 LEU A O 1
ATOM 3075 N N . PRO A 1 394 ? 7.479 10.958 -1.888 1.00 31.88 394 PRO A N 1
ATOM 3076 C CA . PRO A 1 394 ? 7.023 12.291 -1.535 1.00 31.88 394 PRO A CA 1
ATOM 3077 C C . PRO A 1 394 ? 8.220 13.241 -1.369 1.00 31.88 394 PRO A C 1
ATOM 3079 O O . PRO A 1 394 ? 9.219 12.858 -0.756 1.00 31.88 394 PRO A O 1
ATOM 3082 N N . ASP A 1 395 ? 8.078 14.495 -1.816 1.00 31.48 395 ASP A N 1
ATOM 3083 C CA . ASP A 1 395 ? 9.086 15.579 -1.739 1.00 31.48 395 ASP A CA 1
ATOM 3084 C C . ASP A 1 395 ? 9.690 15.802 -0.330 1.00 31.48 395 ASP A C 1
ATOM 3086 O O . ASP A 1 395 ? 10.673 16.519 -0.158 1.00 31.48 395 ASP A O 1
ATOM 3090 N N . LYS A 1 396 ? 9.114 15.189 0.714 1.00 32.72 396 LYS A N 1
ATOM 3091 C CA . LYS A 1 396 ? 9.571 15.265 2.111 1.00 32.72 396 LYS A CA 1
ATOM 3092 C C . LYS A 1 396 ? 10.667 14.254 2.489 1.00 32.72 396 LYS A C 1
ATOM 3094 O O . LYS A 1 396 ? 11.269 14.419 3.546 1.00 32.72 396 LYS A O 1
ATOM 3099 N N . CYS A 1 397 ? 10.935 13.230 1.673 1.00 35.28 397 CYS A N 1
ATOM 3100 C CA . CYS A 1 397 ? 12.033 12.267 1.888 1.00 35.28 397 CYS A CA 1
ATOM 3101 C C . CYS A 1 397 ? 13.226 12.494 0.943 1.00 35.28 397 CYS A C 1
ATOM 3103 O O . CYS A 1 397 ? 14.228 11.783 1.001 1.00 35.28 397 CYS A O 1
ATOM 3105 N N . THR A 1 398 ? 13.140 13.493 0.070 1.00 41.25 398 THR A N 1
ATOM 3106 C CA . THR A 1 398 ? 14.212 13.863 -0.848 1.00 41.25 398 THR A CA 1
ATOM 3107 C C . THR A 1 398 ? 15.038 14.982 -0.239 1.00 41.25 398 THR A C 1
ATOM 3109 O O . THR A 1 398 ? 14.545 16.095 -0.056 1.00 41.25 398 THR A O 1
ATOM 3112 N N . ALA A 1 399 ? 16.303 14.708 0.057 1.00 44.59 399 ALA A N 1
ATOM 3113 C CA . ALA A 1 399 ? 17.268 15.773 0.275 1.00 44.59 399 ALA A CA 1
ATOM 3114 C C . ALA A 1 399 ? 17.952 16.080 -1.064 1.00 44.59 399 ALA A C 1
ATOM 3116 O O . ALA A 1 399 ? 18.392 15.185 -1.792 1.00 44.59 399 ALA A O 1
ATOM 3117 N N . ASN A 1 400 ? 17.971 17.365 -1.416 1.00 46.72 400 ASN A N 1
ATOM 3118 C CA . ASN A 1 400 ? 18.550 17.862 -2.658 1.00 46.72 400 ASN A CA 1
ATOM 3119 C C . ASN A 1 400 ? 20.072 17.895 -2.539 1.00 46.72 400 ASN A C 1
ATOM 3121 O O . ASN A 1 400 ? 20.645 18.933 -2.223 1.00 46.72 400 ASN A O 1
ATOM 3125 N N . PHE A 1 401 ? 20.706 16.752 -2.777 1.00 57.69 401 PHE A N 1
ATOM 3126 C CA . PHE A 1 401 ? 22.156 16.661 -2.909 1.00 57.69 401 PHE A CA 1
ATOM 3127 C C . PHE A 1 401 ? 22.572 16.735 -4.379 1.00 57.69 401 PHE A C 1
ATOM 3129 O O . PHE A 1 401 ? 21.811 16.354 -5.271 1.00 57.69 401 PHE A O 1
ATOM 3136 N N . GLU A 1 402 ? 23.804 17.166 -4.641 1.00 65.50 402 GLU A N 1
ATOM 3137 C CA . GLU A 1 402 ? 24.408 16.957 -5.959 1.00 65.50 402 GLU A CA 1
ATOM 3138 C C . GLU A 1 402 ? 24.661 15.444 -6.152 1.00 65.50 402 GLU A C 1
ATOM 3140 O O . GLU A 1 402 ? 25.395 14.843 -5.356 1.00 65.50 402 GLU A O 1
ATOM 3145 N N . PRO A 1 403 ? 24.093 14.784 -7.184 1.00 66.44 403 PRO A N 1
ATOM 3146 C CA . PRO A 1 403 ? 24.093 13.320 -7.293 1.00 66.44 403 PRO A CA 1
ATOM 3147 C C . PRO A 1 403 ? 25.479 12.664 -7.286 1.00 66.44 403 PRO A C 1
ATOM 3149 O O . PRO A 1 403 ? 25.648 11.573 -6.737 1.00 66.44 403 PRO A O 1
ATOM 3152 N N . SER A 1 404 ? 26.479 13.301 -7.898 1.00 67.75 404 SER A N 1
ATOM 3153 C CA . SER A 1 404 ? 27.867 12.818 -7.905 1.00 67.75 404 SER A CA 1
ATOM 3154 C C . SER A 1 404 ? 28.552 12.946 -6.551 1.00 67.75 404 SER A C 1
ATOM 3156 O O . SER A 1 404 ? 29.265 12.032 -6.135 1.00 67.75 404 SER A O 1
ATOM 3158 N N . THR A 1 405 ? 28.345 14.071 -5.868 1.00 74.38 405 THR A N 1
ATOM 3159 C CA . THR A 1 405 ? 28.977 14.362 -4.577 1.00 74.38 405 THR A CA 1
ATOM 3160 C C . THR A 1 405 ? 28.404 13.444 -3.509 1.00 74.38 405 THR A C 1
ATOM 3162 O O . THR A 1 405 ? 29.156 12.781 -2.800 1.00 74.38 405 THR A O 1
ATOM 3165 N N . PHE A 1 406 ? 27.084 13.253 -3.509 1.00 77.00 406 PHE A N 1
ATOM 3166 C CA . PHE A 1 406 ? 26.434 12.286 -2.634 1.00 77.00 406 PHE A CA 1
ATOM 3167 C C . PHE A 1 406 ? 26.905 10.851 -2.892 1.00 77.00 406 PHE A C 1
ATOM 3169 O O . PHE A 1 406 ? 27.214 10.113 -1.959 1.00 77.00 406 PHE A O 1
ATOM 3176 N N . ALA A 1 407 ? 27.014 10.432 -4.159 1.00 80.44 407 ALA A N 1
ATOM 3177 C CA . ALA A 1 407 ? 27.552 9.111 -4.475 1.00 80.44 407 ALA A CA 1
ATOM 3178 C C . ALA A 1 407 ? 28.996 8.942 -3.968 1.00 80.44 407 ALA A C 1
ATOM 3180 O O . ALA A 1 407 ? 29.353 7.849 -3.523 1.00 80.44 407 ALA A O 1
ATOM 3181 N N . ALA A 1 408 ? 29.804 10.007 -3.988 1.00 83.38 408 ALA A N 1
ATOM 3182 C CA . ALA A 1 408 ? 31.143 10.014 -3.408 1.00 83.38 408 ALA A CA 1
ATOM 3183 C C . ALA A 1 408 ? 31.119 9.893 -1.880 1.00 83.38 408 ALA A C 1
ATOM 3185 O O . ALA A 1 408 ? 31.837 9.057 -1.328 1.00 83.38 408 ALA A O 1
ATOM 3186 N N . GLU A 1 409 ? 30.252 10.648 -1.206 1.00 83.94 409 GLU A N 1
ATOM 3187 C CA . GLU A 1 409 ? 30.053 10.546 0.240 1.00 83.94 409 GLU A CA 1
ATOM 3188 C C . GLU A 1 409 ? 29.665 9.122 0.645 1.00 83.94 409 GLU A C 1
ATOM 3190 O O . GLU A 1 409 ? 30.263 8.542 1.548 1.00 83.94 409 GLU A O 1
ATOM 3195 N N . ILE A 1 410 ? 28.749 8.487 -0.087 1.00 87.00 410 ILE A N 1
ATOM 3196 C CA . ILE A 1 410 ? 28.292 7.129 0.220 1.00 87.00 410 ILE A CA 1
ATOM 3197 C C . ILE A 1 410 ? 29.336 6.060 -0.111 1.00 87.00 410 ILE A C 1
ATOM 3199 O O . ILE A 1 410 ? 29.582 5.167 0.696 1.00 87.00 410 ILE A O 1
ATOM 3203 N N . PHE A 1 411 ? 29.928 6.089 -1.307 1.00 88.38 411 PHE A N 1
ATOM 3204 C CA . PHE A 1 411 ? 30.782 5.000 -1.795 1.00 88.38 411 PHE A CA 1
ATOM 3205 C C . PHE A 1 411 ? 32.270 5.169 -1.481 1.00 88.38 411 PHE A C 1
ATOM 3207 O O . PHE A 1 411 ? 33.035 4.227 -1.713 1.00 88.38 411 PHE A O 1
ATOM 3214 N N . LYS A 1 412 ? 32.692 6.333 -0.977 1.00 87.56 412 LYS A N 1
ATOM 3215 C CA . LYS A 1 412 ? 34.084 6.616 -0.604 1.00 87.56 412 LYS A CA 1
ATOM 3216 C C . LYS A 1 412 ? 34.201 7.046 0.852 1.00 87.56 412 LYS A C 1
ATOM 3218 O O . LYS A 1 412 ? 34.844 6.331 1.615 1.00 87.56 412 LYS A O 1
ATOM 3223 N N . THR A 1 413 ? 33.593 8.170 1.233 1.00 88.81 413 THR A N 1
ATOM 3224 C CA . THR A 1 413 ? 33.772 8.770 2.569 1.00 88.81 413 THR A CA 1
ATOM 3225 C C . THR A 1 413 ? 33.170 7.888 3.663 1.00 88.81 413 THR A C 1
ATOM 3227 O O . THR A 1 413 ? 33.849 7.507 4.614 1.00 88.81 413 THR A O 1
ATOM 3230 N N . HIS A 1 414 ? 31.920 7.470 3.479 1.00 88.81 414 HIS A N 1
ATOM 3231 C CA . HIS A 1 414 ? 31.134 6.669 4.414 1.00 88.81 414 HIS A CA 1
ATOM 3232 C C . HIS A 1 414 ? 30.926 5.221 3.931 1.00 88.81 414 HIS A C 1
ATOM 3234 O O . HIS A 1 414 ? 30.016 4.532 4.393 1.00 88.81 414 HIS A O 1
ATOM 3240 N N . ASP A 1 415 ? 31.793 4.712 3.047 1.00 90.31 415 ASP A N 1
ATOM 3241 C CA . ASP A 1 415 ? 31.667 3.394 2.391 1.00 90.31 415 ASP A CA 1
ATOM 3242 C C . ASP A 1 415 ? 31.420 2.235 3.368 1.00 90.31 415 ASP A C 1
ATOM 3244 O O . ASP A 1 415 ? 30.565 1.377 3.146 1.00 90.31 415 ASP A O 1
ATOM 3248 N N . ILE A 1 416 ? 32.143 2.205 4.492 1.00 90.81 416 ILE A N 1
ATOM 3249 C CA . ILE A 1 416 ? 31.949 1.160 5.503 1.00 90.81 416 ILE A CA 1
ATOM 3250 C C . ILE A 1 416 ? 30.600 1.288 6.217 1.00 90.81 416 ILE A C 1
ATOM 3252 O O . ILE A 1 416 ? 29.999 0.260 6.551 1.00 90.81 416 ILE A O 1
ATOM 3256 N N . ASN A 1 417 ? 30.123 2.516 6.423 1.00 90.31 417 ASN A N 1
ATOM 3257 C CA . ASN A 1 417 ? 28.861 2.796 7.092 1.00 90.31 417 ASN A CA 1
ATOM 3258 C C . ASN A 1 417 ? 27.674 2.427 6.192 1.00 90.31 417 ASN A C 1
ATOM 3260 O O . ASN A 1 417 ? 26.736 1.788 6.644 1.00 90.31 417 ASN A O 1
ATOM 3264 N N . PHE A 1 418 ? 27.779 2.677 4.886 1.00 88.88 418 PHE A N 1
ATOM 3265 C CA . PHE A 1 418 ? 26.767 2.310 3.888 1.00 88.88 418 PHE A CA 1
ATOM 3266 C C . PHE A 1 418 ? 27.021 0.957 3.216 1.00 88.88 418 PHE A C 1
ATOM 3268 O O . PHE A 1 418 ? 26.526 0.664 2.127 1.00 88.88 418 PHE A O 1
ATOM 3275 N N . SER A 1 419 ? 27.800 0.084 3.849 1.00 88.44 419 SER A N 1
ATOM 3276 C CA . SER A 1 419 ? 28.100 -1.241 3.300 1.00 88.44 419 SER A CA 1
ATOM 3277 C C . SER A 1 419 ? 26.973 -2.262 3.511 1.00 88.44 419 SER A C 1
ATOM 3279 O O . SER A 1 419 ? 27.038 -3.360 2.940 1.00 88.44 419 SER A O 1
ATOM 3281 N N . ALA A 1 420 ? 25.948 -1.926 4.302 1.00 82.12 420 ALA A N 1
ATOM 3282 C CA . ALA A 1 420 ? 24.770 -2.757 4.515 1.00 82.12 420 ALA A CA 1
ATOM 3283 C C . ALA A 1 420 ? 23.758 -2.634 3.359 1.00 82.12 420 ALA A C 1
ATOM 3285 O O . ALA A 1 420 ? 23.788 -1.703 2.545 1.00 82.12 420 ALA A O 1
ATOM 3286 N N . LYS A 1 421 ? 22.902 -3.650 3.244 1.00 76.00 421 LYS A N 1
ATOM 3287 C CA . LYS A 1 421 ? 21.810 -3.740 2.273 1.00 76.00 421 LYS A CA 1
ATOM 3288 C C . LYS A 1 421 ? 20.494 -3.770 3.050 1.00 76.00 421 LYS A C 1
ATOM 3290 O O . LYS A 1 421 ? 20.461 -4.475 4.058 1.00 76.00 421 LYS A O 1
ATOM 3295 N N . PRO A 1 422 ? 19.438 -3.094 2.569 1.00 68.56 422 PRO A N 1
ATOM 3296 C CA . PRO A 1 422 ? 18.131 -3.188 3.200 1.00 68.56 422 PRO A CA 1
ATOM 3297 C C . PRO A 1 422 ? 17.640 -4.630 3.223 1.00 68.56 422 PRO A C 1
ATOM 3299 O O . PRO A 1 422 ? 17.775 -5.355 2.231 1.00 68.56 422 PRO A O 1
ATOM 3302 N N . LYS A 1 423 ? 17.055 -5.045 4.345 1.00 61.81 423 LYS A N 1
ATOM 3303 C CA . LYS A 1 423 ? 16.421 -6.363 4.451 1.00 61.81 423 LYS A CA 1
ATOM 3304 C C . LYS A 1 423 ? 15.201 -6.408 3.535 1.00 61.81 423 LYS A C 1
ATOM 3306 O O . LYS A 1 423 ? 14.331 -5.544 3.603 1.00 61.81 423 LYS A O 1
ATOM 3311 N N . THR A 1 424 ? 15.124 -7.426 2.683 1.00 52.53 424 THR A N 1
ATOM 3312 C CA . THR A 1 424 ? 13.956 -7.612 1.814 1.00 52.53 424 THR A CA 1
ATOM 3313 C C . THR A 1 424 ? 12.894 -8.442 2.546 1.00 52.53 424 THR A C 1
ATOM 3315 O O . THR A 1 424 ? 13.246 -9.455 3.152 1.00 52.53 424 THR A O 1
ATOM 3318 N N . PRO A 1 425 ? 11.595 -8.085 2.479 1.00 43.81 425 PRO A N 1
ATOM 3319 C CA . PRO A 1 425 ? 10.508 -8.901 3.043 1.00 43.81 425 PRO A CA 1
ATOM 3320 C C . PRO A 1 425 ? 10.402 -10.303 2.421 1.00 43.81 425 PRO A C 1
ATOM 3322 O O . PRO A 1 425 ? 9.744 -11.181 2.969 1.00 43.81 425 PRO A O 1
ATOM 3325 N N . LEU A 1 426 ? 11.038 -10.501 1.262 1.00 44.16 426 LEU A N 1
ATOM 3326 C CA . LEU A 1 426 ? 11.157 -11.778 0.562 1.00 44.16 426 LEU A CA 1
ATOM 3327 C C . LEU A 1 426 ? 12.403 -12.578 0.955 1.00 44.16 426 LEU A C 1
ATOM 3329 O O . LEU A 1 426 ? 12.554 -13.705 0.492 1.00 44.16 426 LEU A O 1
ATOM 3333 N N . GLY A 1 427 ? 13.275 -12.027 1.808 1.00 46.69 427 GLY A N 1
ATOM 3334 C CA . GLY A 1 427 ? 14.520 -12.662 2.229 1.00 46.69 427 GLY A CA 1
ATOM 3335 C C . GLY A 1 427 ? 14.286 -14.085 2.716 1.00 46.69 427 GLY A C 1
ATOM 3336 O O . GLY A 1 427 ? 14.939 -14.988 2.225 1.00 46.69 427 GLY A O 1
ATOM 3337 N N . ASP A 1 428 ? 13.279 -14.308 3.559 1.00 46.84 428 ASP A N 1
ATOM 3338 C CA . ASP A 1 428 ? 12.992 -15.620 4.158 1.00 46.84 428 ASP A CA 1
ATOM 3339 C C . ASP A 1 428 ? 12.360 -16.636 3.184 1.00 46.84 428 ASP A C 1
ATOM 3341 O O . ASP A 1 428 ? 12.225 -17.808 3.523 1.00 46.84 428 ASP A O 1
ATOM 3345 N N . LYS A 1 429 ? 11.976 -16.202 1.973 1.00 42.94 429 LYS A N 1
ATOM 3346 C CA . LYS A 1 429 ? 11.416 -17.055 0.907 1.00 42.94 429 LYS A CA 1
ATOM 3347 C C . LYS A 1 429 ? 12.434 -17.431 -0.173 1.00 42.94 429 LYS A C 1
ATOM 3349 O O . LYS A 1 429 ? 12.136 -18.273 -1.013 1.00 42.94 429 LYS A O 1
ATOM 3354 N N . LEU A 1 430 ? 13.613 -16.807 -0.180 1.00 49.44 430 LEU A N 1
ATOM 3355 C CA . LEU A 1 430 ? 14.688 -17.129 -1.119 1.00 49.44 430 LEU A CA 1
ATOM 3356 C C . LEU A 1 430 ? 15.504 -18.319 -0.600 1.00 49.44 430 LEU A C 1
ATOM 3358 O O . LEU A 1 430 ? 15.793 -18.401 0.591 1.00 49.44 430 LEU A O 1
ATOM 3362 N N . LEU A 1 431 ? 15.957 -19.191 -1.507 1.00 44.00 431 LEU A N 1
ATOM 3363 C CA . LEU A 1 431 ? 16.687 -20.437 -1.205 1.00 44.00 431 LEU A CA 1
ATOM 3364 C C . LEU A 1 431 ? 17.893 -20.258 -0.256 1.00 44.00 431 LEU A C 1
ATOM 3366 O O . LEU A 1 431 ? 18.213 -21.151 0.521 1.00 44.00 431 LEU A O 1
ATOM 3370 N N . PHE A 1 432 ? 18.544 -19.088 -0.292 1.00 46.72 432 PHE A N 1
ATOM 3371 C CA . PHE A 1 432 ? 19.665 -18.726 0.589 1.00 46.72 432 PHE A CA 1
ATOM 3372 C C . PHE A 1 432 ? 19.371 -17.545 1.518 1.00 46.72 432 PHE A C 1
ATOM 3374 O O . PHE A 1 432 ? 20.284 -16.975 2.121 1.00 46.72 432 PHE A O 1
ATOM 3381 N N . GLY A 1 433 ? 18.109 -17.153 1.656 1.00 53.97 433 GLY A N 1
ATOM 3382 C CA . GLY A 1 433 ? 17.736 -16.164 2.645 1.00 53.97 433 GLY A CA 1
ATOM 3383 C C . GLY A 1 433 ? 18.305 -14.762 2.386 1.00 53.97 433 GLY A C 1
ATOM 3384 O O . GLY A 1 433 ? 18.772 -14.398 1.301 1.00 53.97 433 GLY A O 1
ATOM 3385 N N . ASN A 1 434 ? 18.445 -14.028 3.488 1.00 54.06 434 ASN A N 1
ATOM 3386 C CA . ASN A 1 434 ? 19.347 -12.879 3.604 1.00 54.06 434 ASN A CA 1
ATOM 3387 C C . ASN A 1 434 ? 20.841 -13.280 3.710 1.00 54.06 434 ASN A C 1
ATOM 3389 O O . ASN A 1 434 ? 21.688 -12.414 3.917 1.00 54.06 434 ASN A O 1
ATOM 3393 N N . PHE A 1 435 ? 21.187 -14.567 3.576 1.00 56.22 435 PHE A N 1
ATOM 3394 C CA . PHE A 1 435 ? 22.553 -15.096 3.725 1.00 56.22 435 PHE A CA 1
ATOM 3395 C C . PHE A 1 435 ? 23.254 -15.387 2.386 1.00 56.22 435 PHE A C 1
ATOM 3397 O O . PHE A 1 435 ? 24.450 -15.694 2.361 1.00 56.22 435 PHE A O 1
ATOM 3404 N N . GLY A 1 436 ? 22.558 -15.232 1.255 1.00 63.41 436 GLY A N 1
ATOM 3405 C CA . GLY A 1 436 ? 23.177 -15.239 -0.069 1.00 63.41 436 GLY A CA 1
ATOM 3406 C C . GLY A 1 436 ? 24.171 -14.083 -0.233 1.00 63.41 436 GLY A C 1
ATOM 3407 O O . GLY A 1 436 ? 23.945 -12.985 0.275 1.00 63.41 436 GLY A O 1
ATOM 3408 N N . PHE A 1 437 ? 25.265 -14.301 -0.972 1.00 69.62 437 PHE A N 1
ATOM 3409 C CA . PHE A 1 437 ? 26.372 -13.340 -1.138 1.00 69.62 437 PHE A CA 1
ATOM 3410 C C . PHE A 1 437 ? 25.928 -11.899 -1.483 1.00 69.62 437 PHE A C 1
ATOM 3412 O O . PHE A 1 437 ? 26.549 -10.930 -1.037 1.00 69.62 437 PHE A O 1
ATOM 3419 N N . PHE A 1 438 ? 24.831 -11.748 -2.233 1.00 67.31 438 PHE A N 1
ATOM 3420 C CA . PHE A 1 438 ? 24.266 -10.453 -2.620 1.00 67.31 438 PHE A CA 1
ATOM 3421 C C . PHE A 1 438 ? 23.660 -9.664 -1.440 1.00 67.31 438 PHE A C 1
ATOM 3423 O O . PHE A 1 438 ? 23.940 -8.470 -1.303 1.00 67.31 438 PHE A O 1
ATOM 3430 N N . ASN A 1 439 ? 22.893 -10.330 -0.568 1.00 69.38 439 ASN A N 1
ATOM 3431 C CA . ASN A 1 439 ? 22.153 -9.716 0.548 1.00 69.38 439 ASN A CA 1
ATOM 3432 C C . ASN A 1 439 ? 22.842 -9.876 1.912 1.00 69.38 439 ASN A C 1
ATOM 3434 O O . ASN A 1 439 ? 22.446 -9.214 2.869 1.00 69.38 439 ASN A O 1
ATOM 3438 N N . ALA A 1 440 ? 23.890 -10.702 1.998 1.00 72.50 440 ALA A N 1
ATOM 3439 C CA . ALA A 1 440 ? 24.590 -10.994 3.243 1.00 72.50 440 ALA A CA 1
ATOM 3440 C C . ALA A 1 440 ? 25.026 -9.711 3.979 1.00 72.50 440 ALA A C 1
ATOM 3442 O O . ALA A 1 440 ? 25.596 -8.807 3.340 1.00 72.50 440 ALA A O 1
ATOM 3443 N N . PRO A 1 441 ? 24.822 -9.625 5.310 1.00 77.88 441 PRO A N 1
ATOM 3444 C CA . PRO A 1 441 ? 25.312 -8.518 6.122 1.00 77.88 441 PRO A CA 1
ATOM 3445 C C . PRO A 1 441 ? 26.810 -8.295 5.922 1.00 77.88 441 PRO A C 1
ATOM 3447 O O . PRO A 1 441 ? 27.580 -9.238 5.726 1.00 77.88 441 PRO A O 1
ATOM 3450 N N . TYR A 1 442 ? 27.236 -7.033 5.945 1.00 83.50 442 TYR A N 1
ATOM 3451 C CA . TYR A 1 442 ? 28.655 -6.728 5.800 1.00 83.50 442 TYR A CA 1
ATOM 3452 C C . TYR A 1 442 ? 29.398 -7.205 7.052 1.00 83.50 442 TYR A C 1
ATOM 3454 O O . TYR A 1 442 ? 29.147 -6.724 8.152 1.00 83.50 442 TYR A O 1
ATOM 3462 N N . GLY A 1 443 ? 30.311 -8.153 6.877 1.00 83.44 443 GLY A N 1
ATOM 3463 C CA . GLY A 1 443 ? 31.021 -8.828 7.958 1.00 83.44 443 GLY A CA 1
ATOM 3464 C C . GLY A 1 443 ? 31.989 -9.859 7.394 1.00 83.44 443 GLY A C 1
ATOM 3465 O O . GLY A 1 443 ? 32.227 -9.890 6.183 1.00 83.44 443 GLY A O 1
ATOM 3466 N N . ASP A 1 444 ? 32.557 -10.702 8.248 1.00 84.75 444 ASP A N 1
ATOM 3467 C CA . ASP A 1 444 ? 33.636 -11.606 7.838 1.00 84.75 444 ASP A CA 1
ATOM 3468 C C . ASP A 1 444 ? 33.176 -12.668 6.840 1.00 84.75 444 ASP A C 1
ATOM 3470 O O . ASP A 1 444 ? 33.880 -12.920 5.865 1.00 84.75 444 ASP A O 1
ATOM 3474 N N . TYR A 1 445 ? 31.945 -13.172 6.980 1.00 82.25 445 TYR A N 1
ATOM 3475 C CA . TYR A 1 445 ? 31.329 -14.045 5.978 1.00 82.25 445 TYR A CA 1
ATOM 3476 C C . TYR A 1 445 ? 31.234 -13.371 4.601 1.00 82.25 445 TYR A C 1
ATOM 3478 O O . TYR A 1 445 ? 31.721 -13.913 3.612 1.00 82.25 445 TYR A O 1
ATOM 3486 N N . TRP A 1 446 ? 30.671 -12.160 4.511 1.00 85.81 446 TRP A N 1
ATOM 3487 C CA . TRP A 1 446 ? 30.565 -11.467 3.224 1.00 85.81 446 TRP A CA 1
ATOM 3488 C C . TRP A 1 446 ? 31.943 -11.132 2.634 1.00 85.81 446 TRP A C 1
ATOM 3490 O O . TRP A 1 446 ? 32.138 -11.273 1.428 1.00 85.81 446 TRP A O 1
ATOM 3500 N N . LYS A 1 447 ? 32.921 -10.727 3.461 1.00 86.44 447 LYS A N 1
ATOM 3501 C CA . LYS A 1 447 ? 34.300 -10.472 3.004 1.00 86.44 447 LYS A CA 1
ATOM 3502 C C . LYS A 1 447 ? 34.938 -11.747 2.457 1.00 86.44 447 LYS A C 1
ATOM 3504 O O . LYS A 1 447 ? 35.577 -11.692 1.408 1.00 86.44 447 LYS A O 1
ATOM 3509 N N . PHE A 1 448 ? 34.747 -12.875 3.141 1.00 86.81 448 PHE A N 1
ATOM 3510 C CA . PHE A 1 448 ? 35.210 -14.187 2.701 1.00 86.81 448 PHE A CA 1
ATOM 3511 C C . PHE A 1 448 ? 34.568 -14.579 1.368 1.00 86.81 448 PHE A C 1
ATOM 3513 O O . PHE A 1 448 ? 35.287 -14.852 0.410 1.00 86.81 448 PHE A O 1
ATOM 3520 N N . MET A 1 449 ? 33.239 -14.491 1.258 1.00 82.81 449 MET A N 1
ATOM 3521 C CA . MET A 1 449 ? 32.520 -14.786 0.016 1.00 82.81 449 MET A CA 1
ATOM 3522 C C . MET A 1 449 ? 32.929 -13.850 -1.123 1.00 82.81 449 MET A C 1
ATOM 3524 O O . MET A 1 449 ? 33.118 -14.304 -2.248 1.00 82.81 449 MET A O 1
ATOM 3528 N N . LYS A 1 450 ? 33.138 -12.554 -0.847 1.00 86.81 450 LYS A N 1
ATOM 3529 C CA . LYS A 1 450 ? 33.641 -11.605 -1.848 1.00 86.81 450 LYS A CA 1
ATOM 3530 C C . LYS A 1 450 ? 35.036 -11.993 -2.313 1.00 86.81 450 LYS A C 1
ATOM 3532 O O . LYS A 1 450 ? 35.291 -11.958 -3.513 1.00 86.81 450 LYS A O 1
ATOM 3537 N N . LYS A 1 451 ? 35.930 -12.338 -1.383 1.00 88.19 451 LYS A N 1
ATOM 3538 C CA . LYS A 1 451 ? 37.282 -12.795 -1.706 1.00 88.19 451 LYS A CA 1
ATOM 3539 C C . LYS A 1 451 ? 37.212 -14.028 -2.602 1.00 88.19 451 LYS A C 1
ATOM 3541 O O . LYS A 1 451 ? 37.772 -13.976 -3.685 1.00 88.19 451 LYS A O 1
ATOM 3546 N N . LEU A 1 452 ? 36.440 -15.044 -2.214 1.00 85.56 452 LEU A N 1
ATOM 3547 C CA . LEU A 1 452 ? 36.241 -16.263 -2.997 1.00 85.56 452 LEU A CA 1
ATOM 3548 C C . LEU A 1 452 ? 35.696 -15.962 -4.402 1.00 85.56 452 LEU A C 1
ATOM 3550 O O . LEU A 1 452 ? 36.238 -16.442 -5.389 1.00 85.56 452 LEU A O 1
ATOM 3554 N N . CYS A 1 453 ? 34.677 -15.103 -4.516 1.00 84.50 453 CYS A N 1
ATOM 3555 C CA . CYS A 1 453 ? 34.138 -14.699 -5.816 1.00 84.50 453 CYS A CA 1
ATOM 3556 C C . CYS A 1 453 ? 35.197 -14.010 -6.683 1.00 84.50 453 CYS A C 1
ATOM 3558 O O . CYS A 1 453 ? 35.290 -14.289 -7.870 1.00 84.50 453 CYS A O 1
ATOM 3560 N N . MET A 1 454 ? 35.994 -13.112 -6.106 1.00 85.75 454 MET A N 1
ATOM 3561 C CA . MET A 1 454 ? 37.002 -12.344 -6.839 1.00 85.75 454 MET A CA 1
ATOM 3562 C C . MET A 1 454 ? 38.268 -13.146 -7.162 1.00 85.75 454 MET A C 1
ATOM 3564 O O . MET A 1 454 ? 38.962 -12.783 -8.107 1.00 85.75 454 MET A O 1
ATOM 3568 N N . THR A 1 455 ? 38.601 -14.188 -6.395 1.00 84.88 455 THR A N 1
ATOM 3569 C CA . THR A 1 455 ? 39.811 -14.996 -6.622 1.00 84.88 455 THR A CA 1
ATOM 3570 C C . THR A 1 455 ? 39.522 -16.269 -7.405 1.00 84.88 455 THR A C 1
ATOM 3572 O O . THR A 1 455 ? 40.247 -16.556 -8.353 1.00 84.88 455 THR A O 1
ATOM 3575 N N . GLU A 1 456 ? 38.445 -16.983 -7.068 1.00 83.44 456 GLU A N 1
ATOM 3576 C CA . GLU A 1 456 ? 38.174 -18.328 -7.592 1.00 83.44 456 GLU A CA 1
ATOM 3577 C C . GLU A 1 456 ? 37.151 -18.365 -8.728 1.00 83.44 456 GLU A C 1
ATOM 3579 O O . GLU A 1 456 ? 37.185 -19.294 -9.522 1.00 83.44 456 GLU A O 1
ATOM 3584 N N . LEU A 1 457 ? 36.234 -17.391 -8.819 1.00 81.19 457 LEU A N 1
ATOM 3585 C CA . LEU A 1 457 ? 35.167 -17.394 -9.837 1.00 81.19 457 LEU A CA 1
ATOM 3586 C C . LEU A 1 457 ? 35.381 -16.335 -10.923 1.00 81.19 457 LEU A C 1
ATOM 3588 O O . LEU A 1 457 ? 35.284 -16.611 -12.113 1.00 81.19 457 LEU A O 1
ATOM 3592 N N . LEU A 1 458 ? 35.663 -15.104 -10.507 1.00 85.38 458 LEU A N 1
ATOM 3593 C CA . LEU A 1 458 ? 35.738 -13.916 -11.363 1.00 85.38 458 LEU A CA 1
ATOM 3594 C C . LEU A 1 458 ? 37.158 -13.338 -11.424 1.00 85.38 458 LEU A C 1
ATOM 3596 O O . LEU A 1 458 ? 37.364 -12.242 -11.946 1.00 85.38 458 LEU A O 1
ATOM 3600 N N . GLY A 1 459 ? 38.140 -14.065 -10.884 1.00 85.19 459 GLY A N 1
ATOM 3601 C CA . GLY A 1 459 ? 39.549 -13.706 -10.981 1.00 85.19 459 GLY A CA 1
ATOM 3602 C C . GLY A 1 459 ? 40.051 -13.821 -12.419 1.00 85.19 459 GLY A C 1
ATOM 3603 O O . GLY A 1 459 ? 39.602 -14.685 -13.169 1.00 85.19 459 GLY A O 1
ATOM 3604 N N . ALA A 1 460 ? 41.020 -12.985 -12.801 1.00 85.12 460 ALA A N 1
ATOM 3605 C CA . ALA A 1 460 ? 41.531 -12.922 -14.176 1.00 85.12 460 ALA A CA 1
ATOM 3606 C C . ALA A 1 460 ? 41.958 -14.296 -14.725 1.00 85.12 460 ALA A C 1
ATOM 3608 O O . ALA A 1 460 ? 41.623 -14.641 -15.851 1.00 85.12 460 ALA A O 1
ATOM 3609 N N . ARG A 1 461 ? 42.624 -15.118 -13.901 1.00 86.06 461 ARG A N 1
ATOM 3610 C CA . ARG A 1 461 ? 43.042 -16.478 -14.278 1.00 86.06 461 ARG A CA 1
ATOM 3611 C C . ARG A 1 461 ? 41.858 -17.404 -14.567 1.00 86.06 461 ARG A C 1
ATOM 3613 O O . ARG A 1 461 ? 41.922 -18.176 -15.518 1.00 86.06 461 ARG A O 1
ATOM 3620 N N . GLN A 1 462 ? 40.803 -17.344 -13.754 1.00 83.56 462 GLN A N 1
ATOM 3621 C CA . GLN A 1 462 ? 39.615 -18.177 -13.944 1.00 83.56 462 GLN A CA 1
ATOM 3622 C C . GLN A 1 462 ? 38.825 -17.722 -15.174 1.00 83.56 462 GLN A C 1
ATOM 3624 O O . GLN A 1 462 ? 38.462 -18.538 -16.016 1.00 83.56 462 GLN A O 1
ATOM 3629 N N . VAL A 1 463 ? 38.640 -16.408 -15.322 1.00 84.31 463 VAL A N 1
ATOM 3630 C CA . VAL A 1 463 ? 38.005 -15.821 -16.504 1.00 84.31 463 VAL A CA 1
ATOM 3631 C C . VAL A 1 463 ? 38.768 -16.211 -17.772 1.00 84.31 463 VAL A C 1
ATOM 3633 O O . VAL A 1 463 ? 38.139 -16.583 -18.757 1.00 84.31 463 VAL A O 1
ATOM 3636 N N . GLU A 1 464 ? 40.099 -16.209 -17.764 1.00 85.62 464 GLU A N 1
ATOM 3637 C CA . GLU A 1 464 ? 40.886 -16.671 -18.913 1.00 85.62 464 GLU A CA 1
ATOM 3638 C C . GLU A 1 464 ? 40.699 -18.173 -19.177 1.00 85.62 464 GLU A C 1
ATOM 3640 O O . GLU A 1 464 ? 40.506 -18.575 -20.321 1.00 85.62 464 GLU A O 1
ATOM 3645 N N . ARG A 1 465 ? 40.664 -19.011 -18.130 1.00 85.94 465 ARG A N 1
ATOM 3646 C CA . ARG A 1 465 ? 40.457 -20.465 -18.269 1.00 85.94 465 ARG A CA 1
ATOM 3647 C C . ARG A 1 465 ? 39.164 -20.805 -19.013 1.00 85.94 465 ARG A C 1
ATOM 3649 O O . ARG A 1 465 ? 39.141 -21.749 -19.799 1.00 85.94 465 ARG A O 1
ATOM 3656 N N . ASP A 1 466 ? 38.112 -20.021 -18.797 1.00 85.75 466 ASP A N 1
ATOM 3657 C CA . ASP A 1 466 ? 36.803 -20.264 -19.405 1.00 85.75 466 ASP A CA 1
ATOM 3658 C C . ASP A 1 466 ? 36.596 -19.518 -20.741 1.00 85.75 466 ASP A C 1
ATOM 3660 O O . ASP A 1 466 ? 35.477 -19.464 -21.262 1.00 85.75 466 ASP A O 1
ATOM 3664 N N . CYS A 1 467 ? 37.654 -18.950 -21.338 1.00 87.94 467 CYS A N 1
ATOM 3665 C CA . CYS A 1 467 ? 37.565 -18.231 -22.614 1.00 87.94 467 CYS A CA 1
ATOM 3666 C C . CYS A 1 467 ? 37.027 -19.114 -23.752 1.00 87.94 467 CYS A C 1
ATOM 3668 O O . CYS A 1 467 ? 36.255 -18.654 -24.597 1.00 87.94 467 CYS A O 1
ATOM 3670 N N . ALA A 1 468 ? 37.353 -20.411 -23.742 1.00 88.38 468 ALA A N 1
ATOM 3671 C CA . ALA A 1 468 ? 36.850 -21.375 -24.716 1.00 88.38 468 ALA A CA 1
ATOM 3672 C C . ALA A 1 468 ? 35.323 -21.537 -24.631 1.00 88.38 468 ALA A C 1
ATOM 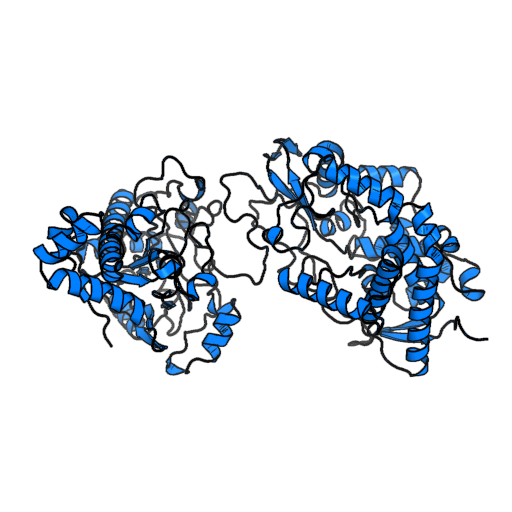3674 O O . ALA A 1 468 ? 34.649 -21.571 -25.663 1.00 88.38 468 ALA A O 1
ATOM 3675 N N . ALA A 1 469 ? 34.764 -21.573 -23.414 1.00 89.44 469 ALA A N 1
ATOM 3676 C CA . ALA A 1 469 ? 33.322 -21.678 -23.210 1.00 89.44 469 ALA A CA 1
ATOM 3677 C C . ALA A 1 469 ? 32.593 -20.442 -23.758 1.00 89.44 469 ALA A C 1
ATOM 3679 O O . ALA A 1 469 ? 31.624 -20.588 -24.504 1.00 89.44 469 ALA A O 1
ATOM 3680 N N . ARG A 1 470 ? 33.105 -19.235 -23.472 1.00 90.12 470 ARG A N 1
ATOM 3681 C CA . ARG A 1 470 ? 32.562 -17.978 -24.019 1.00 90.12 470 ARG A CA 1
ATOM 3682 C C . ARG A 1 470 ? 32.615 -17.946 -25.543 1.00 90.12 470 ARG A C 1
ATOM 3684 O O . ARG A 1 470 ? 31.624 -17.625 -26.194 1.00 90.12 470 ARG A O 1
ATOM 3691 N N . ARG A 1 471 ? 33.759 -18.327 -26.116 1.00 90.75 471 ARG A N 1
ATOM 3692 C CA . ARG A 1 471 ? 33.976 -18.370 -27.568 1.00 90.75 471 ARG A CA 1
ATOM 3693 C C . ARG A 1 471 ? 33.011 -19.326 -28.263 1.00 90.75 471 ARG A C 1
ATOM 3695 O O . ARG A 1 471 ? 32.504 -19.007 -29.337 1.00 90.75 471 ARG A O 1
ATOM 3702 N N . GLU A 1 472 ? 32.759 -20.493 -27.676 1.00 91.69 472 GLU A N 1
ATOM 3703 C CA . GLU A 1 472 ? 31.820 -21.467 -28.231 1.00 91.69 472 GLU A CA 1
ATOM 3704 C C . GLU A 1 472 ? 30.369 -20.968 -28.150 1.00 91.69 472 GLU A C 1
ATOM 3706 O O . GLU A 1 472 ? 29.650 -21.069 -29.143 1.00 91.69 472 GLU A O 1
ATOM 3711 N N . GLU A 1 473 ? 29.934 -20.396 -27.020 1.00 92.06 473 GLU A N 1
ATOM 3712 C CA . GLU A 1 473 ? 28.574 -19.843 -26.915 1.00 92.06 473 GLU A CA 1
ATOM 3713 C C . GLU A 1 473 ? 28.355 -18.679 -27.886 1.00 92.06 473 GLU A C 1
ATOM 3715 O O . GLU A 1 473 ? 27.326 -18.629 -28.562 1.00 92.06 473 GLU A O 1
ATOM 3720 N N . LEU A 1 474 ? 29.347 -17.797 -28.037 1.00 91.25 474 LEU A N 1
ATOM 3721 C CA . LEU A 1 474 ? 29.307 -16.714 -29.017 1.00 91.25 474 LEU A CA 1
ATOM 3722 C C . LEU A 1 474 ? 29.210 -17.257 -30.449 1.00 91.25 474 LEU A C 1
ATOM 3724 O O . LEU A 1 474 ? 28.384 -16.791 -31.230 1.00 91.25 474 LEU A O 1
ATOM 3728 N N . ARG A 1 475 ? 29.993 -18.287 -30.797 1.00 93.19 475 ARG A N 1
ATOM 3729 C CA . ARG A 1 475 ? 29.897 -18.947 -32.110 1.00 93.19 475 ARG A CA 1
ATOM 3730 C C . ARG A 1 475 ? 28.518 -19.564 -32.348 1.00 93.19 475 ARG A C 1
ATOM 3732 O O . ARG A 1 475 ? 27.976 -19.403 -33.437 1.00 93.19 475 ARG A O 1
ATOM 3739 N N . ARG A 1 476 ? 27.928 -20.227 -31.348 1.00 91.75 476 ARG A N 1
ATOM 3740 C CA . ARG A 1 476 ? 26.566 -20.787 -31.440 1.00 91.75 476 ARG A CA 1
ATOM 3741 C C . ARG A 1 476 ? 25.522 -19.696 -31.668 1.00 91.75 476 ARG A C 1
ATOM 3743 O O . ARG A 1 476 ? 24.654 -19.853 -32.523 1.00 91.75 476 ARG A O 1
ATOM 3750 N N . PHE A 1 477 ? 25.633 -18.587 -30.941 1.00 92.06 477 PHE A N 1
ATOM 3751 C CA . PHE A 1 477 ? 24.778 -17.417 -31.125 1.00 92.06 477 PHE A CA 1
ATOM 3752 C C . PHE A 1 477 ? 24.883 -16.860 -32.552 1.00 92.06 477 PHE A C 1
ATOM 3754 O O . PHE A 1 477 ? 23.868 -16.732 -33.234 1.00 92.06 477 PHE A O 1
ATOM 3761 N N . LEU A 1 478 ? 26.101 -16.618 -33.050 1.00 92.69 478 LEU A N 1
ATOM 3762 C CA . LEU A 1 478 ? 26.318 -16.125 -34.415 1.00 92.69 478 LEU A CA 1
ATOM 3763 C C . LEU A 1 478 ? 25.807 -17.109 -35.474 1.00 92.69 478 LEU A C 1
ATOM 3765 O O . LEU A 1 478 ? 25.185 -16.684 -36.441 1.00 92.69 478 LEU A O 1
ATOM 3769 N N . SER A 1 479 ? 26.030 -18.414 -35.295 1.00 92.75 479 SER A N 1
ATOM 3770 C CA . SER A 1 479 ? 25.565 -19.452 -36.226 1.00 92.75 479 SER A CA 1
ATOM 3771 C C . SER A 1 479 ? 24.043 -19.450 -36.350 1.00 92.75 479 SER A C 1
ATOM 3773 O O . SER A 1 479 ? 23.518 -19.485 -37.460 1.00 92.75 479 SER A O 1
ATOM 3775 N N . LYS A 1 480 ? 23.336 -19.300 -35.227 1.00 91.06 480 LYS A N 1
ATOM 3776 C CA . LYS A 1 480 ? 21.878 -19.182 -35.221 1.00 91.06 480 LYS A CA 1
ATOM 3777 C C . LYS A 1 480 ? 21.396 -17.908 -35.923 1.00 91.06 480 LYS A C 1
ATOM 3779 O O . LYS A 1 480 ? 20.406 -17.952 -36.647 1.00 91.06 480 LYS A O 1
ATOM 3784 N N . LEU A 1 481 ? 22.090 -16.782 -35.749 1.00 90.62 481 LEU A N 1
ATOM 3785 C CA . LEU A 1 481 ? 21.767 -15.545 -36.469 1.00 90.62 481 LEU A CA 1
ATOM 3786 C C . LEU A 1 481 ? 22.009 -15.667 -37.980 1.00 90.62 481 LEU A C 1
ATOM 3788 O O . LEU A 1 481 ? 21.185 -15.191 -38.756 1.00 90.62 481 LEU A O 1
ATOM 3792 N N . VAL A 1 482 ? 23.090 -16.335 -38.398 1.00 92.56 482 VAL A N 1
ATOM 3793 C CA . VAL A 1 482 ? 23.356 -16.651 -39.813 1.00 92.56 482 VAL A CA 1
ATOM 3794 C C . VAL A 1 482 ? 22.229 -17.506 -40.389 1.00 92.56 482 VAL A C 1
ATOM 3796 O O . VAL A 1 482 ? 21.703 -17.179 -41.447 1.00 92.56 482 VAL A O 1
ATOM 3799 N N . GLU A 1 483 ? 21.812 -18.560 -39.686 1.00 92.00 483 GLU A N 1
ATOM 3800 C CA . GLU A 1 483 ? 20.720 -19.434 -40.131 1.00 92.00 483 GLU A CA 1
ATOM 3801 C C . GLU A 1 483 ? 19.420 -18.648 -40.362 1.00 92.00 483 GLU A C 1
ATOM 3803 O O . GLU A 1 483 ? 18.776 -18.796 -41.401 1.00 92.00 483 GLU A O 1
ATOM 3808 N N . ARG A 1 484 ? 19.057 -17.772 -39.416 1.00 90.62 484 ARG A N 1
ATOM 3809 C CA . ARG A 1 484 ? 17.865 -16.915 -39.518 1.00 90.62 484 ARG A CA 1
ATOM 3810 C C . ARG A 1 484 ? 17.980 -15.900 -40.652 1.00 90.62 484 ARG A C 1
ATOM 3812 O O . ARG A 1 484 ? 17.008 -15.694 -41.373 1.00 90.62 484 ARG A O 1
ATOM 3819 N N . ALA A 1 485 ? 19.164 -15.323 -40.853 1.00 89.50 485 ALA A N 1
ATOM 3820 C CA . ALA A 1 485 ? 19.423 -14.414 -41.964 1.00 89.50 485 ALA A CA 1
ATOM 3821 C C . ALA A 1 485 ? 19.272 -15.120 -43.324 1.00 89.50 485 ALA A C 1
ATOM 3823 O O . ALA A 1 485 ? 18.601 -14.598 -44.207 1.00 89.50 485 ALA A O 1
ATOM 3824 N N . CYS A 1 486 ? 19.813 -16.335 -43.479 1.00 90.06 486 CYS A N 1
ATOM 3825 C CA . CYS A 1 486 ? 19.663 -17.138 -44.700 1.00 90.06 486 CYS A CA 1
ATOM 3826 C C . CYS A 1 486 ? 18.200 -17.504 -44.996 1.00 90.06 486 CYS A C 1
ATOM 3828 O O . CYS A 1 486 ? 17.813 -17.609 -46.158 1.00 90.06 486 CYS A O 1
ATOM 3830 N N . LYS A 1 487 ? 17.383 -17.686 -43.952 1.00 91.25 487 LYS A N 1
ATOM 3831 C CA . LYS A 1 487 ? 15.941 -17.959 -44.062 1.00 91.25 487 LYS A CA 1
ATOM 3832 C C . LYS A 1 487 ? 15.087 -16.700 -44.249 1.00 91.25 487 LYS A C 1
ATOM 3834 O O . LYS A 1 487 ? 13.879 -16.821 -44.422 1.00 91.25 487 LYS A O 1
ATOM 3839 N N . ASN A 1 488 ? 15.690 -15.508 -44.239 1.00 86.50 488 ASN A N 1
ATOM 3840 C CA . ASN A 1 488 ? 14.991 -14.223 -44.220 1.00 86.50 488 ASN A CA 1
ATOM 3841 C C . ASN A 1 488 ? 13.960 -14.113 -43.077 1.00 86.50 488 ASN A C 1
ATOM 3843 O O . ASN A 1 488 ? 12.850 -13.618 -43.272 1.00 86.50 488 ASN A O 1
ATOM 3847 N N . GLU A 1 489 ? 14.333 -14.539 -41.870 1.00 89.12 489 GLU A N 1
ATOM 3848 C CA . GLU A 1 489 ? 13.460 -14.503 -40.696 1.00 89.12 489 GLU A CA 1
ATOM 3849 C C . GLU A 1 489 ? 13.848 -13.401 -39.703 1.00 89.12 489 GLU A C 1
ATOM 3851 O O . GLU A 1 489 ? 15.021 -13.078 -39.500 1.00 89.12 489 GLU A O 1
ATOM 3856 N N . ASN A 1 490 ? 12.838 -12.857 -39.023 1.00 84.88 490 ASN A N 1
ATOM 3857 C CA . ASN A 1 490 ? 13.038 -11.931 -37.913 1.00 84.88 490 ASN A CA 1
ATOM 3858 C C . ASN A 1 490 ? 13.548 -12.673 -36.670 1.00 84.88 490 ASN A C 1
ATOM 3860 O O . ASN A 1 490 ? 13.170 -13.815 -36.404 1.00 84.88 490 ASN A O 1
ATOM 3864 N N . VAL A 1 491 ? 14.360 -11.988 -35.869 1.00 84.44 491 VAL A N 1
ATOM 3865 C CA . VAL A 1 491 ? 14.912 -12.501 -34.614 1.00 84.44 491 VAL A CA 1
ATOM 3866 C C . VAL A 1 491 ? 14.534 -11.573 -33.466 1.00 84.44 491 VAL A C 1
ATOM 3868 O O . VAL A 1 491 ? 14.731 -10.361 -33.559 1.00 84.44 491 VAL A O 1
ATOM 3871 N N . ASP A 1 492 ? 14.035 -12.149 -32.371 1.00 82.94 492 ASP A N 1
ATOM 3872 C CA . ASP A 1 492 ? 13.987 -11.476 -31.070 1.00 82.94 492 ASP A CA 1
ATOM 3873 C C . ASP A 1 492 ? 15.393 -11.478 -30.466 1.00 82.94 492 ASP A C 1
ATOM 3875 O O . ASP A 1 492 ? 15.841 -12.448 -29.845 1.00 82.94 492 ASP A O 1
ATOM 3879 N N . LEU A 1 493 ? 16.119 -10.393 -30.714 1.00 80.62 493 LEU A N 1
ATOM 3880 C CA . LEU A 1 493 ? 17.519 -10.296 -30.341 1.00 80.62 493 LEU A CA 1
ATOM 3881 C C . LEU A 1 493 ? 17.702 -10.272 -28.817 1.00 80.62 493 LEU A C 1
ATOM 3883 O O . LEU A 1 493 ? 18.659 -10.868 -28.324 1.00 80.62 493 LEU A O 1
ATOM 3887 N N . GLY A 1 494 ? 16.777 -9.659 -28.072 1.00 74.56 494 GLY A N 1
ATOM 3888 C CA . GLY A 1 494 ? 16.860 -9.603 -26.611 1.00 74.56 494 GLY A CA 1
ATOM 3889 C C . GLY A 1 494 ? 16.762 -10.987 -25.978 1.00 74.56 494 GLY A C 1
ATOM 3890 O O . GLY A 1 494 ? 17.509 -11.316 -25.050 1.00 74.56 494 GLY A O 1
ATOM 3891 N N . ASN A 1 495 ? 15.908 -11.852 -26.531 1.00 76.62 495 ASN A N 1
ATOM 3892 C CA . ASN A 1 495 ? 15.815 -13.239 -26.089 1.00 76.62 495 ASN A CA 1
ATOM 3893 C C . ASN A 1 495 ? 17.078 -14.056 -26.431 1.00 76.62 495 ASN A C 1
ATOM 3895 O O . ASN A 1 495 ? 17.580 -14.809 -25.593 1.00 76.62 495 ASN A O 1
ATOM 3899 N N . GLU A 1 496 ? 17.648 -13.890 -27.628 1.00 81.69 496 GLU A N 1
ATOM 3900 C CA . GLU A 1 496 ? 18.879 -14.601 -28.010 1.00 81.69 496 GLU A CA 1
ATOM 3901 C C . GLU A 1 496 ? 20.111 -14.136 -27.212 1.00 81.69 496 GLU A C 1
ATOM 3903 O O . GLU A 1 496 ? 20.934 -14.964 -26.813 1.00 81.69 496 GLU A O 1
ATOM 3908 N N . LEU A 1 497 ? 20.223 -12.840 -26.907 1.00 80.31 497 LEU A N 1
ATOM 3909 C CA . LEU A 1 497 ? 21.286 -12.289 -26.059 1.00 80.31 497 LEU A CA 1
ATOM 3910 C C . LEU A 1 497 ? 21.173 -12.769 -24.607 1.00 80.31 497 LEU A C 1
ATOM 3912 O O . LEU A 1 497 ? 22.185 -13.077 -23.964 1.00 80.31 497 LEU A O 1
ATOM 3916 N N . MET A 1 498 ? 19.945 -12.894 -24.096 1.00 73.50 498 MET A N 1
ATOM 3917 C CA . MET A 1 498 ? 19.688 -13.511 -22.794 1.00 73.50 498 MET A CA 1
ATOM 3918 C C . MET A 1 498 ? 20.157 -14.969 -22.786 1.00 73.50 498 MET A C 1
ATOM 3920 O O . MET A 1 498 ? 20.849 -15.392 -21.858 1.00 73.50 498 MET A O 1
ATOM 3924 N N . ARG A 1 499 ? 19.834 -15.730 -23.839 1.00 80.00 499 ARG A N 1
ATOM 3925 C CA . ARG A 1 499 ? 20.245 -17.133 -23.979 1.00 80.00 499 ARG A CA 1
ATOM 3926 C C . ARG A 1 499 ? 21.766 -17.282 -24.022 1.00 80.00 499 ARG A C 1
ATOM 3928 O O . ARG A 1 499 ? 22.303 -18.120 -23.297 1.00 80.00 499 ARG A O 1
ATOM 3935 N N . LEU A 1 500 ? 22.446 -16.455 -24.821 1.00 84.38 500 LEU A N 1
ATOM 3936 C CA . LEU A 1 500 ? 23.910 -16.392 -24.896 1.00 84.38 500 LEU A CA 1
ATOM 3937 C C . LEU A 1 500 ? 24.516 -16.149 -23.512 1.00 84.38 500 LEU A C 1
ATOM 3939 O O . LEU A 1 500 ? 25.398 -16.893 -23.079 1.00 84.38 500 LEU A O 1
ATOM 3943 N N . THR 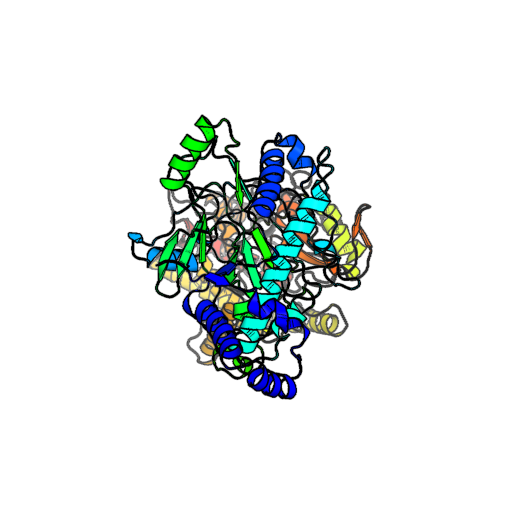A 1 501 ? 24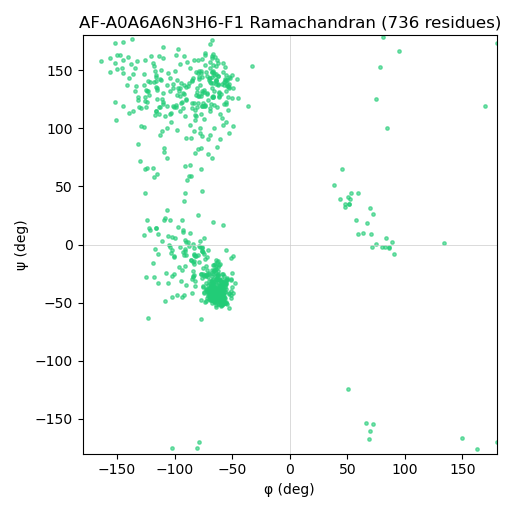.021 -15.136 -22.802 1.00 79.62 501 THR A N 1
ATOM 3944 C CA . THR A 1 501 ? 24.583 -14.761 -21.504 1.00 79.62 501 THR A CA 1
ATOM 3945 C C . THR A 1 501 ? 24.361 -15.846 -20.454 1.00 79.62 501 THR A C 1
ATOM 3947 O O . THR A 1 501 ? 25.311 -16.259 -19.787 1.00 79.62 501 THR A O 1
ATOM 3950 N N . ASN A 1 502 ? 23.134 -16.361 -20.342 1.00 76.19 502 ASN A N 1
ATOM 3951 C CA . ASN A 1 502 ? 22.806 -17.407 -19.378 1.00 76.19 502 ASN A CA 1
ATOM 3952 C C . ASN A 1 502 ? 23.635 -18.665 -19.626 1.00 76.19 502 ASN A C 1
ATOM 3954 O O . ASN A 1 502 ? 24.270 -19.159 -18.703 1.00 76.19 502 ASN A O 1
ATOM 3958 N N . ASN A 1 503 ? 23.697 -19.158 -20.867 1.00 84.44 503 ASN A N 1
ATOM 3959 C CA . ASN A 1 503 ? 24.528 -20.319 -21.181 1.00 84.44 503 ASN A CA 1
ATOM 3960 C C . ASN A 1 503 ? 26.002 -20.068 -20.864 1.00 84.44 503 ASN A C 1
ATOM 3962 O O . ASN A 1 503 ? 26.662 -20.956 -20.338 1.00 84.44 503 ASN A O 1
ATOM 3966 N N . THR A 1 504 ? 26.512 -18.873 -21.162 1.00 86.19 504 THR A N 1
ATOM 3967 C CA . THR A 1 504 ? 27.903 -18.525 -20.874 1.00 86.19 504 THR A CA 1
ATOM 3968 C C . THR A 1 504 ? 28.195 -18.607 -1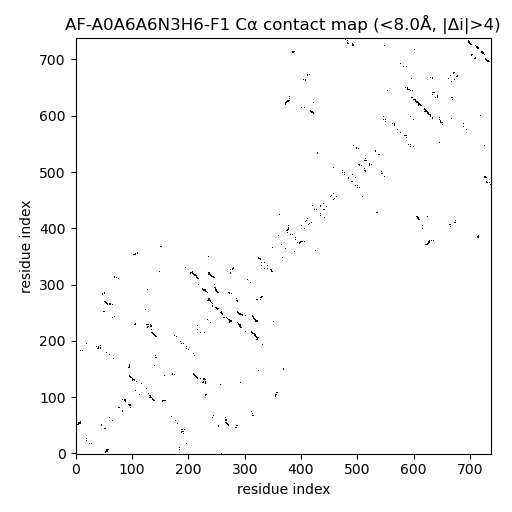9.376 1.00 86.19 504 THR A C 1
ATOM 3970 O O . THR A 1 504 ? 29.133 -19.291 -18.974 1.00 86.19 504 THR A O 1
ATOM 3973 N N . ILE A 1 505 ? 27.356 -17.989 -18.539 1.00 82.62 505 ILE A N 1
ATOM 3974 C CA . ILE A 1 505 ? 27.507 -18.021 -17.077 1.00 82.62 505 ILE A CA 1
ATOM 3975 C C . ILE A 1 505 ? 27.319 -19.444 -16.534 1.00 82.62 505 ILE A C 1
ATOM 3977 O O . ILE A 1 505 ? 28.152 -19.905 -15.755 1.00 82.62 505 ILE A O 1
ATOM 3981 N N . CYS A 1 506 ? 26.280 -20.167 -16.971 1.00 81.94 506 CYS A N 1
ATOM 3982 C CA . CYS A 1 506 ? 26.030 -21.549 -16.546 1.00 81.94 506 CYS A CA 1
ATOM 3983 C C . CYS A 1 506 ? 27.226 -22.452 -16.892 1.00 81.94 506 CYS A C 1
ATOM 3985 O O . CYS A 1 506 ? 27.631 -23.272 -16.074 1.00 81.94 506 CYS A O 1
ATOM 3987 N N . ARG A 1 507 ? 27.874 -22.247 -18.044 1.00 85.62 507 ARG A N 1
ATOM 3988 C CA . ARG A 1 507 ? 29.072 -23.008 -18.416 1.00 85.62 507 ARG A CA 1
ATOM 3989 C C . ARG A 1 507 ? 30.306 -22.630 -17.611 1.00 85.62 507 ARG A C 1
ATOM 3991 O O . ARG A 1 507 ? 31.068 -23.519 -17.261 1.00 85.62 507 ARG A O 1
ATOM 3998 N N . MET A 1 508 ? 30.497 -21.352 -17.302 1.00 84.50 508 MET A N 1
ATOM 3999 C CA . MET A 1 508 ? 31.618 -20.916 -16.463 1.00 84.50 508 MET A CA 1
ATOM 4000 C C . MET A 1 508 ? 31.500 -21.450 -15.027 1.00 84.50 508 MET A C 1
ATOM 4002 O O . MET A 1 508 ? 32.497 -21.821 -14.421 1.00 84.50 508 MET A O 1
ATOM 4006 N N . VAL A 1 509 ? 30.280 -21.517 -14.484 1.00 79.81 509 VAL A N 1
ATOM 4007 C CA . VAL A 1 509 ? 30.050 -21.900 -13.080 1.00 79.81 509 VAL A CA 1
ATOM 4008 C C . VAL A 1 509 ? 29.808 -23.403 -12.911 1.00 79.81 509 VAL A C 1
ATOM 4010 O O . VAL A 1 509 ? 30.346 -24.012 -11.993 1.00 79.81 509 VAL A O 1
ATOM 4013 N N . MET A 1 510 ? 28.998 -24.006 -13.783 1.00 77.00 510 MET A N 1
ATOM 4014 C CA . MET A 1 510 ? 28.503 -25.385 -13.655 1.00 77.00 510 MET A CA 1
ATOM 4015 C C . MET A 1 510 ? 28.968 -26.303 -14.792 1.00 77.00 510 MET A C 1
ATOM 4017 O O . MET A 1 510 ? 28.663 -27.489 -14.777 1.00 77.00 510 MET A O 1
ATOM 4021 N N . SER A 1 511 ? 29.678 -25.784 -15.803 1.00 80.50 511 SER A N 1
ATOM 4022 C CA . SER A 1 511 ? 30.032 -26.516 -17.036 1.00 80.50 511 SER A CA 1
ATOM 4023 C C . SER A 1 511 ? 28.836 -27.044 -17.851 1.00 80.50 511 SER A C 1
ATOM 4025 O O . SER A 1 511 ? 29.035 -27.735 -18.849 1.00 80.50 511 SER A O 1
ATOM 4027 N N . THR A 1 512 ? 27.604 -26.661 -17.502 1.00 76.50 512 THR A N 1
ATOM 4028 C CA . THR A 1 512 ? 26.354 -27.063 -18.168 1.00 76.50 512 THR A CA 1
ATOM 4029 C C . THR A 1 512 ? 25.671 -25.876 -18.851 1.00 76.50 512 THR A C 1
ATOM 4031 O O . THR A 1 512 ? 25.970 -24.710 -18.581 1.00 76.50 512 THR A O 1
ATOM 4034 N N . ARG A 1 513 ? 24.753 -26.152 -19.788 1.00 77.06 513 ARG A N 1
ATOM 4035 C CA . ARG A 1 513 ? 23.961 -25.116 -20.470 1.00 77.06 513 ARG A CA 1
ATOM 4036 C C . ARG A 1 513 ? 22.552 -25.077 -19.920 1.00 77.06 513 ARG A C 1
ATOM 4038 O O . ARG A 1 513 ? 21.857 -26.078 -19.939 1.00 77.06 513 ARG A O 1
ATOM 4045 N N . CYS A 1 514 ? 22.072 -23.884 -19.609 1.00 67.12 514 CYS A N 1
ATOM 4046 C CA . CYS A 1 514 ? 20.710 -23.685 -19.127 1.00 67.12 514 CYS A CA 1
ATOM 4047 C C . CYS A 1 514 ? 19.630 -23.863 -20.214 1.00 67.12 514 CYS A C 1
ATOM 4049 O O . CYS A 1 514 ? 18.447 -23.934 -19.904 1.00 67.12 514 CYS A O 1
ATOM 4051 N N . SER A 1 515 ? 20.011 -23.964 -21.491 1.00 65.19 515 SER A N 1
ATOM 4052 C CA . SER A 1 515 ? 19.088 -24.141 -22.622 1.00 65.19 515 SER A CA 1
ATOM 4053 C C . SER A 1 515 ? 19.237 -25.463 -23.384 1.00 65.19 515 SER A C 1
ATOM 4055 O O . SER A 1 515 ? 18.720 -25.573 -24.497 1.00 65.19 515 SER A O 1
ATOM 4057 N N . GLY A 1 516 ? 19.948 -26.434 -22.798 1.00 62.12 516 GLY A N 1
ATOM 4058 C CA . GLY A 1 516 ? 19.980 -27.816 -23.277 1.00 62.12 516 GLY A CA 1
ATOM 4059 C C . GLY A 1 516 ? 18.679 -28.570 -22.978 1.00 62.12 516 GLY A C 1
ATOM 4060 O O . GLY A 1 516 ? 17.873 -28.138 -22.146 1.00 62.12 516 GLY A O 1
ATOM 4061 N N . GLU A 1 517 ? 18.488 -29.691 -23.672 1.00 53.44 517 GLU A N 1
ATOM 4062 C CA . GLU A 1 517 ? 17.375 -30.634 -23.466 1.00 53.44 517 GLU A CA 1
ATOM 4063 C C . GLU A 1 517 ? 17.685 -31.694 -22.396 1.00 53.44 517 GLU A C 1
ATOM 4065 O O . GLU A 1 517 ? 16.836 -32.529 -22.097 1.00 53.44 517 GLU A O 1
ATOM 4070 N N . ASP A 1 518 ? 18.885 -31.664 -21.808 1.00 59.62 518 ASP A N 1
ATOM 4071 C CA . ASP A 1 518 ? 19.240 -32.567 -20.718 1.00 59.62 518 ASP A CA 1
ATOM 4072 C C . ASP A 1 518 ? 18.428 -32.285 -19.437 1.00 59.62 518 ASP A C 1
ATOM 4074 O O . ASP A 1 518 ? 17.904 -31.188 -19.205 1.00 59.62 518 ASP A O 1
ATOM 4078 N N . ASP A 1 519 ? 18.282 -33.329 -18.619 1.00 57.19 519 ASP A N 1
ATOM 4079 C CA . ASP A 1 519 ? 17.415 -33.326 -17.436 1.00 57.19 519 ASP A CA 1
ATOM 4080 C C . ASP A 1 519 ? 17.874 -32.309 -16.375 1.00 57.19 519 ASP A C 1
ATOM 4082 O O . ASP A 1 519 ? 17.061 -31.715 -15.668 1.00 57.19 519 ASP A O 1
ATOM 4086 N N . GLU A 1 520 ? 19.178 -32.039 -16.318 1.00 57.97 520 GLU A N 1
ATOM 4087 C CA . GLU A 1 520 ? 19.786 -31.090 -15.385 1.00 57.97 520 GLU A CA 1
ATOM 4088 C C . GLU A 1 520 ? 19.519 -29.635 -15.797 1.00 57.97 520 GLU A C 1
ATOM 4090 O O . GLU A 1 520 ? 19.140 -28.809 -14.966 1.00 57.97 520 GLU A O 1
ATOM 4095 N N . ALA A 1 521 ? 19.605 -29.314 -17.090 1.00 57.12 521 ALA A N 1
ATOM 4096 C CA . ALA A 1 521 ? 19.221 -28.012 -17.623 1.00 57.12 521 ALA A CA 1
ATOM 4097 C C . ALA A 1 521 ? 17.732 -27.726 -17.403 1.00 57.12 521 ALA A C 1
ATOM 4099 O O . ALA A 1 521 ? 17.359 -26.579 -17.147 1.00 57.12 521 ALA A O 1
ATOM 4100 N N . ARG A 1 522 ? 16.879 -28.755 -17.487 1.00 59.62 522 ARG A N 1
ATOM 4101 C CA . ARG A 1 522 ? 15.445 -28.649 -17.190 1.00 59.62 522 ARG A CA 1
ATOM 4102 C C . ARG A 1 522 ? 15.195 -28.346 -15.713 1.00 59.62 522 ARG A C 1
ATOM 4104 O O . ARG A 1 522 ? 14.526 -27.358 -15.429 1.00 59.62 522 ARG A O 1
ATOM 4111 N N . LYS A 1 523 ? 15.814 -29.093 -14.793 1.00 63.62 523 LYS A N 1
ATOM 4112 C CA . LYS A 1 523 ? 15.723 -28.839 -13.342 1.00 63.62 523 LYS A CA 1
ATOM 4113 C C . LYS A 1 523 ? 16.243 -27.455 -12.953 1.00 63.62 523 LYS A C 1
ATOM 4115 O O . LYS A 1 523 ? 15.615 -26.766 -12.157 1.00 63.62 523 LYS A O 1
ATOM 4120 N N . CYS A 1 524 ? 17.358 -27.003 -13.533 1.00 59.28 524 CYS A N 1
ATOM 4121 C CA . CYS A 1 524 ? 17.866 -25.651 -13.287 1.00 59.28 524 CYS A CA 1
ATOM 4122 C C . CYS A 1 524 ? 16.881 -24.566 -13.743 1.00 59.28 524 CYS A C 1
ATOM 4124 O O . CYS A 1 524 ? 16.749 -23.555 -13.058 1.00 59.28 524 CYS A O 1
ATOM 4126 N N . ARG A 1 525 ? 16.191 -24.754 -14.877 1.00 59.53 525 ARG A N 1
ATOM 4127 C CA . ARG A 1 525 ? 15.147 -23.819 -15.330 1.00 59.53 525 ARG A CA 1
ATOM 4128 C C . ARG A 1 525 ? 13.954 -23.811 -14.382 1.00 59.53 525 ARG A C 1
ATOM 4130 O O . ARG A 1 525 ? 13.574 -22.731 -13.951 1.00 59.53 525 ARG A O 1
ATOM 4137 N N . GLU A 1 526 ? 13.446 -24.986 -14.012 1.00 61.22 526 GLU A N 1
ATOM 4138 C CA . GLU A 1 526 ? 12.324 -25.138 -13.074 1.00 61.22 526 GLU A CA 1
ATOM 4139 C C . GLU A 1 526 ? 12.630 -24.446 -11.729 1.00 61.22 526 GLU A C 1
ATOM 4141 O O . GLU A 1 526 ? 11.835 -23.640 -11.259 1.00 61.22 526 GLU A O 1
ATOM 4146 N N . LEU A 1 527 ? 13.830 -24.642 -11.164 1.00 60.22 527 LEU A N 1
ATOM 4147 C CA . LEU A 1 527 ? 14.249 -24.010 -9.902 1.00 60.22 527 LEU A CA 1
ATOM 4148 C C . LEU A 1 527 ? 14.411 -22.486 -9.998 1.00 60.22 527 LEU A C 1
ATOM 4150 O O . LEU A 1 527 ? 14.123 -21.761 -9.041 1.00 60.22 527 LEU A O 1
ATOM 4154 N N . VAL A 1 528 ? 14.909 -21.981 -11.131 1.00 55.31 528 VAL A N 1
ATOM 4155 C CA . VAL A 1 528 ? 15.037 -20.535 -11.370 1.00 55.31 528 VAL A CA 1
ATOM 4156 C C . VAL A 1 528 ? 13.661 -19.902 -11.577 1.00 55.31 528 VAL A C 1
ATOM 4158 O O . VAL A 1 528 ? 13.421 -18.823 -11.043 1.00 55.31 528 VAL A O 1
ATOM 4161 N N . GLU A 1 529 ? 12.757 -20.562 -12.300 1.00 52.00 529 GLU A N 1
ATOM 4162 C CA . GLU A 1 529 ? 11.373 -20.118 -12.499 1.00 52.00 529 GLU A CA 1
ATOM 4163 C C . GLU A 1 529 ? 10.590 -20.117 -11.180 1.00 52.00 529 GLU A C 1
ATOM 4165 O O . GLU A 1 529 ? 9.998 -19.098 -10.838 1.00 52.00 529 GLU A O 1
ATOM 4170 N N . GLU A 1 530 ? 10.699 -21.173 -10.370 1.00 52.81 530 GLU A N 1
ATOM 4171 C CA . GLU A 1 530 ? 10.075 -21.256 -9.043 1.00 52.81 530 GLU A CA 1
ATOM 4172 C C . GLU A 1 530 ? 10.614 -20.173 -8.090 1.00 52.81 530 GLU A C 1
ATOM 4174 O O . GLU A 1 530 ? 9.852 -19.507 -7.387 1.00 52.81 530 GLU A O 1
ATOM 4179 N N . SER A 1 531 ? 11.927 -19.915 -8.123 1.00 47.28 531 SER A N 1
ATOM 4180 C CA . SER A 1 531 ? 12.554 -18.839 -7.340 1.00 47.28 531 SER A CA 1
ATOM 4181 C C . SER A 1 531 ? 12.098 -17.442 -7.780 1.00 47.28 531 SER A C 1
ATOM 4183 O O . SER A 1 531 ? 11.999 -16.541 -6.948 1.00 47.28 531 SER A O 1
ATOM 4185 N N . VAL A 1 532 ? 11.833 -17.249 -9.076 1.00 43.88 532 VAL A N 1
ATOM 4186 C CA . VAL A 1 532 ? 11.323 -15.994 -9.648 1.00 43.88 532 VAL A CA 1
ATOM 4187 C C . VAL A 1 532 ? 9.841 -15.802 -9.320 1.00 43.88 532 VAL A C 1
ATOM 4189 O O . VAL A 1 532 ? 9.448 -14.702 -8.942 1.00 43.88 532 VAL A O 1
ATOM 4192 N N . ASP A 1 533 ? 9.031 -16.857 -9.385 1.00 44.28 533 ASP A N 1
ATOM 4193 C CA . ASP A 1 533 ? 7.604 -16.807 -9.051 1.00 44.28 533 ASP A CA 1
ATOM 4194 C C . ASP A 1 533 ? 7.373 -16.543 -7.555 1.00 44.28 533 ASP A C 1
ATOM 4196 O O . ASP A 1 533 ? 6.482 -15.773 -7.182 1.00 44.28 533 ASP A O 1
ATOM 4200 N N . LEU A 1 534 ? 8.229 -17.095 -6.687 1.00 42.38 534 LEU A N 1
ATOM 4201 C CA . LEU A 1 534 ? 8.244 -16.801 -5.250 1.00 42.38 534 LEU A CA 1
ATOM 4202 C C . LEU A 1 534 ? 8.668 -15.360 -4.937 1.00 42.38 534 LEU A C 1
ATOM 4204 O O . LEU A 1 534 ? 8.286 -14.831 -3.887 1.00 42.38 534 LEU A O 1
ATOM 4208 N N . ALA A 1 535 ? 9.439 -14.730 -5.829 1.00 36.53 535 ALA A N 1
ATOM 4209 C CA . ALA A 1 535 ? 10.009 -13.407 -5.625 1.00 36.53 535 ALA A CA 1
ATOM 4210 C C . ALA A 1 535 ? 9.125 -12.236 -6.124 1.00 36.53 535 ALA A C 1
ATOM 4212 O O . ALA A 1 535 ? 9.509 -11.072 -5.993 1.00 36.53 535 ALA A O 1
ATOM 4213 N N . GLY A 1 536 ? 7.927 -12.528 -6.651 1.00 35.91 536 GLY A N 1
ATOM 4214 C CA . GLY A 1 536 ? 7.117 -11.564 -7.403 1.00 35.91 536 GLY A CA 1
ATOM 4215 C C . GLY A 1 536 ? 7.644 -11.413 -8.834 1.00 35.91 536 GLY A C 1
ATOM 4216 O O . GLY A 1 536 ? 8.819 -11.645 -9.087 1.00 35.91 536 GLY A O 1
ATOM 4217 N N . LYS A 1 537 ? 6.773 -11.045 -9.786 1.00 32.94 537 LYS A N 1
ATOM 4218 C CA . LYS A 1 537 ? 6.961 -11.099 -11.261 1.00 32.94 537 LYS A CA 1
ATOM 4219 C C . LYS A 1 537 ? 8.155 -10.315 -11.865 1.00 32.94 537 LYS A C 1
ATOM 4221 O O . LYS A 1 537 ? 8.189 -10.099 -13.082 1.00 32.94 537 LYS A O 1
ATOM 4226 N N . ASP A 1 538 ? 9.151 -9.917 -11.086 1.00 36.06 538 ASP A N 1
ATOM 4227 C CA . ASP A 1 538 ? 10.425 -9.411 -11.579 1.00 36.06 538 ASP A CA 1
ATOM 4228 C C . ASP A 1 538 ? 11.381 -10.581 -11.838 1.00 36.06 538 ASP A C 1
ATOM 4230 O O . ASP A 1 538 ? 11.964 -11.181 -10.941 1.00 36.06 538 ASP A O 1
ATOM 4234 N N . ARG A 1 539 ? 11.541 -10.929 -13.120 1.00 33.94 539 ARG A N 1
ATOM 4235 C CA . ARG A 1 539 ? 12.465 -11.980 -13.571 1.00 33.94 539 ARG A CA 1
ATOM 4236 C C . ARG A 1 539 ? 13.898 -11.656 -13.120 1.00 33.94 539 ARG A C 1
ATOM 4238 O O . ARG A 1 539 ? 14.575 -10.879 -13.788 1.00 33.94 539 ARG A O 1
ATOM 4245 N N . TYR A 1 540 ? 14.387 -12.323 -12.072 1.00 32.38 540 TYR A N 1
ATOM 4246 C CA . TYR A 1 540 ? 15.774 -12.299 -11.560 1.00 32.38 540 TYR A CA 1
ATOM 4247 C C . TYR A 1 540 ? 16.821 -12.921 -12.509 1.00 32.38 540 TYR A C 1
ATOM 4249 O O . TYR A 1 540 ? 17.922 -13.292 -12.102 1.00 32.38 540 TYR A O 1
ATOM 4257 N N . VAL A 1 541 ? 16.507 -13.047 -13.796 1.00 31.11 541 VAL A N 1
ATOM 4258 C CA . VAL A 1 541 ? 17.436 -13.582 -14.790 1.00 31.11 541 VAL A CA 1
ATOM 4259 C C . VAL A 1 541 ? 18.435 -12.486 -15.152 1.00 31.11 541 VAL A C 1
ATOM 4261 O O . VAL A 1 541 ? 18.046 -11.332 -15.324 1.00 31.11 541 VAL A O 1
ATOM 4264 N N . CYS A 1 542 ? 19.720 -12.836 -15.260 1.00 31.23 542 CYS A N 1
ATOM 4265 C CA . CYS A 1 542 ? 20.816 -11.918 -15.572 1.00 31.23 542 CYS A CA 1
ATOM 4266 C C . CYS A 1 542 ? 20.634 -11.318 -16.977 1.00 31.23 542 CYS A C 1
ATOM 4268 O O . CYS A 1 542 ? 21.122 -11.811 -17.992 1.00 31.23 542 CYS A O 1
ATOM 4270 N N . LYS A 1 543 ? 19.843 -10.257 -17.035 1.00 39.19 543 LYS A N 1
ATOM 4271 C CA . LYS A 1 543 ? 19.436 -9.561 -18.240 1.00 39.19 543 LYS A CA 1
ATOM 4272 C C . LYS A 1 543 ? 20.503 -8.525 -18.585 1.00 39.19 543 LYS A C 1
ATOM 4274 O O . LYS A 1 543 ? 20.442 -7.389 -18.134 1.00 39.19 543 LYS A O 1
ATOM 4279 N N . TYR A 1 544 ? 21.490 -8.889 -19.401 1.00 38.44 544 TYR A N 1
ATOM 4280 C CA . TYR A 1 544 ? 22.472 -7.929 -19.930 1.00 38.44 544 TYR A CA 1
ATOM 4281 C C . TYR A 1 544 ? 21.863 -7.101 -21.077 1.00 38.44 544 TYR A C 1
ATOM 4283 O O . TYR A 1 544 ? 22.270 -7.200 -22.229 1.00 38.44 544 TYR A O 1
ATOM 4291 N N . HIS A 1 545 ? 20.856 -6.281 -20.761 1.00 49.47 545 HIS A N 1
ATOM 4292 C CA . HIS A 1 545 ? 20.088 -5.490 -21.738 1.00 49.47 545 HIS A CA 1
ATOM 4293 C C . HIS A 1 545 ? 20.838 -4.250 -22.251 1.00 49.47 545 HIS A C 1
ATOM 4295 O O . HIS A 1 545 ? 20.375 -3.591 -23.177 1.00 49.47 545 HIS A O 1
ATOM 4301 N N . ALA A 1 546 ? 22.044 -3.960 -21.743 1.00 40.25 546 ALA A N 1
ATOM 4302 C CA . ALA A 1 546 ? 22.946 -2.993 -22.378 1.00 40.25 546 ALA A CA 1
ATOM 4303 C C . ALA A 1 546 ? 23.205 -3.347 -23.859 1.00 40.25 546 ALA A C 1
ATOM 4305 O O . ALA A 1 546 ? 23.393 -2.458 -24.684 1.00 40.25 546 ALA A O 1
ATOM 4306 N N . MET A 1 547 ? 23.155 -4.636 -24.214 1.00 46.12 547 MET A N 1
ATOM 4307 C CA . MET A 1 547 ? 23.285 -5.100 -25.598 1.00 46.12 547 MET A CA 1
ATOM 4308 C C . MET A 1 547 ? 22.043 -4.795 -26.461 1.00 46.12 547 MET A C 1
ATOM 4310 O O . MET A 1 547 ? 22.186 -4.597 -27.666 1.00 46.12 547 MET A O 1
ATOM 4314 N N . ASP A 1 548 ? 20.856 -4.673 -25.854 1.00 45.03 548 ASP A N 1
ATOM 4315 C CA . ASP A 1 548 ? 19.599 -4.363 -26.552 1.00 45.03 548 ASP A CA 1
ATOM 4316 C C . ASP A 1 548 ? 19.517 -2.872 -26.917 1.00 45.03 548 ASP A C 1
ATOM 4318 O O . ASP A 1 548 ? 19.259 -2.498 -28.065 1.00 45.03 548 ASP A O 1
ATOM 4322 N N . TYR A 1 549 ? 19.816 -2.003 -25.947 1.00 45.94 549 TYR A N 1
ATOM 4323 C CA . TYR A 1 549 ? 19.773 -0.546 -26.112 1.00 45.94 549 TYR A CA 1
ATOM 4324 C C . TYR A 1 549 ? 20.923 -0.001 -26.963 1.00 45.94 549 TYR A C 1
ATOM 4326 O O . TYR A 1 549 ? 20.730 0.959 -27.716 1.00 45.94 549 TYR A O 1
ATOM 4334 N N . GLY A 1 550 ? 22.100 -0.635 -26.885 1.00 46.50 550 GLY A N 1
ATOM 4335 C CA . GLY A 1 550 ? 23.275 -0.245 -27.663 1.00 46.50 550 GLY A CA 1
ATOM 4336 C C . GLY A 1 550 ? 23.029 -0.290 -29.162 1.00 46.50 550 GLY A C 1
ATOM 4337 O O . GLY A 1 550 ? 23.654 0.466 -29.891 1.00 46.50 550 GLY A O 1
ATOM 4338 N N . ARG A 1 551 ? 22.077 -1.107 -29.627 1.00 46.28 551 ARG A N 1
ATOM 4339 C CA . ARG A 1 551 ? 21.749 -1.234 -31.046 1.00 46.28 551 ARG A CA 1
ATOM 4340 C C . ARG A 1 551 ? 20.605 -0.336 -31.503 1.00 46.28 551 ARG A C 1
ATOM 4342 O O . ARG A 1 551 ? 20.622 0.125 -32.636 1.00 46.28 551 ARG A O 1
ATOM 4349 N N . ALA A 1 552 ? 19.636 -0.038 -30.648 1.00 46.72 552 ALA A N 1
ATOM 4350 C CA . ALA A 1 552 ? 18.524 0.823 -31.037 1.00 46.72 552 ALA A CA 1
ATOM 4351 C C . ALA A 1 552 ? 18.939 2.285 -31.306 1.00 46.72 552 ALA A C 1
ATOM 4353 O O . ALA A 1 552 ? 18.273 2.979 -32.071 1.00 46.72 552 ALA A O 1
ATOM 4354 N N . HIS A 1 553 ? 20.072 2.728 -30.749 1.00 46.31 553 HIS A N 1
ATOM 4355 C CA . HIS A 1 553 ? 20.717 3.995 -31.122 1.00 46.31 553 HIS A CA 1
ATOM 4356 C C . HIS A 1 553 ? 21.657 3.871 -32.336 1.00 46.31 553 HIS A C 1
ATOM 4358 O O . HIS A 1 553 ? 22.043 4.882 -32.924 1.00 46.31 553 HIS A O 1
ATOM 4364 N N . GLN A 1 554 ? 22.017 2.650 -32.746 1.00 47.72 554 GLN A N 1
ATOM 4365 C CA . GLN A 1 554 ? 22.903 2.406 -33.881 1.00 47.72 554 GLN A CA 1
ATOM 4366 C C . GLN A 1 554 ? 22.099 2.278 -35.178 1.00 47.72 554 GLN A C 1
ATOM 4368 O O . GLN A 1 554 ? 21.669 1.199 -35.583 1.00 47.72 554 GLN A O 1
ATOM 4373 N N . SER A 1 555 ? 21.912 3.402 -35.867 1.00 46.06 555 SER A N 1
ATOM 4374 C CA . SER A 1 555 ? 21.554 3.379 -37.291 1.00 46.06 555 SER A CA 1
ATOM 4375 C C . SER A 1 555 ? 22.705 2.782 -38.119 1.00 46.06 555 SER A C 1
ATOM 4377 O O . SER A 1 555 ? 23.857 2.794 -37.683 1.00 46.06 555 SER A O 1
ATOM 4379 N N . SER A 1 556 ? 22.450 2.326 -39.352 1.00 44.19 556 SER A N 1
ATOM 4380 C CA . SER A 1 556 ? 23.498 1.817 -40.262 1.00 44.19 556 SER A CA 1
ATOM 4381 C C . SER A 1 556 ? 24.698 2.772 -40.418 1.00 44.19 556 SER A C 1
ATOM 4383 O O . SER A 1 556 ? 25.810 2.325 -40.683 1.00 44.19 556 SER A O 1
ATOM 4385 N N . LYS A 1 557 ? 24.505 4.083 -40.193 1.00 47.31 557 LYS A N 1
ATOM 4386 C CA . LYS A 1 557 ? 25.580 5.088 -40.189 1.00 47.31 557 LYS A CA 1
ATOM 4387 C C . LYS A 1 557 ? 26.565 4.922 -39.023 1.00 47.31 557 LYS A C 1
ATOM 4389 O O . LYS A 1 557 ? 27.764 5.040 -39.252 1.00 47.31 557 LYS A O 1
ATOM 4394 N N . SER A 1 558 ? 26.110 4.594 -37.811 1.00 56.84 558 SER A N 1
ATOM 4395 C CA . SER A 1 558 ? 27.008 4.502 -36.649 1.00 56.84 558 SER A CA 1
ATOM 4396 C C . SER A 1 558 ? 27.852 3.220 -36.655 1.00 56.84 558 SER A C 1
ATOM 4398 O O . SER A 1 558 ? 28.972 3.227 -36.159 1.00 56.84 558 SER A O 1
ATOM 4400 N N . ILE A 1 559 ? 27.347 2.126 -37.243 1.00 59.09 559 ILE A N 1
ATOM 4401 C CA . ILE A 1 559 ? 28.088 0.865 -37.444 1.00 59.09 559 ILE A CA 1
ATOM 4402 C C . ILE A 1 559 ? 29.313 1.107 -38.339 1.00 59.09 559 ILE A C 1
ATOM 4404 O O . ILE A 1 559 ? 30.435 0.709 -38.011 1.00 59.09 559 ILE A O 1
ATOM 4408 N N . LEU A 1 560 ? 29.103 1.815 -39.453 1.00 55.62 560 LEU A N 1
ATOM 4409 C CA . LEU A 1 560 ? 30.166 2.239 -40.365 1.00 55.62 560 LEU A CA 1
ATOM 4410 C C . LEU A 1 560 ? 31.148 3.199 -39.680 1.00 55.62 560 LEU A C 1
ATOM 4412 O O . LEU A 1 560 ? 32.355 3.081 -39.884 1.00 55.62 560 LEU A O 1
ATOM 4416 N N . GLU A 1 561 ? 30.662 4.112 -38.837 1.00 64.19 561 GLU A N 1
ATOM 4417 C CA . GLU A 1 561 ? 31.517 5.012 -38.054 1.00 64.19 561 GLU A CA 1
ATOM 4418 C C . GLU A 1 561 ? 32.356 4.276 -37.005 1.00 64.19 561 GLU A C 1
ATOM 4420 O O . GLU A 1 561 ? 33.544 4.576 -36.890 1.00 64.19 561 GLU A O 1
ATOM 4425 N N . THR A 1 562 ? 31.800 3.281 -36.301 1.00 66.50 562 THR A N 1
ATOM 4426 C CA . THR A 1 562 ? 32.553 2.443 -35.351 1.00 66.50 562 THR A CA 1
ATOM 4427 C C . THR A 1 562 ? 33.690 1.707 -36.051 1.00 66.50 562 THR A C 1
ATOM 4429 O O . THR A 1 562 ? 34.850 1.880 -35.676 1.00 66.50 562 THR A O 1
ATOM 4432 N N . LYS A 1 563 ? 33.395 0.976 -37.138 1.00 65.12 563 LYS A N 1
ATOM 4433 C CA . LYS A 1 563 ? 34.427 0.279 -37.928 1.00 65.12 563 LYS A CA 1
ATOM 4434 C C . LYS A 1 563 ? 35.483 1.253 -38.473 1.00 65.12 563 LYS A C 1
ATOM 4436 O O . LYS A 1 563 ? 36.682 0.983 -38.394 1.00 65.12 563 LYS A O 1
ATOM 4441 N N . ARG A 1 564 ? 35.056 2.411 -38.996 1.00 62.88 564 ARG A N 1
ATOM 4442 C CA . ARG A 1 564 ? 35.946 3.431 -39.581 1.00 62.88 564 ARG A CA 1
ATOM 4443 C C . ARG A 1 564 ? 36.852 4.102 -38.549 1.00 62.88 564 ARG A C 1
ATOM 4445 O O . ARG A 1 564 ? 37.972 4.469 -38.903 1.00 62.88 564 ARG A O 1
ATOM 4452 N N . ARG A 1 565 ? 36.380 4.322 -37.320 1.00 69.38 565 ARG A N 1
ATOM 4453 C CA . ARG A 1 565 ? 37.153 5.012 -36.276 1.00 69.38 565 ARG A CA 1
ATOM 4454 C C . ARG A 1 565 ? 38.125 4.096 -35.549 1.00 69.38 565 ARG A C 1
ATOM 4456 O O . ARG A 1 565 ? 39.229 4.549 -35.275 1.00 69.38 565 ARG A O 1
ATOM 4463 N N . ASP A 1 566 ? 37.768 2.833 -35.327 1.00 75.31 566 ASP A N 1
ATOM 4464 C CA . ASP A 1 566 ? 38.681 1.874 -34.694 1.00 75.31 566 ASP A CA 1
ATOM 4465 C C . ASP A 1 566 ? 39.823 1.434 -35.630 1.00 75.31 566 ASP A C 1
ATOM 4467 O O . ASP A 1 566 ? 40.908 1.120 -35.157 1.00 75.31 566 ASP A O 1
ATOM 4471 N N . ARG A 1 567 ? 39.629 1.461 -36.963 1.00 64.50 567 ARG A N 1
ATOM 4472 C CA . ARG A 1 567 ? 40.670 1.156 -37.978 1.00 64.50 567 ARG A CA 1
ATOM 4473 C C . ARG A 1 567 ? 41.472 -0.138 -37.713 1.00 64.50 567 ARG A C 1
ATOM 4475 O O . ARG A 1 567 ? 42.656 -0.206 -38.035 1.00 64.50 567 ARG A O 1
ATOM 4482 N N . VAL A 1 568 ? 40.845 -1.178 -37.159 1.00 64.62 568 VAL A N 1
ATOM 4483 C CA . VAL A 1 568 ? 41.528 -2.448 -36.839 1.00 64.62 568 VAL A CA 1
ATOM 4484 C C . VAL A 1 568 ? 41.419 -3.446 -37.996 1.00 64.62 568 VAL A C 1
ATOM 4486 O O . VAL A 1 568 ? 40.359 -3.616 -38.593 1.00 64.62 568 VAL A O 1
ATOM 4489 N N . SER A 1 569 ? 42.516 -4.137 -38.319 1.00 63.03 569 SER A N 1
ATOM 4490 C CA . SER A 1 569 ? 42.580 -5.111 -39.423 1.00 63.03 569 SER A CA 1
ATOM 4491 C C . SER A 1 569 ? 41.698 -6.350 -39.215 1.00 63.03 569 SER A C 1
ATOM 4493 O O . SER A 1 569 ? 41.321 -7.003 -40.189 1.00 63.03 569 SER A O 1
ATOM 4495 N N . CYS A 1 570 ? 41.336 -6.675 -37.968 1.00 67.25 570 CYS A N 1
ATOM 4496 C CA . CYS A 1 570 ? 40.525 -7.850 -37.651 1.00 67.25 570 CYS A CA 1
ATOM 4497 C C . CYS A 1 570 ? 39.123 -7.794 -38.270 1.00 67.25 570 CYS A C 1
ATOM 4499 O O . CYS A 1 570 ? 38.592 -8.849 -38.601 1.00 67.25 570 CYS A O 1
ATOM 4501 N N . TRP A 1 571 ? 38.566 -6.602 -38.531 1.00 74.31 571 TRP A N 1
ATOM 4502 C CA . TRP A 1 571 ? 37.212 -6.448 -39.072 1.00 74.31 571 TRP A CA 1
ATOM 4503 C C . TRP A 1 571 ? 36.969 -7.228 -40.373 1.00 74.31 571 TRP A C 1
ATOM 4505 O O . TRP A 1 571 ? 35.851 -7.700 -40.573 1.00 74.31 571 TRP A O 1
ATOM 4515 N N . ASN A 1 572 ? 38.003 -7.422 -41.202 1.00 70.69 572 ASN A N 1
ATOM 4516 C CA . ASN A 1 572 ? 37.875 -8.020 -42.537 1.00 70.69 572 ASN A CA 1
ATOM 4517 C C . ASN A 1 572 ? 38.579 -9.380 -42.709 1.00 70.69 572 ASN A C 1
ATOM 4519 O O . ASN A 1 572 ? 38.404 -10.007 -43.748 1.00 70.69 572 ASN A O 1
ATOM 4523 N N . ASN A 1 573 ? 39.370 -9.839 -41.729 1.00 73.44 573 ASN A N 1
ATOM 4524 C CA . ASN A 1 573 ? 40.281 -10.982 -41.923 1.00 73.44 573 ASN A CA 1
ATOM 4525 C C . ASN A 1 573 ? 39.928 -12.224 -41.092 1.00 73.44 573 ASN A C 1
ATOM 4527 O O . ASN A 1 573 ? 40.203 -13.343 -41.515 1.00 73.44 573 ASN A O 1
ATOM 4531 N N . ARG A 1 574 ? 39.381 -12.045 -39.884 1.00 86.38 574 ARG A N 1
ATOM 4532 C CA . ARG A 1 574 ? 38.968 -13.141 -38.993 1.00 86.38 574 ARG A CA 1
ATOM 4533 C C . ARG A 1 574 ? 37.901 -12.658 -38.021 1.00 86.38 574 ARG A C 1
ATOM 4535 O O . ARG A 1 574 ? 37.804 -11.462 -37.768 1.00 86.38 574 ARG A O 1
ATOM 4542 N N . LEU A 1 575 ? 37.139 -13.578 -37.429 1.00 87.19 575 LEU A N 1
ATOM 4543 C CA . LEU A 1 575 ? 36.216 -13.217 -36.349 1.00 87.19 575 LEU A CA 1
ATOM 4544 C C . LEU A 1 575 ? 36.990 -12.545 -35.197 1.00 87.19 575 LEU A C 1
ATOM 4546 O O . LEU A 1 575 ? 38.085 -12.997 -34.841 1.00 87.19 575 LEU A O 1
ATOM 4550 N N . VAL A 1 576 ? 36.425 -11.469 -34.649 1.00 88.00 576 VAL A N 1
ATOM 4551 C CA . VAL A 1 576 ? 36.984 -10.737 -33.504 1.00 88.00 576 VAL A CA 1
ATOM 4552 C C . VAL A 1 576 ? 37.196 -11.661 -32.299 1.00 88.00 576 VAL A C 1
ATOM 4554 O O . VAL A 1 576 ? 36.381 -12.543 -32.018 1.00 88.00 576 VAL A O 1
ATOM 4557 N N . GLU A 1 577 ? 38.305 -11.465 -31.588 1.00 87.88 577 GLU A N 1
ATOM 4558 C CA . GLU A 1 577 ? 38.675 -12.212 -30.383 1.00 87.88 577 GLU A CA 1
ATOM 4559 C C . GLU A 1 577 ? 38.827 -11.280 -29.170 1.00 87.88 577 GLU A C 1
ATOM 4561 O O . GLU A 1 577 ? 38.993 -10.069 -29.311 1.00 87.88 577 GLU A O 1
ATOM 4566 N N . GLU A 1 578 ? 38.792 -11.845 -27.957 1.00 86.44 578 GLU A N 1
ATOM 4567 C CA . GLU A 1 578 ? 38.885 -11.077 -26.698 1.00 86.44 578 GLU A CA 1
ATOM 4568 C C . GLU A 1 578 ? 40.155 -10.219 -26.614 1.00 86.44 578 GLU A C 1
ATOM 4570 O O . GLU A 1 578 ? 40.114 -9.104 -26.096 1.00 86.44 578 GLU A O 1
ATOM 4575 N N . SER A 1 579 ? 41.260 -10.692 -27.197 1.00 87.56 579 SER A N 1
ATOM 4576 C CA . SER A 1 579 ? 42.529 -9.964 -27.280 1.00 87.56 579 SER A CA 1
ATOM 4577 C C . SER A 1 579 ? 42.475 -8.713 -28.162 1.00 87.56 579 SER A C 1
ATOM 4579 O O . SER A 1 579 ? 43.352 -7.861 -28.051 1.00 87.56 579 SER A O 1
ATOM 4581 N N . ASP A 1 580 ? 41.472 -8.588 -29.036 1.00 88.12 580 ASP A N 1
ATOM 4582 C CA . ASP A 1 580 ? 41.318 -7.428 -29.917 1.00 88.12 580 ASP A CA 1
ATOM 4583 C C . ASP A 1 580 ? 40.600 -6.269 -29.210 1.00 88.12 580 ASP A C 1
ATOM 4585 O O . ASP A 1 580 ? 40.848 -5.108 -29.536 1.00 88.12 580 ASP A O 1
ATOM 4589 N N . ILE A 1 581 ? 39.746 -6.564 -28.218 1.00 86.38 581 ILE A N 1
ATOM 4590 C CA . ILE A 1 581 ? 38.905 -5.577 -27.518 1.00 86.38 581 ILE A CA 1
ATOM 4591 C C . ILE A 1 581 ? 39.690 -4.384 -26.963 1.00 86.38 581 ILE A C 1
ATOM 4593 O O . ILE A 1 581 ? 39.212 -3.260 -27.150 1.00 86.38 581 ILE A O 1
ATOM 4597 N N . PRO A 1 582 ? 40.876 -4.552 -26.336 1.00 86.94 582 PRO A N 1
ATOM 4598 C CA . PRO A 1 582 ? 41.664 -3.424 -25.851 1.00 86.94 582 PRO A CA 1
ATOM 4599 C C . PRO A 1 582 ? 41.972 -2.374 -26.922 1.00 86.94 582 PRO A C 1
ATOM 4601 O O . PRO A 1 582 ? 42.066 -1.209 -26.566 1.00 86.94 582 PRO A O 1
ATOM 4604 N N . ASN A 1 583 ? 42.055 -2.759 -28.203 1.00 86.38 583 ASN A N 1
ATOM 4605 C CA . ASN A 1 583 ? 42.340 -1.859 -29.327 1.00 86.38 583 ASN A CA 1
ATOM 4606 C C . ASN A 1 583 ? 41.077 -1.240 -29.961 1.00 86.38 583 ASN A C 1
ATOM 4608 O O . ASN A 1 583 ? 41.184 -0.345 -30.796 1.00 86.38 583 ASN A O 1
ATOM 4612 N N . LEU A 1 584 ? 39.877 -1.692 -29.582 1.00 87.25 584 LEU A N 1
ATOM 4613 C CA . LEU A 1 584 ? 38.596 -1.188 -30.096 1.00 87.25 584 LEU A CA 1
ATOM 4614 C C . LEU A 1 584 ? 38.071 -0.046 -29.214 1.00 87.25 584 LEU A C 1
ATOM 4616 O O . LEU A 1 584 ? 37.099 -0.191 -28.469 1.00 87.25 584 LEU A O 1
ATOM 4620 N N . HIS A 1 585 ? 38.772 1.088 -29.230 1.00 86.00 585 HIS A N 1
ATOM 4621 C CA . HIS A 1 585 ? 38.515 2.205 -28.316 1.00 86.00 585 HIS A CA 1
ATOM 4622 C C . HIS A 1 585 ? 37.136 2.848 -28.537 1.00 86.00 585 HIS A C 1
ATOM 4624 O O . HIS A 1 585 ? 36.454 3.197 -27.571 1.00 86.00 585 HIS A O 1
ATOM 4630 N N . TYR A 1 586 ? 36.702 2.987 -29.791 1.00 85.38 586 TYR A N 1
ATOM 4631 C CA . TYR A 1 586 ? 35.396 3.533 -30.145 1.00 85.38 586 TYR A CA 1
ATOM 4632 C C . TYR A 1 586 ? 34.267 2.577 -29.783 1.00 85.38 586 TYR A C 1
ATOM 4634 O O . TYR A 1 586 ? 33.266 3.016 -29.222 1.00 85.38 586 TYR A O 1
ATOM 4642 N N . LEU A 1 587 ? 34.436 1.271 -30.002 1.00 85.12 587 LEU A N 1
ATOM 4643 C CA . LEU A 1 587 ? 33.490 0.277 -29.495 1.00 85.12 587 LEU A CA 1
ATOM 4644 C C . LEU A 1 587 ? 33.330 0.363 -27.970 1.00 85.12 587 LEU A C 1
ATOM 4646 O O . LEU A 1 587 ? 32.209 0.415 -27.465 1.00 85.12 587 LEU A O 1
ATOM 4650 N N . GLN A 1 588 ? 34.436 0.417 -27.225 1.00 86.06 588 GLN A N 1
ATOM 4651 C CA . GLN A 1 588 ? 34.380 0.550 -25.767 1.00 86.06 588 GLN A CA 1
ATOM 4652 C C . GLN A 1 588 ? 33.663 1.842 -25.347 1.00 86.06 588 GLN A C 1
ATOM 4654 O O . GLN A 1 588 ? 32.897 1.846 -24.382 1.00 86.06 588 GLN A O 1
ATOM 4659 N N . ALA A 1 589 ? 33.878 2.934 -26.081 1.00 86.00 589 ALA A N 1
ATOM 4660 C CA . ALA A 1 589 ? 33.192 4.200 -25.872 1.00 86.00 589 ALA A CA 1
ATOM 4661 C C . ALA A 1 589 ? 31.680 4.104 -26.151 1.00 86.00 589 ALA A C 1
ATOM 4663 O O . ALA A 1 589 ? 30.879 4.598 -25.357 1.00 86.00 589 ALA A O 1
ATOM 4664 N N . VAL A 1 590 ? 31.283 3.403 -27.217 1.00 83.25 590 VAL A N 1
ATOM 4665 C CA . VAL A 1 590 ? 29.884 3.089 -27.556 1.00 83.25 590 VAL A CA 1
ATOM 4666 C C . VAL A 1 590 ? 29.219 2.292 -26.436 1.00 83.25 590 VAL A C 1
ATOM 4668 O O . VAL A 1 590 ? 28.106 2.619 -26.021 1.00 83.25 590 VAL A O 1
ATOM 4671 N N . VAL A 1 591 ? 29.901 1.278 -25.900 1.00 83.12 591 VAL A N 1
ATOM 4672 C CA . VAL A 1 591 ? 29.388 0.473 -24.783 1.00 83.12 591 VAL A CA 1
ATOM 4673 C C . VAL A 1 591 ? 29.238 1.315 -23.520 1.00 83.12 591 VAL A C 1
ATOM 4675 O O . VAL A 1 591 ? 28.184 1.281 -22.886 1.00 83.12 591 VAL A O 1
ATOM 4678 N N . LYS A 1 592 ? 30.247 2.119 -23.165 1.00 86.56 592 LYS A N 1
ATOM 4679 C CA . LYS A 1 592 ? 30.174 3.022 -22.006 1.00 86.56 592 LYS A CA 1
ATOM 4680 C C . LYS A 1 592 ? 29.028 4.029 -22.142 1.00 86.56 592 LYS A C 1
ATOM 4682 O O . LYS A 1 592 ? 28.272 4.199 -21.190 1.00 86.56 592 LYS A O 1
ATOM 4687 N N . GLU A 1 593 ? 28.853 4.643 -23.312 1.00 85.50 593 GLU A N 1
ATOM 4688 C CA . GLU A 1 593 ? 27.765 5.600 -23.560 1.00 85.50 593 GLU A CA 1
ATOM 4689 C C . GLU A 1 593 ? 26.389 4.933 -23.521 1.00 85.50 593 GLU A C 1
ATOM 4691 O O . GLU A 1 593 ? 25.450 5.471 -22.934 1.00 85.50 593 GLU A O 1
ATOM 4696 N N . THR A 1 594 ? 26.291 3.709 -24.040 1.00 82.06 594 THR A N 1
ATOM 4697 C CA . THR A 1 594 ? 25.078 2.896 -23.923 1.00 82.06 594 THR A CA 1
ATOM 4698 C C . THR A 1 594 ? 24.726 2.648 -22.464 1.00 82.06 594 THR A C 1
ATOM 4700 O O . THR A 1 594 ? 23.584 2.850 -22.074 1.00 82.06 594 THR A O 1
ATOM 4703 N N . MET A 1 595 ? 25.692 2.251 -21.633 1.00 81.88 595 MET A N 1
ATOM 4704 C CA . MET A 1 595 ? 25.455 2.012 -20.206 1.00 81.88 595 MET A CA 1
ATOM 4705 C C . MET A 1 595 ? 25.191 3.301 -19.417 1.00 81.88 595 MET A C 1
ATOM 4707 O O . MET A 1 595 ? 24.537 3.245 -18.379 1.00 81.88 595 MET A O 1
ATOM 4711 N N . ARG A 1 596 ? 25.678 4.456 -19.895 1.00 86.38 596 ARG A N 1
ATOM 4712 C CA . ARG A 1 596 ? 25.372 5.774 -19.321 1.00 86.38 596 ARG A CA 1
ATOM 4713 C C . ARG A 1 596 ? 23.911 6.149 -19.538 1.00 86.38 596 ARG A C 1
ATOM 4715 O O . ARG A 1 596 ? 23.239 6.563 -18.597 1.00 86.38 596 ARG A O 1
ATOM 4722 N N . LEU A 1 597 ? 23.419 5.987 -20.766 1.00 76.19 597 LEU A N 1
ATOM 4723 C CA . LEU A 1 597 ? 22.020 6.252 -21.080 1.00 76.19 597 LEU A CA 1
ATOM 4724 C C . LEU A 1 597 ? 21.102 5.133 -20.565 1.00 76.19 597 LEU A C 1
ATOM 4726 O O . LEU A 1 597 ? 20.013 5.382 -20.067 1.00 76.19 597 LEU A O 1
ATOM 4730 N N . HIS A 1 598 ? 21.515 3.883 -20.593 1.00 74.12 598 HIS A N 1
ATOM 4731 C CA . HIS A 1 598 ? 20.630 2.772 -20.251 1.00 74.12 598 HIS A CA 1
ATOM 4732 C C . HIS A 1 598 ? 21.255 1.913 -19.148 1.00 74.12 598 HIS A C 1
ATOM 4734 O O . HIS A 1 598 ? 21.615 0.758 -19.393 1.00 74.12 598 HIS A O 1
ATOM 4740 N N . PRO A 1 599 ? 21.431 2.467 -17.929 1.00 73.06 599 PRO A N 1
ATOM 4741 C CA . PRO A 1 599 ? 21.971 1.705 -16.816 1.00 73.06 599 PRO A CA 1
ATOM 4742 C C . PRO A 1 599 ? 20.971 0.619 -16.423 1.00 73.06 599 PRO A C 1
ATOM 4744 O O . PRO A 1 599 ? 19.812 0.907 -16.137 1.00 73.06 599 PRO A O 1
ATOM 4747 N N . LEU A 1 600 ? 21.437 -0.632 -16.372 1.00 70.62 600 LEU A N 1
ATOM 4748 C CA . LEU A 1 600 ? 20.590 -1.777 -16.028 1.00 70.62 600 LEU A CA 1
ATOM 4749 C C . LEU A 1 600 ? 19.941 -1.609 -14.647 1.00 70.62 600 LEU A C 1
ATOM 4751 O O . LEU A 1 600 ? 18.776 -1.950 -14.469 1.00 70.62 600 LEU A O 1
ATOM 4755 N N . VAL A 1 601 ? 20.700 -1.068 -13.691 1.00 72.44 601 VAL A N 1
ATOM 4756 C CA . VAL A 1 601 ? 20.242 -0.760 -12.333 1.00 72.44 601 VAL A CA 1
ATOM 4757 C C . VAL A 1 601 ? 20.195 0.764 -12.186 1.00 72.44 601 VAL A C 1
ATOM 4759 O O . VAL A 1 601 ? 21.240 1.379 -11.957 1.00 72.44 601 VAL A O 1
ATOM 4762 N N . PRO A 1 602 ? 19.017 1.395 -12.341 1.00 69.12 602 PRO A N 1
ATOM 4763 C CA . PRO A 1 602 ? 18.902 2.852 -12.338 1.00 69.12 602 PRO A CA 1
ATOM 4764 C C . PRO A 1 602 ? 19.009 3.466 -10.938 1.00 69.12 602 PRO A C 1
ATOM 4766 O O . PRO A 1 602 ? 19.346 4.643 -10.829 1.00 69.12 602 PRO A O 1
ATOM 4769 N N . ALA A 1 603 ? 18.777 2.690 -9.873 1.00 73.25 603 ALA A N 1
ATOM 4770 C CA . ALA A 1 603 ? 18.932 3.139 -8.494 1.00 73.25 603 ALA A CA 1
ATOM 4771 C C . ALA A 1 603 ? 19.526 2.037 -7.598 1.00 73.25 603 ALA A C 1
ATOM 4773 O O . ALA A 1 603 ? 19.143 0.870 -7.690 1.00 73.25 603 ALA A O 1
ATOM 4774 N N . ILE A 1 604 ? 20.472 2.395 -6.724 1.00 76.94 604 ILE A N 1
ATOM 4775 C CA . ILE A 1 604 ? 21.173 1.447 -5.844 1.00 76.94 604 ILE A CA 1
ATOM 4776 C C . ILE A 1 604 ? 20.794 1.717 -4.384 1.00 76.94 604 ILE A C 1
ATOM 4778 O O . ILE A 1 604 ? 21.147 2.779 -3.875 1.00 76.94 604 ILE A O 1
ATOM 4782 N N . PRO A 1 605 ? 20.180 0.753 -3.673 1.00 76.50 605 PRO A N 1
ATOM 4783 C CA . PRO A 1 605 ? 19.876 0.910 -2.257 1.00 76.50 605 PRO A CA 1
ATOM 4784 C C . PRO A 1 605 ? 21.067 0.532 -1.369 1.00 76.50 605 PRO A C 1
ATOM 4786 O O . PRO A 1 605 ? 21.746 -0.484 -1.620 1.00 76.50 605 PRO A O 1
ATOM 4789 N N . ARG A 1 606 ? 21.270 1.316 -0.304 1.00 81.50 606 ARG A N 1
ATOM 4790 C CA . ARG A 1 606 ? 22.209 1.099 0.811 1.00 81.50 606 ARG A CA 1
ATOM 4791 C C . ARG A 1 606 ? 21.532 1.369 2.138 1.00 81.50 606 ARG A C 1
ATOM 4793 O O . ARG A 1 606 ? 20.628 2.178 2.183 1.00 81.50 606 ARG A O 1
ATOM 4800 N N . GLU A 1 607 ? 21.987 0.713 3.193 1.00 80.81 607 GLU A N 1
ATOM 4801 C CA . GLU A 1 607 ? 21.512 0.957 4.556 1.00 80.81 607 GLU A CA 1
ATOM 4802 C C . GLU A 1 607 ? 22.666 1.498 5.407 1.00 80.81 607 GLU A C 1
ATOM 4804 O O . GLU A 1 607 ? 23.796 1.007 5.308 1.00 80.81 607 GLU A O 1
ATOM 4809 N N . CYS A 1 608 ? 22.379 2.527 6.199 1.00 80.12 608 CYS A N 1
ATOM 4810 C CA . CYS A 1 608 ? 23.299 3.169 7.125 1.00 80.12 608 CYS A CA 1
ATOM 4811 C C . CYS A 1 608 ? 23.509 2.279 8.358 1.00 80.12 608 CYS A C 1
ATOM 4813 O O . CYS A 1 608 ? 22.542 1.804 8.948 1.00 80.12 608 CYS A O 1
ATOM 4815 N N . ARG A 1 609 ? 24.751 2.028 8.776 1.00 85.75 609 ARG A N 1
ATOM 4816 C CA . ARG A 1 609 ? 25.051 1.118 9.900 1.00 85.75 609 ARG A CA 1
ATOM 4817 C C . ARG A 1 609 ? 25.177 1.818 11.248 1.00 85.75 609 ARG A C 1
ATOM 4819 O O . ARG A 1 609 ? 25.011 1.149 12.269 1.00 85.75 609 ARG A O 1
ATOM 4826 N N . GLU A 1 610 ? 25.462 3.114 11.243 1.00 84.62 610 GLU A N 1
ATOM 4827 C CA . GLU A 1 610 ? 25.707 3.998 12.387 1.00 84.62 610 GLU A CA 1
ATOM 4828 C C . GLU A 1 610 ? 25.260 5.421 12.020 1.00 84.62 610 GLU A C 1
ATOM 4830 O O . GLU A 1 610 ? 25.321 5.787 10.847 1.00 84.62 610 GLU A O 1
ATOM 4835 N N . ASP A 1 611 ? 24.829 6.227 12.993 1.00 78.94 611 ASP A N 1
ATOM 4836 C CA . ASP A 1 611 ? 24.465 7.631 12.756 1.00 78.94 611 ASP A CA 1
ATOM 4837 C C . ASP A 1 611 ? 25.630 8.389 12.093 1.00 78.94 611 ASP A C 1
ATOM 4839 O O . ASP A 1 611 ? 26.777 8.305 12.538 1.00 78.94 611 ASP A O 1
ATOM 4843 N N . CYS A 1 612 ? 25.362 9.149 11.031 1.00 81.81 612 CYS A N 1
ATOM 4844 C CA . CYS A 1 612 ? 26.371 9.990 10.389 1.00 81.81 612 CYS A CA 1
ATOM 4845 C C . CYS A 1 612 ? 25.779 11.291 9.851 1.00 81.81 612 CYS A C 1
ATOM 4847 O O . CYS A 1 612 ? 24.569 11.488 9.863 1.00 81.81 612 CYS A O 1
ATOM 4849 N N . LYS A 1 613 ? 26.638 12.179 9.343 1.00 75.69 613 LYS A N 1
ATOM 4850 C CA . LYS A 1 613 ? 26.215 13.388 8.633 1.00 75.69 613 LYS A CA 1
ATOM 4851 C C . LYS A 1 613 ? 26.663 13.332 7.180 1.00 75.69 613 LYS A C 1
ATOM 4853 O O . LYS A 1 613 ? 27.818 13.011 6.933 1.00 75.69 613 LYS A O 1
ATOM 4858 N N . ILE A 1 614 ? 25.778 13.679 6.249 1.00 72.38 614 ILE A N 1
ATOM 4859 C CA . ILE A 1 614 ? 26.104 13.833 4.823 1.00 72.38 614 ILE A CA 1
ATOM 4860 C C . ILE A 1 614 ? 25.705 15.236 4.387 1.00 72.38 614 ILE A C 1
ATOM 4862 O O . ILE A 1 614 ? 24.556 15.623 4.571 1.00 72.38 614 ILE A O 1
ATOM 4866 N N . GLU A 1 615 ? 26.659 16.005 3.857 1.00 65.50 615 GLU A N 1
ATOM 4867 C CA . GLU A 1 615 ? 26.481 17.409 3.438 1.00 65.50 615 GLU A CA 1
ATOM 4868 C C . GLU A 1 615 ? 25.683 18.264 4.455 1.00 65.50 615 GLU A C 1
ATOM 4870 O O . GLU A 1 615 ? 24.852 19.092 4.096 1.00 65.50 615 GLU A O 1
ATOM 4875 N N . GLY A 1 616 ? 25.920 18.043 5.757 1.00 64.75 616 GLY A N 1
ATOM 4876 C CA . GLY A 1 616 ? 25.278 18.776 6.858 1.00 64.75 616 GLY A CA 1
ATOM 4877 C C . GLY A 1 616 ? 23.971 18.174 7.392 1.00 64.75 616 GLY A C 1
ATOM 4878 O O . GLY A 1 616 ? 23.512 18.601 8.450 1.00 64.75 616 GLY A O 1
ATOM 4879 N N . TYR A 1 617 ? 23.415 17.155 6.735 1.00 60.03 617 TYR A N 1
ATOM 4880 C CA . TYR A 1 617 ? 22.192 16.470 7.156 1.00 60.03 617 TYR A CA 1
ATOM 4881 C C . TYR A 1 617 ? 22.502 15.294 8.069 1.00 60.03 617 TYR A C 1
ATOM 4883 O O . TYR A 1 617 ? 23.386 14.496 7.765 1.00 60.03 617 TYR A O 1
ATOM 4891 N N . ASP A 1 618 ? 21.742 15.157 9.152 1.00 63.50 618 ASP A N 1
ATOM 4892 C CA . ASP A 1 618 ? 21.798 13.989 10.026 1.00 63.50 618 ASP A CA 1
ATOM 4893 C C . ASP A 1 618 ? 21.131 12.786 9.351 1.00 63.50 618 ASP A C 1
ATOM 4895 O O . ASP A 1 618 ? 19.949 12.816 9.005 1.00 63.50 618 ASP A O 1
ATOM 4899 N N . ILE A 1 619 ? 21.915 11.726 9.163 1.00 69.62 619 ILE A N 1
ATOM 4900 C CA . ILE A 1 619 ? 21.516 10.443 8.592 1.00 69.62 619 ILE A CA 1
ATOM 4901 C C . ILE A 1 619 ? 21.600 9.399 9.708 1.00 69.62 619 ILE A C 1
ATOM 4903 O O . ILE A 1 619 ? 22.680 8.857 9.966 1.00 69.62 619 ILE A O 1
ATOM 4907 N N . PRO A 1 620 ? 20.492 9.119 10.406 1.00 66.94 620 PRO A N 1
ATOM 4908 C CA . PRO A 1 620 ? 20.544 8.214 11.535 1.00 66.94 620 PRO A CA 1
ATOM 4909 C C . PRO A 1 620 ? 20.629 6.747 11.085 1.00 66.94 620 PRO A C 1
ATOM 4911 O O . PRO A 1 620 ? 20.332 6.395 9.941 1.00 66.94 620 PRO A O 1
ATOM 4914 N N . LYS A 1 621 ? 21.097 5.887 11.980 1.00 74.88 621 LYS A N 1
ATOM 4915 C CA . LYS A 1 621 ? 21.340 4.458 11.789 1.00 74.88 621 LYS A CA 1
ATOM 4916 C C . LYS A 1 621 ? 20.129 3.757 11.178 1.00 74.88 621 LYS A C 1
ATOM 4918 O O . LYS A 1 621 ? 19.005 4.089 11.499 1.00 74.88 621 LYS A O 1
ATOM 4923 N N . GLU A 1 622 ? 20.359 2.749 10.343 1.00 69.56 622 GLU A N 1
ATOM 4924 C CA . GLU A 1 622 ? 19.336 1.963 9.633 1.00 69.56 622 GLU A CA 1
ATOM 4925 C C . GLU A 1 622 ? 18.648 2.743 8.500 1.00 69.56 622 GLU A C 1
ATOM 4927 O O . GLU A 1 622 ? 17.895 2.176 7.715 1.00 69.56 622 GLU A O 1
ATOM 4932 N N . THR A 1 623 ? 19.001 4.016 8.298 1.00 63.66 623 THR A N 1
ATOM 4933 C CA . THR A 1 623 ? 18.572 4.808 7.144 1.00 63.66 623 THR A CA 1
ATOM 4934 C C . THR A 1 623 ? 18.920 4.144 5.819 1.00 63.66 623 THR A C 1
ATOM 4936 O O . THR A 1 623 ? 20.091 3.935 5.498 1.00 63.66 623 THR A O 1
ATOM 4939 N N . VAL A 1 624 ? 17.896 3.866 5.010 1.00 69.50 624 VAL A N 1
ATOM 4940 C CA . VAL A 1 624 ? 18.080 3.425 3.630 1.00 69.50 624 VAL A CA 1
ATOM 4941 C C . VAL A 1 624 ? 18.332 4.637 2.738 1.00 69.50 624 VAL A C 1
ATOM 4943 O O . VAL A 1 624 ? 17.557 5.577 2.734 1.00 69.50 624 VAL A O 1
ATOM 4946 N N . VAL A 1 625 ? 19.387 4.624 1.938 1.00 72.38 625 VAL A N 1
ATOM 4947 C CA . VAL A 1 625 ? 19.664 5.660 0.938 1.00 72.38 625 VAL A CA 1
ATOM 4948 C C . VAL A 1 625 ? 19.659 5.044 -0.452 1.00 72.38 625 VAL A C 1
ATOM 4950 O O . VAL A 1 625 ? 20.161 3.934 -0.662 1.00 72.38 625 VAL A O 1
ATOM 4953 N N . TRP A 1 626 ? 19.092 5.769 -1.409 1.00 73.44 626 TRP A N 1
ATOM 4954 C CA . TRP A 1 626 ? 18.995 5.343 -2.797 1.00 73.44 626 TRP A CA 1
ATOM 4955 C C . TRP A 1 626 ? 19.850 6.246 -3.679 1.00 73.44 626 TRP A C 1
ATOM 4957 O O . TRP A 1 626 ? 19.552 7.421 -3.884 1.00 73.44 626 TRP A O 1
ATOM 4967 N N . ILE A 1 627 ? 20.916 5.675 -4.238 1.00 77.81 627 ILE A N 1
ATOM 4968 C CA . ILE A 1 627 ? 21.777 6.375 -5.188 1.00 77.81 627 ILE A CA 1
ATOM 4969 C C . ILE A 1 627 ? 21.127 6.286 -6.568 1.00 77.81 627 ILE A C 1
ATOM 4971 O O . ILE A 1 627 ? 21.076 5.197 -7.146 1.00 77.81 627 ILE A O 1
ATOM 4975 N N . ASN A 1 628 ? 20.642 7.412 -7.094 1.00 74.31 628 ASN A N 1
ATOM 4976 C CA . ASN A 1 628 ? 19.996 7.497 -8.404 1.00 74.31 628 ASN A CA 1
ATOM 4977 C C . ASN A 1 628 ? 21.034 7.533 -9.541 1.00 74.31 628 ASN A C 1
ATOM 4979 O O . ASN A 1 628 ? 21.386 8.589 -10.062 1.00 74.31 628 ASN A O 1
ATOM 4983 N N . VAL A 1 629 ? 21.520 6.351 -9.925 1.00 77.19 629 VAL A N 1
ATOM 4984 C CA . VAL A 1 629 ? 22.511 6.158 -10.994 1.00 77.19 629 VAL A CA 1
ATOM 4985 C C . VAL A 1 629 ? 22.034 6.755 -12.318 1.00 77.19 629 VAL A C 1
ATOM 4987 O O . VAL A 1 629 ? 22.827 7.381 -13.020 1.00 77.19 629 VAL A O 1
ATOM 4990 N N . TYR A 1 630 ? 20.749 6.597 -12.649 1.00 75.88 630 TYR A N 1
ATOM 4991 C CA . TYR A 1 630 ? 20.176 7.124 -13.888 1.00 75.88 630 TYR A CA 1
ATOM 4992 C C . TYR A 1 630 ? 20.323 8.646 -13.987 1.00 75.88 630 TYR A C 1
ATOM 4994 O O . TYR A 1 630 ? 20.789 9.150 -15.013 1.00 75.88 630 TYR A O 1
ATOM 5002 N N . SER A 1 631 ? 19.976 9.361 -12.913 1.00 74.06 631 SER A N 1
ATOM 5003 C CA . SER A 1 631 ? 20.105 10.818 -12.834 1.00 74.06 631 SER A CA 1
ATOM 5004 C C . SER A 1 631 ? 21.563 11.264 -12.781 1.00 74.06 631 SER A C 1
ATOM 5006 O O . SER A 1 631 ? 21.940 12.147 -13.545 1.00 74.06 631 SER A O 1
ATOM 5008 N N . THR A 1 632 ? 22.416 10.622 -11.972 1.00 78.00 632 THR A N 1
ATOM 5009 C CA . THR A 1 632 ? 23.855 10.951 -11.901 1.00 78.00 632 THR A CA 1
ATOM 5010 C C . THR A 1 632 ? 24.528 10.863 -13.273 1.00 78.00 632 THR A C 1
ATOM 5012 O O . THR A 1 632 ? 25.325 11.719 -13.653 1.00 78.00 632 THR A O 1
ATOM 5015 N N . MET A 1 633 ? 24.186 9.843 -14.060 1.00 80.06 633 MET A N 1
ATOM 5016 C CA . MET A 1 633 ? 24.763 9.618 -15.387 1.00 80.06 633 MET A CA 1
ATOM 5017 C C . MET A 1 633 ? 24.166 10.530 -16.475 1.00 80.06 633 MET A C 1
ATOM 5019 O O . MET A 1 633 ? 24.615 10.481 -17.620 1.00 80.06 633 MET A O 1
ATOM 5023 N N . ARG A 1 634 ? 23.185 11.375 -16.130 1.00 77.06 634 ARG A N 1
ATOM 5024 C CA . ARG A 1 634 ? 22.509 12.349 -17.007 1.00 77.06 634 ARG A CA 1
ATOM 5025 C C . ARG A 1 634 ? 22.512 13.774 -16.475 1.00 77.06 634 ARG A C 1
ATOM 5027 O O . ARG A 1 634 ? 21.845 14.636 -17.042 1.00 77.06 634 ARG A O 1
ATOM 5034 N N . ASP A 1 635 ? 23.239 14.027 -15.401 1.00 75.69 635 ASP A N 1
ATOM 5035 C CA . ASP A 1 635 ? 23.286 15.353 -14.817 1.00 75.69 635 ASP A CA 1
ATOM 5036 C C . ASP A 1 635 ? 23.910 16.339 -15.825 1.00 75.69 635 ASP A C 1
ATOM 5038 O O . ASP A 1 635 ? 25.070 16.144 -16.215 1.00 75.69 635 ASP A O 1
ATOM 5042 N N . PRO A 1 636 ? 23.182 17.385 -16.268 1.00 78.31 636 PRO A N 1
ATOM 5043 C CA . PRO A 1 636 ? 23.716 18.381 -17.193 1.00 78.31 636 PRO A CA 1
ATOM 5044 C C . PRO A 1 636 ? 24.914 19.154 -16.623 1.00 78.31 636 PRO A C 1
ATOM 5046 O O . PRO A 1 636 ? 25.668 19.737 -17.398 1.00 78.31 636 PRO A O 1
ATOM 5049 N N . LYS A 1 637 ? 25.130 19.145 -15.299 1.00 77.75 637 LYS A N 1
ATOM 5050 C CA . LYS A 1 637 ? 26.328 19.721 -14.666 1.00 77.75 637 LYS A CA 1
ATOM 5051 C C . LYS A 1 637 ? 27.574 18.856 -14.867 1.00 77.75 637 LYS A C 1
ATOM 5053 O O . LYS A 1 637 ? 28.687 19.374 -14.845 1.00 77.75 637 LYS A O 1
ATOM 5058 N N . LEU A 1 638 ? 27.400 17.545 -15.051 1.00 75.88 638 LEU A N 1
ATOM 5059 C CA . LEU A 1 638 ? 28.491 16.572 -15.196 1.00 75.88 638 LEU A CA 1
ATOM 5060 C C . LEU A 1 638 ? 28.718 16.148 -16.651 1.00 75.88 638 LEU A C 1
ATOM 5062 O O . LEU A 1 638 ? 29.824 15.743 -17.015 1.00 75.88 638 LEU A O 1
ATOM 5066 N N . TRP A 1 639 ? 27.671 16.206 -17.475 1.00 80.19 639 TRP A N 1
ATOM 5067 C CA . TRP A 1 639 ? 27.662 15.673 -18.831 1.00 80.19 639 TRP A CA 1
ATOM 5068 C C . TRP A 1 639 ? 27.114 16.703 -19.823 1.00 80.19 639 TRP A C 1
ATOM 5070 O O . TRP A 1 639 ? 25.940 17.056 -19.781 1.00 80.19 639 TRP A O 1
ATOM 5080 N N . ASN A 1 640 ? 27.942 17.117 -20.788 1.00 81.81 640 ASN A N 1
ATOM 5081 C CA . ASN A 1 640 ? 27.498 17.954 -21.909 1.00 81.81 640 ASN A CA 1
ATOM 5082 C C . ASN A 1 640 ? 26.516 17.183 -22.799 1.00 81.81 640 ASN A C 1
ATOM 5084 O O . ASN A 1 640 ? 26.822 16.052 -23.199 1.00 81.81 640 ASN A O 1
ATOM 5088 N N . ASN A 1 641 ? 25.381 17.805 -23.136 1.00 79.94 641 ASN A N 1
ATOM 5089 C CA . ASN A 1 641 ? 24.268 17.191 -23.868 1.00 79.94 641 ASN A CA 1
ATOM 5090 C C . ASN A 1 641 ? 23.924 15.798 -23.302 1.00 79.94 641 ASN A C 1
ATOM 5092 O O . ASN A 1 641 ? 24.127 14.778 -23.967 1.00 79.94 641 ASN A O 1
ATOM 5096 N N . PRO A 1 642 ? 23.453 15.719 -22.045 1.00 79.75 642 PRO A N 1
ATOM 5097 C CA . PRO A 1 642 ? 23.387 14.463 -21.298 1.00 79.75 642 PRO A CA 1
ATOM 5098 C C . PRO A 1 642 ? 22.406 13.446 -21.889 1.00 79.75 642 PRO A C 1
ATOM 5100 O O . PRO A 1 642 ? 22.541 12.249 -21.646 1.00 79.75 642 PRO A O 1
ATOM 5103 N N . ASN A 1 643 ? 21.429 13.898 -22.671 1.00 80.00 643 ASN A N 1
ATOM 5104 C CA . ASN A 1 643 ? 20.428 13.036 -23.296 1.00 80.00 643 ASN A CA 1
ATOM 5105 C C . ASN A 1 643 ? 20.817 12.589 -24.713 1.00 80.00 643 ASN A C 1
ATOM 5107 O O . ASN A 1 643 ? 20.129 11.754 -25.291 1.00 80.00 643 ASN A O 1
ATOM 5111 N N . GLU A 1 644 ? 21.911 13.115 -25.268 1.00 81.62 644 GLU A N 1
ATOM 5112 C CA . GLU A 1 644 ? 22.414 12.707 -26.577 1.00 81.62 644 GLU A CA 1
ATOM 5113 C C . GLU A 1 644 ? 23.362 11.514 -26.443 1.00 81.62 644 GLU A C 1
ATOM 5115 O O . GLU A 1 644 ? 24.211 11.470 -25.547 1.00 81.62 644 GLU A O 1
ATOM 5120 N N . PHE A 1 645 ? 23.237 10.560 -27.368 1.00 81.88 645 PHE A N 1
ATOM 5121 C CA . PHE A 1 645 ? 24.170 9.449 -27.512 1.00 81.88 645 PHE A CA 1
ATOM 5122 C C . PHE A 1 645 ? 25.440 9.932 -28.223 1.00 81.88 645 PHE A C 1
ATOM 5124 O O . PHE A 1 645 ? 25.455 10.087 -29.442 1.00 81.88 645 PHE A O 1
ATOM 5131 N N . CYS A 1 646 ? 26.500 10.186 -27.455 1.00 83.81 646 CYS A N 1
ATOM 5132 C CA . CYS A 1 646 ? 27.772 10.715 -27.951 1.00 83.81 646 CYS A CA 1
ATOM 5133 C C . CYS A 1 646 ? 28.947 9.895 -27.387 1.00 83.81 646 CYS A C 1
ATOM 5135 O O . CYS A 1 646 ? 29.504 10.251 -26.345 1.00 83.81 646 CYS A O 1
ATOM 5137 N N . PRO A 1 647 ? 29.332 8.776 -28.036 1.00 84.12 647 PRO A N 1
ATOM 5138 C CA . PRO A 1 647 ? 30.465 7.944 -27.621 1.00 84.12 647 PRO A CA 1
ATOM 5139 C C . PRO A 1 647 ? 31.786 8.714 -27.492 1.00 84.12 647 PRO A C 1
ATOM 5141 O O . PRO A 1 647 ? 32.618 8.397 -26.647 1.00 84.12 647 PRO A O 1
ATOM 5144 N N . GLU A 1 648 ? 31.980 9.767 -28.285 1.00 84.19 648 GLU A N 1
ATOM 5145 C CA . GLU A 1 648 ? 33.190 10.593 -28.340 1.00 84.19 648 GLU A CA 1
ATOM 5146 C C . GLU A 1 648 ? 33.644 11.099 -26.967 1.00 84.19 648 GLU A C 1
ATOM 5148 O O . GLU A 1 648 ? 34.846 11.232 -26.723 1.00 84.19 648 GLU A O 1
ATOM 5153 N N . ARG A 1 649 ? 32.705 11.305 -26.035 1.00 83.88 649 ARG A N 1
ATOM 5154 C CA . ARG A 1 649 ? 32.990 11.740 -24.659 1.00 83.88 649 ARG A CA 1
ATOM 5155 C C . ARG A 1 649 ? 33.817 10.741 -23.837 1.00 83.88 649 ARG A C 1
ATOM 5157 O O . ARG A 1 649 ? 34.325 11.091 -22.771 1.00 83.88 649 ARG A O 1
ATOM 5164 N N . PHE A 1 650 ? 33.926 9.496 -24.300 1.00 84.19 650 PHE A N 1
ATOM 5165 C CA . PHE A 1 650 ? 34.748 8.447 -23.694 1.00 84.19 650 PHE A CA 1
ATOM 5166 C C . PHE A 1 650 ? 36.055 8.179 -24.454 1.00 84.19 650 PHE A C 1
ATOM 5168 O O . PHE A 1 650 ? 36.854 7.370 -23.991 1.00 84.19 650 PHE A O 1
ATOM 5175 N N . LEU A 1 651 ? 36.308 8.863 -25.577 1.00 79.25 651 LEU A N 1
ATOM 5176 C CA . LEU A 1 651 ? 37.575 8.766 -26.318 1.00 79.25 651 LEU A CA 1
ATOM 5177 C C . LEU A 1 651 ? 38.654 9.702 -25.765 1.00 79.25 651 LEU A C 1
ATOM 5179 O O . LEU A 1 651 ? 39.837 9.393 -25.848 1.00 79.25 651 LEU A O 1
ATOM 5183 N N . GLN A 1 652 ? 38.252 10.839 -25.191 1.00 62.16 652 GLN A N 1
ATOM 5184 C CA . GLN A 1 652 ? 39.144 11.882 -24.666 1.00 62.16 652 GLN A CA 1
ATOM 5185 C C . GLN A 1 652 ? 39.722 11.553 -23.271 1.00 62.16 652 GLN A C 1
ATOM 5187 O O . GLN A 1 652 ? 40.059 12.456 -22.509 1.00 62.16 652 GLN A O 1
ATOM 5192 N N . GLU A 1 653 ? 39.822 10.270 -22.903 1.00 54.84 653 GLU A N 1
ATOM 5193 C CA . GLU A 1 653 ? 40.355 9.829 -21.607 1.00 54.84 653 GLU A CA 1
ATOM 5194 C C . GLU A 1 653 ? 41.882 10.060 -21.523 1.00 54.84 653 GLU A C 1
ATOM 5196 O O . GLU A 1 653 ? 42.670 9.123 -21.631 1.00 54.84 653 GLU A O 1
ATOM 5201 N N . HIS A 1 654 ? 42.320 11.302 -21.283 1.00 48.34 654 HIS A N 1
ATOM 5202 C CA . HIS A 1 654 ? 43.641 11.556 -20.693 1.00 48.34 654 HIS A CA 1
ATOM 5203 C C . HIS A 1 654 ? 43.684 10.963 -19.274 1.00 48.34 654 HIS A C 1
ATOM 5205 O O . HIS A 1 654 ? 42.673 10.973 -18.566 1.00 48.34 654 HIS A O 1
ATOM 5211 N N . GLU A 1 655 ? 44.842 10.466 -18.829 1.00 44.78 655 GLU A N 1
ATOM 5212 C CA . GLU A 1 655 ? 45.011 9.807 -17.519 1.00 44.78 655 GLU A CA 1
ATOM 5213 C C . GLU A 1 655 ? 44.450 10.630 -16.340 1.00 44.78 655 GLU A C 1
ATOM 5215 O O . GLU A 1 655 ? 43.772 10.068 -15.477 1.00 44.78 655 GLU A O 1
ATOM 5220 N N . ASN A 1 656 ? 44.569 11.964 -16.380 1.00 40.56 656 ASN A N 1
ATOM 5221 C CA . ASN A 1 656 ? 43.996 12.869 -15.372 1.00 40.56 656 ASN A CA 1
ATOM 5222 C C . ASN A 1 656 ? 42.453 12.828 -15.290 1.00 40.56 656 ASN A C 1
ATOM 5224 O O . ASN A 1 656 ? 41.889 13.004 -14.214 1.00 40.56 656 ASN A O 1
ATOM 5228 N N . GLN A 1 657 ? 41.729 12.551 -16.383 1.00 43.56 657 GLN A N 1
ATOM 5229 C CA . GLN A 1 657 ? 40.261 12.436 -16.354 1.00 43.56 657 GLN A CA 1
ATOM 5230 C C . GLN A 1 657 ? 39.771 11.101 -15.772 1.00 43.56 657 GLN A C 1
ATOM 5232 O O . GLN A 1 657 ? 38.657 11.045 -15.243 1.00 43.56 657 GLN A O 1
ATOM 5237 N N . LYS A 1 658 ? 40.576 10.027 -15.831 1.00 48.62 658 LYS A N 1
ATOM 5238 C CA . LYS A 1 658 ? 40.249 8.745 -15.176 1.00 48.62 658 LYS A CA 1
ATOM 5239 C C . LYS A 1 658 ? 40.275 8.881 -13.657 1.00 48.62 658 LYS A C 1
ATOM 5241 O O . LYS A 1 658 ? 39.395 8.331 -12.995 1.00 48.62 658 LYS A O 1
ATOM 5246 N N . GLU A 1 659 ? 41.231 9.631 -13.114 1.00 43.88 659 GLU A N 1
ATOM 5247 C CA . GLU A 1 659 ? 41.257 9.975 -11.690 1.00 43.88 659 GLU A CA 1
ATOM 5248 C C . GLU A 1 659 ? 40.085 10.873 -11.303 1.00 43.88 659 GLU A C 1
ATOM 5250 O O . GLU A 1 659 ? 39.372 10.533 -10.364 1.00 43.88 659 GLU A O 1
ATOM 5255 N N . ILE A 1 660 ? 39.795 11.930 -12.069 1.00 44.53 660 ILE A N 1
ATOM 5256 C CA . ILE A 1 660 ? 38.664 12.835 -11.799 1.00 44.53 660 ILE A CA 1
ATOM 5257 C C . ILE A 1 660 ? 37.320 12.086 -11.833 1.00 44.53 660 ILE A C 1
ATOM 5259 O O . ILE A 1 660 ? 36.502 12.260 -10.937 1.00 44.53 660 ILE A O 1
ATOM 5263 N N . LYS A 1 661 ? 37.081 11.182 -12.796 1.00 52.22 661 LYS A N 1
ATOM 5264 C CA . LYS A 1 661 ? 35.845 10.369 -12.846 1.00 52.22 661 LYS A CA 1
ATOM 5265 C C . LYS A 1 661 ? 35.777 9.302 -11.742 1.00 52.22 661 LYS A C 1
ATOM 5267 O O . LYS A 1 661 ? 34.690 9.042 -11.229 1.00 52.22 661 LYS A O 1
ATOM 5272 N N . ARG A 1 662 ? 36.912 8.703 -11.343 1.00 52.62 662 ARG A N 1
ATOM 5273 C CA . ARG A 1 662 ? 36.990 7.804 -10.169 1.00 52.62 662 ARG A CA 1
ATOM 5274 C C . ARG A 1 662 ? 36.777 8.549 -8.852 1.00 52.62 662 ARG A C 1
ATOM 5276 O O . ARG A 1 662 ? 36.273 7.955 -7.905 1.00 52.62 662 ARG A O 1
ATOM 5283 N N . GLN A 1 663 ? 37.172 9.817 -8.786 1.00 51.09 663 GLN A N 1
ATOM 5284 C CA . GLN A 1 663 ? 37.007 10.668 -7.612 1.00 51.09 663 GLN A CA 1
ATOM 5285 C C . GLN A 1 663 ? 35.601 11.286 -7.537 1.00 51.09 663 GLN A C 1
ATOM 5287 O O . GLN A 1 663 ? 35.087 11.414 -6.431 1.00 51.09 663 GLN A O 1
ATOM 5292 N N . ASN A 1 664 ? 34.956 11.560 -8.679 1.00 62.88 664 ASN A N 1
ATOM 5293 C CA . ASN A 1 664 ? 33.676 12.279 -8.759 1.00 62.88 664 ASN A CA 1
ATOM 5294 C C . ASN A 1 664 ? 32.445 11.389 -9.002 1.00 62.88 664 ASN A C 1
ATOM 5296 O O . ASN A 1 664 ? 31.370 11.924 -9.234 1.00 62.88 664 ASN A O 1
ATOM 5300 N N . PHE A 1 665 ? 32.569 10.054 -8.998 1.00 79.38 665 PHE A N 1
ATOM 5301 C CA . PHE A 1 665 ? 31.429 9.116 -9.052 1.00 79.38 665 PHE A CA 1
ATOM 5302 C C . PHE A 1 665 ? 30.375 9.431 -10.139 1.00 79.38 665 PHE A C 1
ATOM 5304 O O . PHE A 1 665 ? 29.192 9.147 -9.982 1.00 79.38 665 PHE A O 1
ATOM 5311 N N . SER A 1 666 ? 30.795 9.996 -11.275 1.00 82.12 666 SER A N 1
ATOM 5312 C CA . SER A 1 666 ? 29.889 10.467 -12.334 1.00 82.12 666 SER A CA 1
ATOM 5313 C C . SER A 1 666 ? 29.439 9.362 -13.297 1.00 82.12 666 SER A C 1
ATOM 5315 O O . SER A 1 666 ? 28.458 9.524 -14.020 1.00 82.12 666 SER A O 1
ATOM 5317 N N . PHE A 1 667 ? 30.136 8.219 -13.304 1.00 87.19 667 PHE A N 1
ATOM 5318 C CA . PHE A 1 667 ? 29.846 7.054 -14.143 1.00 87.19 667 PHE A CA 1
ATOM 5319 C C . PHE A 1 667 ? 29.791 5.780 -13.282 1.00 87.19 667 PHE A C 1
ATOM 5321 O O . PHE A 1 667 ? 30.831 5.246 -12.897 1.00 87.19 667 PHE A O 1
ATOM 5328 N N . LEU A 1 668 ? 28.580 5.292 -12.970 1.00 86.94 668 LEU A N 1
ATOM 5329 C CA . LEU A 1 668 ? 28.340 4.231 -11.974 1.00 86.94 668 LEU A CA 1
ATOM 5330 C C . LEU A 1 668 ? 27.537 3.022 -12.495 1.00 86.94 668 LEU A C 1
ATOM 5332 O O . LEU A 1 668 ? 26.673 2.516 -11.775 1.00 86.94 668 LEU A O 1
ATOM 5336 N N . PRO A 1 669 ? 27.826 2.475 -13.690 1.00 82.50 669 PRO A N 1
ATOM 5337 C CA . PRO A 1 669 ? 27.016 1.389 -14.255 1.00 82.50 669 PRO A CA 1
ATOM 5338 C C . PRO A 1 669 ? 27.065 0.088 -13.429 1.00 82.50 669 PRO A C 1
ATOM 5340 O O . PRO A 1 669 ? 26.221 -0.787 -13.593 1.00 82.50 669 PRO A O 1
ATOM 5343 N N . PHE A 1 670 ? 28.052 -0.040 -12.536 1.00 86.31 670 PHE A N 1
ATOM 5344 C CA . PHE A 1 670 ? 28.267 -1.191 -11.654 1.00 86.31 670 PHE A CA 1
ATOM 5345 C C . PHE A 1 670 ? 28.273 -0.814 -10.159 1.00 86.31 670 PHE A C 1
ATOM 5347 O O . PHE A 1 670 ? 28.707 -1.608 -9.314 1.00 86.31 670 PHE A O 1
ATOM 5354 N N . GLY A 1 671 ? 27.804 0.395 -9.829 1.00 86.44 671 GLY A N 1
ATOM 5355 C CA . GLY A 1 671 ? 27.881 0.974 -8.488 1.00 86.44 671 GLY A CA 1
ATOM 5356 C C . GLY A 1 671 ? 29.304 1.333 -8.046 1.00 86.44 671 GLY A C 1
ATOM 5357 O O . GLY A 1 671 ? 30.235 1.352 -8.849 1.00 86.44 671 GLY A O 1
ATOM 5358 N N . GLY A 1 672 ? 29.467 1.616 -6.751 1.00 86.81 672 GLY A N 1
ATOM 5359 C CA . GLY A 1 672 ? 30.737 2.020 -6.142 1.00 86.81 672 GLY A CA 1
ATOM 5360 C C . GLY A 1 672 ? 31.022 1.351 -4.792 1.00 86.81 672 GLY A C 1
ATOM 5361 O O . GLY A 1 672 ? 30.209 0.579 -4.268 1.00 86.81 672 GLY A O 1
ATOM 5362 N N . GLY A 1 673 ? 32.202 1.652 -4.245 1.00 88.31 673 GLY A N 1
ATOM 5363 C CA . GLY A 1 673 ? 32.627 1.248 -2.903 1.00 88.31 673 GLY A CA 1
ATOM 5364 C C . GLY A 1 673 ? 32.899 -0.248 -2.742 1.00 88.31 673 GLY A C 1
ATOM 5365 O O . GLY A 1 673 ? 33.072 -1.003 -3.706 1.00 88.31 673 GLY A O 1
ATOM 5366 N N . ARG A 1 674 ? 32.893 -0.722 -1.493 1.00 88.56 674 ARG A N 1
ATOM 5367 C CA . ARG A 1 674 ? 33.130 -2.136 -1.141 1.00 88.56 674 ARG A CA 1
ATOM 5368 C C . ARG A 1 674 ? 32.157 -3.087 -1.805 1.00 88.56 674 ARG A C 1
ATOM 5370 O O . ARG A 1 674 ? 32.479 -4.252 -1.997 1.00 88.56 674 ARG A O 1
ATOM 5377 N N . ARG A 1 675 ? 30.975 -2.628 -2.171 1.00 87.62 675 ARG A N 1
ATOM 5378 C CA . ARG A 1 675 ? 29.911 -3.464 -2.726 1.00 87.62 675 ARG A CA 1
ATOM 5379 C C . ARG A 1 675 ? 29.687 -3.207 -4.218 1.00 87.62 675 ARG A C 1
ATOM 5381 O O . ARG A 1 675 ? 28.601 -3.502 -4.710 1.00 87.62 675 ARG A O 1
ATOM 5388 N N . MET A 1 676 ? 30.684 -2.648 -4.906 1.00 88.25 676 MET A N 1
ATOM 5389 C CA . MET A 1 676 ? 30.744 -2.611 -6.367 1.00 88.25 676 MET A CA 1
ATOM 5390 C C . MET A 1 676 ? 30.631 -4.029 -6.941 1.00 88.25 676 MET A C 1
ATOM 5392 O O . MET A 1 676 ? 31.116 -4.989 -6.331 1.00 88.25 676 MET A O 1
ATOM 5396 N N . CYS A 1 677 ? 29.994 -4.152 -8.108 1.00 86.06 677 CYS A N 1
ATOM 5397 C CA . CYS A 1 677 ? 29.810 -5.434 -8.781 1.00 86.06 677 CYS A CA 1
ATOM 5398 C C . CYS A 1 677 ? 31.158 -6.152 -9.005 1.00 86.06 677 CYS A C 1
ATOM 5400 O O . CYS A 1 677 ? 32.029 -5.600 -9.686 1.00 86.06 677 CYS A O 1
ATOM 5402 N N . PRO A 1 678 ? 31.335 -7.386 -8.495 1.00 85.56 678 PRO A N 1
ATOM 5403 C CA . PRO A 1 678 ? 32.560 -8.154 -8.716 1.00 85.56 678 PRO A CA 1
ATOM 5404 C C . PRO A 1 678 ? 32.702 -8.633 -10.170 1.00 85.56 678 PRO A C 1
ATOM 5406 O O . PRO A 1 678 ? 33.811 -8.842 -10.645 1.00 85.56 678 PRO A O 1
ATOM 5409 N N . GLY A 1 679 ? 31.590 -8.767 -10.902 1.00 84.50 679 GLY A N 1
ATOM 5410 C CA . GLY A 1 679 ? 31.561 -9.241 -12.289 1.00 84.50 679 GLY A CA 1
ATOM 5411 C C . GLY A 1 679 ? 31.768 -8.161 -13.353 1.00 84.50 679 GLY A C 1
ATOM 5412 O O . GLY A 1 679 ? 31.560 -8.440 -14.529 1.00 84.50 679 GLY A O 1
ATOM 5413 N N . SER A 1 680 ? 32.145 -6.934 -12.981 1.00 85.75 680 SER A N 1
ATOM 5414 C CA . SER A 1 680 ? 32.237 -5.793 -13.910 1.00 85.75 680 SER A CA 1
ATOM 5415 C C . SER A 1 680 ? 33.204 -6.025 -15.079 1.00 85.75 680 SER A C 1
ATOM 5417 O O . SER A 1 680 ? 32.881 -5.692 -16.217 1.00 85.75 680 SER A O 1
ATOM 5419 N N . HIS A 1 681 ? 34.359 -6.647 -14.829 1.00 84.38 681 HIS A N 1
ATOM 5420 C CA . HIS A 1 681 ? 35.349 -6.949 -15.870 1.00 84.38 681 HIS A CA 1
ATOM 5421 C C . HIS A 1 681 ? 34.829 -7.988 -16.870 1.00 84.38 681 HIS A C 1
ATOM 5423 O O . HIS A 1 681 ? 34.903 -7.775 -18.079 1.00 84.38 681 HIS A O 1
ATOM 5429 N N . LEU A 1 682 ? 34.246 -9.082 -16.367 1.00 85.38 682 LEU A N 1
ATOM 5430 C CA . LEU A 1 682 ? 33.632 -10.114 -17.204 1.00 85.38 682 LEU A CA 1
ATOM 5431 C C . LEU A 1 682 ? 32.469 -9.539 -18.022 1.00 85.38 682 LEU A C 1
ATOM 5433 O O . LEU A 1 682 ? 32.362 -9.812 -19.213 1.00 85.38 682 LEU A O 1
ATOM 5437 N N . ALA A 1 683 ? 31.637 -8.699 -17.401 1.00 84.38 683 ALA A N 1
ATOM 5438 C CA . ALA A 1 683 ? 30.526 -8.023 -18.059 1.00 84.38 683 ALA A CA 1
ATOM 5439 C C . ALA A 1 683 ? 30.995 -7.156 -19.235 1.00 84.38 683 ALA A C 1
ATOM 5441 O O . ALA A 1 683 ? 30.483 -7.307 -20.342 1.00 84.38 683 ALA A O 1
ATOM 5442 N N . PHE A 1 684 ? 31.986 -6.284 -19.023 1.00 85.25 684 PHE A N 1
ATOM 5443 C CA . PHE A 1 684 ? 32.539 -5.473 -20.109 1.00 85.25 684 PHE A CA 1
ATOM 5444 C C . PHE A 1 684 ? 33.154 -6.334 -21.214 1.00 85.25 684 PHE A C 1
ATOM 5446 O O . PHE A 1 684 ? 32.941 -6.026 -22.384 1.00 85.25 684 PHE A O 1
ATOM 5453 N N . SER A 1 685 ? 33.876 -7.407 -20.874 1.00 85.44 685 SER A N 1
ATOM 5454 C CA . SER A 1 685 ? 34.434 -8.324 -21.878 1.00 85.44 685 SER A CA 1
ATOM 5455 C C . SER A 1 685 ? 33.328 -8.942 -22.743 1.00 85.44 685 SER A C 1
ATOM 5457 O O . SER A 1 685 ? 33.344 -8.795 -23.964 1.00 85.44 685 SER A O 1
ATOM 5459 N N . LEU A 1 686 ? 32.300 -9.525 -22.115 1.00 85.50 686 LEU A N 1
ATOM 5460 C CA . LEU A 1 686 ? 31.175 -10.160 -22.808 1.00 85.50 686 LEU A CA 1
ATOM 5461 C C . LEU A 1 686 ? 30.395 -9.189 -23.698 1.00 85.50 686 LEU A C 1
ATOM 5463 O O . LEU A 1 686 ? 30.099 -9.516 -24.848 1.00 85.50 686 LEU A O 1
ATOM 5467 N N . ILE A 1 687 ? 30.074 -7.998 -23.185 1.00 84.50 687 ILE A N 1
ATOM 5468 C CA . ILE A 1 687 ? 29.308 -6.991 -23.930 1.00 84.50 687 ILE A CA 1
ATOM 5469 C C . ILE A 1 687 ? 30.105 -6.509 -25.145 1.00 84.50 687 ILE A C 1
ATOM 5471 O O . ILE A 1 687 ? 29.580 -6.515 -26.258 1.00 84.50 687 ILE A O 1
ATOM 5475 N N . ASN A 1 688 ? 31.376 -6.134 -24.953 1.00 86.56 688 ASN A N 1
ATOM 5476 C CA . ASN A 1 688 ? 32.224 -5.674 -26.051 1.00 86.56 688 ASN A CA 1
ATOM 5477 C C . ASN A 1 688 ? 32.391 -6.768 -27.113 1.00 86.56 688 ASN A C 1
ATOM 5479 O O . ASN A 1 688 ? 32.191 -6.499 -28.292 1.00 86.56 688 ASN A O 1
ATOM 5483 N N . MET A 1 689 ? 32.680 -8.009 -26.709 1.00 88.19 689 MET A N 1
ATOM 5484 C CA . MET A 1 689 ? 32.833 -9.136 -27.634 1.00 88.19 689 MET A CA 1
ATOM 5485 C C . MET A 1 689 ? 31.585 -9.422 -28.456 1.00 88.19 689 MET A C 1
ATOM 5487 O O . MET A 1 689 ? 31.665 -9.647 -29.668 1.00 88.19 689 MET A O 1
ATOM 5491 N N . THR A 1 690 ? 30.429 -9.408 -27.800 1.00 89.12 690 THR A N 1
ATOM 5492 C CA . THR A 1 690 ? 29.155 -9.706 -28.452 1.00 89.12 690 THR A CA 1
ATOM 5493 C C . THR A 1 690 ? 28.804 -8.612 -29.455 1.00 89.12 690 THR A C 1
ATOM 5495 O O . THR A 1 690 ? 28.530 -8.913 -30.616 1.00 89.12 690 THR A O 1
ATOM 5498 N N . ILE A 1 691 ? 28.904 -7.339 -29.052 1.00 86.31 691 ILE A N 1
ATOM 5499 C CA . ILE A 1 691 ? 28.610 -6.202 -29.934 1.00 86.31 691 ILE A CA 1
ATOM 5500 C C . ILE A 1 691 ? 29.618 -6.131 -31.086 1.00 86.31 691 ILE A C 1
ATOM 5502 O O . ILE A 1 691 ? 29.199 -5.962 -32.229 1.00 86.31 691 ILE A O 1
ATOM 5506 N N . ALA A 1 692 ? 30.917 -6.331 -30.831 1.00 86.94 692 ALA A N 1
ATOM 5507 C CA . ALA A 1 692 ? 31.934 -6.386 -31.882 1.00 86.94 692 ALA A CA 1
ATOM 5508 C C . ALA A 1 692 ? 31.592 -7.450 -32.930 1.00 86.94 692 ALA A C 1
ATOM 5510 O O . ALA A 1 692 ? 31.562 -7.166 -34.124 1.00 86.94 692 ALA A O 1
ATOM 5511 N N . SER A 1 693 ? 31.265 -8.663 -32.484 1.00 89.25 693 SER A N 1
ATOM 5512 C CA . SER A 1 693 ? 30.955 -9.775 -33.385 1.00 89.25 693 SER A CA 1
ATOM 5513 C C . SER A 1 693 ? 29.690 -9.519 -34.200 1.00 89.25 693 SER A C 1
ATOM 5515 O O . SER A 1 693 ? 29.647 -9.817 -35.392 1.00 89.25 693 SER A O 1
ATOM 5517 N N . MET A 1 694 ? 28.667 -8.928 -33.580 1.00 87.56 694 MET A N 1
ATOM 5518 C CA . MET A 1 694 ? 27.431 -8.553 -34.264 1.00 87.56 694 MET A CA 1
ATOM 5519 C C . MET A 1 694 ? 27.653 -7.453 -35.304 1.00 87.56 694 MET A C 1
ATOM 5521 O O . MET A 1 694 ? 27.117 -7.562 -36.402 1.00 87.56 694 MET A O 1
ATOM 5525 N N . ILE A 1 695 ? 28.440 -6.424 -34.971 1.00 84.69 695 ILE A N 1
ATOM 5526 C CA . ILE A 1 695 ? 28.830 -5.335 -35.880 1.00 84.69 695 ILE A CA 1
ATOM 5527 C C . ILE A 1 695 ? 29.659 -5.877 -37.045 1.00 84.69 695 ILE A C 1
ATOM 5529 O O . ILE A 1 695 ? 29.508 -5.436 -38.185 1.00 84.69 695 ILE A O 1
ATOM 5533 N N . GLN A 1 696 ? 30.556 -6.825 -36.775 1.00 85.56 696 GLN A N 1
ATOM 5534 C CA . GLN A 1 696 ? 31.375 -7.448 -37.804 1.00 85.56 696 GLN A CA 1
ATOM 5535 C C . GLN A 1 696 ? 30.510 -8.232 -38.792 1.00 85.56 696 GLN A C 1
ATOM 5537 O O . GLN A 1 696 ? 30.605 -7.991 -39.994 1.00 85.56 696 GLN A O 1
ATOM 5542 N N . CYS A 1 697 ? 29.678 -9.144 -38.279 1.00 87.19 697 CYS A N 1
ATOM 5543 C CA . CYS A 1 697 ? 29.025 -10.177 -39.079 1.00 87.19 697 CYS A CA 1
ATOM 5544 C C . CYS A 1 697 ? 27.734 -9.719 -39.761 1.00 87.19 697 CYS A C 1
ATOM 5546 O O . CYS A 1 697 ? 27.391 -10.262 -40.811 1.00 87.19 697 CYS A O 1
ATOM 5548 N N . PHE A 1 698 ? 27.016 -8.744 -39.198 1.00 85.94 698 PHE A N 1
ATOM 5549 C CA . PHE A 1 698 ? 25.672 -8.413 -39.659 1.00 85.94 698 PHE A CA 1
ATOM 5550 C C . PHE A 1 698 ? 25.448 -6.914 -39.834 1.00 85.94 698 PHE A C 1
ATOM 5552 O O . PHE A 1 698 ? 25.758 -6.105 -38.959 1.00 85.94 698 PHE A O 1
ATOM 5559 N N . ASP A 1 699 ? 24.801 -6.582 -40.943 1.00 83.06 699 ASP A N 1
ATOM 5560 C CA . ASP A 1 699 ? 23.966 -5.400 -41.054 1.00 83.06 699 ASP A CA 1
ATOM 5561 C C . ASP A 1 699 ? 22.574 -5.720 -40.491 1.00 83.06 699 ASP A C 1
ATOM 5563 O O . ASP A 1 699 ? 22.165 -6.871 -40.345 1.00 83.06 699 ASP A O 1
ATOM 5567 N N . TRP A 1 700 ? 21.828 -4.695 -40.111 1.00 78.62 700 TRP A N 1
ATOM 5568 C CA . TRP A 1 700 ? 20.769 -4.858 -39.124 1.00 78.62 700 TRP A CA 1
ATOM 5569 C C . TRP A 1 700 ? 19.590 -3.950 -39.462 1.00 78.62 700 TRP A C 1
ATOM 5571 O O . TRP A 1 700 ? 19.739 -2.729 -39.466 1.00 78.62 700 TRP A O 1
ATOM 5581 N N . LYS A 1 701 ? 18.410 -4.529 -39.710 1.00 78.88 701 LYS A N 1
ATOM 5582 C CA . LYS A 1 701 ? 17.168 -3.772 -39.951 1.00 78.88 701 LYS A CA 1
ATOM 5583 C C . LYS A 1 701 ? 16.214 -3.945 -38.770 1.00 78.88 701 LYS A C 1
ATOM 5585 O O . LYS A 1 701 ? 15.996 -5.066 -38.313 1.00 78.88 701 LYS A O 1
ATOM 5590 N N . ALA A 1 702 ? 15.681 -2.847 -38.245 1.00 73.38 702 ALA A N 1
ATOM 5591 C CA . ALA A 1 702 ? 14.686 -2.894 -37.177 1.00 73.38 702 ALA A CA 1
ATOM 5592 C C . ALA A 1 702 ? 13.300 -3.221 -37.748 1.00 73.38 702 ALA A C 1
ATOM 5594 O O . ALA A 1 702 ? 12.952 -2.762 -38.837 1.00 73.38 702 ALA A O 1
ATOM 5595 N N . VAL A 1 703 ? 12.520 -4.008 -37.006 1.00 68.56 703 VAL A N 1
ATOM 5596 C CA . VAL A 1 703 ? 11.156 -4.400 -37.376 1.00 68.56 703 VAL A CA 1
ATOM 5597 C C . VAL A 1 703 ? 10.193 -3.629 -36.469 1.00 68.56 703 VAL A C 1
ATOM 5599 O O . VAL A 1 703 ? 10.040 -3.969 -35.300 1.00 68.56 703 VAL A O 1
ATOM 5602 N N . GLY A 1 704 ? 9.604 -2.548 -36.988 1.00 64.19 704 GLY A N 1
ATOM 5603 C CA . GLY A 1 704 ? 8.711 -1.640 -36.256 1.00 64.19 704 GLY A CA 1
ATOM 5604 C C . GLY A 1 704 ? 8.198 -0.491 -37.134 1.00 64.19 704 GLY A C 1
ATOM 5605 O O . GLY A 1 704 ? 8.652 -0.340 -38.274 1.00 64.19 704 GLY A O 1
ATOM 5606 N N . ASP A 1 705 ? 7.268 0.320 -36.617 1.00 56.88 705 ASP A N 1
ATOM 5607 C CA . ASP A 1 705 ? 6.672 1.445 -37.354 1.00 56.88 705 ASP A CA 1
ATOM 5608 C C . ASP A 1 705 ? 7.746 2.433 -37.835 1.00 56.88 705 ASP A C 1
ATOM 5610 O O . ASP A 1 705 ? 8.545 2.972 -37.063 1.00 56.88 705 ASP A O 1
ATOM 5614 N N . GLY A 1 706 ? 7.807 2.633 -39.154 1.00 61.88 706 GLY A N 1
ATOM 5615 C CA . GLY A 1 706 ? 8.818 3.476 -39.796 1.00 61.88 706 GLY A CA 1
ATOM 5616 C C . GLY A 1 706 ? 10.255 2.936 -39.723 1.00 61.88 706 GLY A C 1
ATOM 5617 O O . GLY A 1 706 ? 11.193 3.714 -39.896 1.00 61.88 706 GLY A O 1
ATOM 5618 N N . GLY A 1 707 ? 10.454 1.638 -39.452 1.00 65.62 707 GLY A N 1
ATOM 5619 C CA . GLY A 1 707 ? 11.781 1.011 -39.384 1.00 65.62 707 GLY A CA 1
ATOM 5620 C C . GLY A 1 707 ? 12.591 1.397 -38.143 1.00 65.62 707 GLY A C 1
ATOM 5621 O O . GLY A 1 707 ? 13.822 1.387 -38.186 1.00 65.62 707 GLY A O 1
ATOM 5622 N N . LYS A 1 708 ? 11.915 1.768 -37.047 1.00 65.12 708 LYS A N 1
ATOM 5623 C CA . LYS A 1 708 ? 12.530 2.156 -35.769 1.00 65.12 708 LYS A CA 1
ATOM 5624 C C . LYS A 1 708 ? 12.251 1.123 -34.678 1.00 65.12 708 LYS A C 1
ATOM 5626 O O . LYS A 1 708 ? 11.215 0.467 -34.680 1.00 65.12 708 LYS A O 1
ATOM 5631 N N . VAL A 1 709 ? 13.184 1.001 -33.735 1.00 68.62 709 VAL A N 1
ATOM 5632 C CA . VAL A 1 709 ? 13.013 0.192 -32.519 1.00 68.62 709 VAL A CA 1
ATOM 5633 C C . VAL A 1 709 ? 12.203 0.988 -31.496 1.00 68.62 709 VAL A C 1
ATOM 5635 O O . VAL A 1 709 ? 12.497 2.163 -31.269 1.00 68.62 709 VAL A O 1
ATOM 5638 N N . ASN A 1 710 ? 11.217 0.353 -30.855 1.00 68.31 710 ASN A N 1
ATOM 5639 C CA . ASN A 1 710 ? 10.529 0.952 -29.714 1.00 68.31 710 ASN A CA 1
ATOM 5640 C C . ASN A 1 710 ? 11.425 0.874 -28.467 1.00 68.31 710 ASN A C 1
ATOM 5642 O O . ASN A 1 710 ? 11.804 -0.211 -28.036 1.00 68.31 710 ASN A O 1
ATOM 5646 N N . MET A 1 711 ? 11.760 2.040 -27.915 1.00 68.75 711 MET A N 1
ATOM 5647 C CA . MET A 1 711 ? 12.683 2.211 -26.789 1.00 68.75 711 MET A CA 1
ATOM 5648 C C . MET A 1 711 ? 11.993 2.392 -25.440 1.00 68.75 711 MET A C 1
ATOM 5650 O O . MET A 1 711 ? 12.669 2.647 -24.441 1.00 68.75 711 MET A O 1
ATOM 5654 N N . GLU A 1 712 ? 10.667 2.269 -25.412 1.00 66.56 712 GLU A N 1
ATOM 5655 C CA . GLU A 1 712 ? 9.881 2.275 -24.187 1.00 66.56 712 GLU A CA 1
ATOM 5656 C C . GLU A 1 712 ? 10.423 1.238 -23.204 1.00 66.56 712 GLU A C 1
ATOM 5658 O O . GLU A 1 712 ? 10.752 0.104 -23.569 1.00 66.56 712 GLU A O 1
ATOM 5663 N N . ALA A 1 713 ? 10.550 1.645 -21.949 1.00 62.09 713 ALA A N 1
ATOM 5664 C CA . ALA A 1 713 ? 11.110 0.819 -20.903 1.00 62.09 713 ALA A CA 1
ATOM 5665 C C . ALA A 1 713 ? 10.002 0.218 -20.031 1.00 62.09 713 ALA A C 1
ATOM 5667 O O . ALA A 1 713 ? 9.034 0.879 -19.656 1.00 62.09 713 ALA A O 1
ATOM 5668 N N . LYS A 1 714 ? 10.164 -1.058 -19.693 1.00 59.28 714 LYS A N 1
ATOM 5669 C CA . LYS A 1 714 ? 9.299 -1.802 -18.784 1.00 59.28 714 LYS A CA 1
ATOM 5670 C C . LYS A 1 714 ? 9.475 -1.287 -17.354 1.00 59.28 714 LYS A C 1
ATOM 5672 O O . LYS A 1 714 ? 10.599 -1.027 -16.934 1.00 59.28 714 LYS A O 1
ATOM 5677 N N . SER A 1 715 ? 8.393 -1.248 -16.578 1.00 46.56 715 SER A N 1
ATOM 5678 C CA . SER A 1 715 ? 8.467 -1.078 -15.123 1.00 46.56 715 SER A CA 1
ATOM 5679 C C . SER A 1 715 ? 9.108 -2.301 -14.444 1.00 46.56 715 SER A C 1
ATOM 5681 O O . SER A 1 715 ? 8.731 -3.439 -14.745 1.00 46.56 715 SER A O 1
ATOM 5683 N N . GLY A 1 716 ? 10.028 -2.082 -13.503 1.00 50.84 716 GLY A N 1
ATOM 5684 C CA . GLY A 1 716 ? 10.598 -3.126 -12.640 1.00 50.84 716 GLY A CA 1
ATOM 5685 C C . GLY A 1 716 ? 11.900 -2.695 -11.957 1.00 50.84 716 GLY A C 1
ATOM 5686 O O . GLY A 1 716 ? 12.354 -1.568 -12.113 1.00 50.84 716 GLY A O 1
ATOM 5687 N N . PHE A 1 717 ? 12.556 -3.586 -11.209 1.00 53.09 717 PHE A N 1
ATOM 5688 C CA . PHE A 1 717 ? 13.854 -3.266 -10.582 1.00 53.09 717 PHE A CA 1
ATOM 5689 C C . PHE A 1 717 ? 14.978 -2.949 -11.596 1.00 53.09 717 PHE A C 1
ATOM 5691 O O . PHE A 1 717 ? 15.941 -2.248 -11.278 1.00 53.09 717 PHE A O 1
ATOM 5698 N N . SER A 1 718 ? 14.879 -3.478 -12.819 1.00 56.91 718 SER A N 1
ATOM 5699 C CA . SER A 1 718 ? 15.856 -3.280 -13.897 1.00 56.91 718 SER A CA 1
ATOM 5700 C C . SER A 1 718 ? 15.273 -2.471 -15.049 1.00 56.91 718 SER A C 1
ATOM 5702 O O . SER A 1 718 ? 14.123 -2.674 -15.432 1.00 56.91 718 SER A O 1
ATOM 5704 N N . LEU A 1 719 ? 16.091 -1.606 -15.651 1.00 63.59 719 LEU A N 1
ATOM 5705 C CA . LEU A 1 719 ? 15.715 -0.840 -16.838 1.00 63.59 719 LEU A CA 1
ATOM 5706 C C . LEU A 1 719 ? 15.796 -1.744 -18.084 1.00 63.59 719 LEU A C 1
ATOM 5708 O O . LEU A 1 719 ? 16.870 -1.960 -18.647 1.00 63.59 719 LEU A O 1
ATOM 5712 N N . CYS A 1 720 ? 14.662 -2.322 -18.481 1.00 61.38 720 CYS A N 1
ATOM 5713 C CA . CYS A 1 720 ? 14.539 -3.237 -19.622 1.00 61.38 720 CYS A CA 1
ATOM 5714 C C . CYS A 1 720 ? 13.585 -2.678 -20.681 1.00 61.38 720 CYS A C 1
ATOM 5716 O O . CYS A 1 720 ? 12.680 -1.933 -20.330 1.00 61.38 720 CYS A O 1
ATOM 5718 N N . LEU A 1 721 ? 13.710 -3.097 -21.946 1.00 62.47 721 LEU A N 1
ATOM 5719 C CA . LEU A 1 721 ? 12.722 -2.758 -22.978 1.00 62.47 721 LEU A CA 1
ATOM 5720 C C . LEU A 1 721 ? 11.345 -3.345 -22.624 1.00 62.47 721 LEU A C 1
ATOM 5722 O O . LEU A 1 721 ? 11.247 -4.491 -22.173 1.00 62.47 721 LEU A O 1
ATOM 5726 N N . ALA A 1 722 ? 10.291 -2.554 -22.825 1.00 64.94 722 ALA A N 1
ATOM 5727 C CA . ALA A 1 722 ? 8.898 -2.971 -22.670 1.00 64.94 722 ALA A CA 1
ATOM 5728 C C . ALA A 1 722 ? 8.474 -3.955 -23.768 1.00 64.94 722 ALA A C 1
ATOM 5730 O O . ALA A 1 722 ? 7.679 -4.859 -23.512 1.00 64.94 722 ALA A O 1
ATOM 5731 N N . HIS A 1 723 ? 9.058 -3.814 -24.960 1.00 74.12 723 HIS A N 1
ATOM 5732 C CA . HIS A 1 723 ? 8.718 -4.592 -26.149 1.00 74.12 723 HIS A CA 1
ATOM 5733 C C . HIS A 1 723 ? 9.903 -5.449 -26.619 1.00 74.12 723 HIS A C 1
ATOM 5735 O O . HIS A 1 723 ? 11.055 -5.041 -26.443 1.00 74.12 723 HIS A O 1
ATOM 5741 N N . PRO A 1 724 ? 9.656 -6.624 -27.230 1.00 74.75 724 PRO A N 1
ATOM 5742 C CA . PRO A 1 724 ? 10.712 -7.451 -27.812 1.00 74.75 724 PRO A CA 1
ATOM 5743 C C . PRO A 1 724 ? 11.545 -6.701 -28.862 1.00 74.75 724 PRO A C 1
ATOM 5745 O O . PRO A 1 724 ? 11.003 -5.977 -29.701 1.00 74.75 724 PRO A O 1
ATOM 5748 N N . LEU A 1 725 ? 12.865 -6.918 -28.864 1.00 75.75 725 LEU A N 1
ATOM 5749 C CA . LEU A 1 725 ? 13.777 -6.315 -29.841 1.00 75.75 725 LEU A CA 1
ATOM 5750 C C . LEU A 1 725 ? 13.771 -7.131 -31.139 1.00 75.75 725 LEU A C 1
ATOM 5752 O O . LEU A 1 725 ? 14.676 -7.927 -31.401 1.00 75.75 725 LEU A O 1
ATOM 5756 N N . LEU A 1 726 ? 12.735 -6.937 -31.954 1.00 81.12 726 LEU A N 1
ATOM 5757 C CA . LEU A 1 726 ? 12.585 -7.630 -33.232 1.00 81.12 726 LEU A CA 1
ATOM 5758 C C . LEU A 1 726 ? 13.450 -6.990 -34.313 1.00 81.12 726 LEU A C 1
ATOM 5760 O O . LEU A 1 726 ? 13.356 -5.798 -34.616 1.00 81.12 726 LEU A O 1
ATOM 5764 N N . CYS A 1 727 ? 14.327 -7.797 -34.895 1.00 81.81 727 CYS A N 1
ATOM 5765 C CA . CYS A 1 727 ? 15.323 -7.340 -35.844 1.00 81.81 727 CYS A CA 1
ATOM 5766 C C . CYS A 1 727 ? 15.579 -8.367 -36.936 1.00 81.81 727 CYS A C 1
ATOM 5768 O O . CYS A 1 727 ? 15.578 -9.569 -36.690 1.00 81.81 727 CYS A O 1
ATOM 5770 N N . PHE A 1 728 ? 15.888 -7.869 -38.123 1.00 83.69 728 PHE A N 1
ATOM 5771 C CA . PHE A 1 728 ? 16.289 -8.674 -39.260 1.00 83.69 728 PHE A CA 1
ATOM 5772 C C . PHE A 1 728 ? 17.814 -8.578 -39.456 1.00 83.69 728 PHE A C 1
ATOM 5774 O O . PHE A 1 728 ? 18.313 -7.482 -39.756 1.00 83.69 728 PHE A O 1
ATOM 5781 N N . PRO A 1 729 ? 18.568 -9.675 -39.250 1.00 87.38 729 PRO A N 1
ATOM 5782 C CA . PRO A 1 729 ? 19.991 -9.734 -39.567 1.00 87.38 729 PRO A CA 1
ATOM 5783 C C . PRO A 1 729 ? 20.210 -9.880 -41.079 1.00 87.38 729 PRO A C 1
ATOM 5785 O O . PRO A 1 729 ? 19.645 -10.757 -41.722 1.00 87.38 729 PRO A O 1
ATOM 5788 N N . VAL A 1 730 ? 21.075 -9.044 -41.645 1.00 86.06 730 VAL A N 1
ATOM 5789 C CA . VAL A 1 730 ? 21.582 -9.144 -43.018 1.00 86.06 730 VAL A CA 1
ATOM 5790 C C . VAL A 1 730 ? 23.051 -9.529 -42.925 1.00 86.06 730 VAL A C 1
ATOM 5792 O O . VAL A 1 730 ? 23.828 -8.826 -42.288 1.00 86.06 730 VAL A O 1
ATOM 5795 N N . ILE A 1 731 ? 23.449 -10.643 -43.532 1.00 87.88 731 ILE A N 1
ATOM 5796 C CA . ILE A 1 731 ? 24.841 -11.104 -43.462 1.00 87.88 731 ILE A CA 1
ATOM 5797 C C . ILE A 1 731 ? 25.740 -10.104 -44.198 1.00 87.88 731 ILE A C 1
ATOM 5799 O O . ILE A 1 731 ? 25.577 -9.878 -45.393 1.00 87.88 731 ILE A O 1
ATOM 5803 N N . HIS A 1 732 ? 26.690 -9.531 -43.464 1.00 82.81 732 HIS A N 1
ATOM 5804 C CA . HIS A 1 732 ? 27.734 -8.648 -43.982 1.00 82.81 732 HIS A CA 1
ATOM 5805 C C . HIS A 1 732 ? 29.070 -9.390 -44.106 1.00 82.81 732 HIS A C 1
ATOM 5807 O O . HIS A 1 732 ? 29.752 -9.307 -45.122 1.00 82.81 732 HIS A O 1
ATOM 5813 N N . TYR A 1 733 ? 29.424 -10.159 -43.075 1.00 84.06 733 TYR A N 1
ATOM 5814 C CA . TYR A 1 733 ? 30.578 -11.053 -43.047 1.00 84.06 733 TYR A CA 1
ATOM 5815 C C . TYR A 1 733 ? 30.111 -12.406 -42.518 1.00 84.06 733 TYR A C 1
ATOM 5817 O O . TYR A 1 733 ? 29.483 -12.471 -41.462 1.00 84.06 733 TYR A O 1
ATOM 5825 N N . HIS A 1 734 ? 30.393 -13.485 -43.249 1.00 85.19 734 HIS A N 1
ATOM 5826 C CA . HIS A 1 734 ? 29.949 -14.827 -42.885 1.00 85.19 734 HIS A CA 1
ATOM 5827 C C . HIS A 1 734 ? 31.078 -15.584 -42.157 1.00 85.19 734 HIS A C 1
ATOM 5829 O O . HIS A 1 734 ? 31.938 -16.170 -42.814 1.00 85.19 734 HIS A O 1
ATOM 5835 N N . PRO A 1 735 ? 31.089 -15.646 -40.809 1.00 80.31 735 PRO A N 1
ATOM 5836 C CA . PRO A 1 735 ? 32.222 -16.181 -40.042 1.00 80.31 735 PRO A CA 1
ATOM 5837 C C . PRO A 1 735 ? 32.403 -17.707 -40.146 1.00 80.31 735 PRO A C 1
ATOM 5839 O O . PRO A 1 735 ? 33.355 -18.243 -39.582 1.00 80.31 735 PRO A O 1
ATOM 5842 N N . PHE A 1 736 ? 31.486 -18.401 -40.827 1.00 84.19 736 PHE A N 1
ATOM 5843 C CA . PHE A 1 736 ? 31.490 -19.857 -41.024 1.00 84.19 736 PHE A CA 1
ATOM 5844 C C . PHE A 1 736 ? 31.518 -20.270 -42.505 1.00 84.19 736 PHE A C 1
ATOM 5846 O O . PHE A 1 736 ? 31.202 -21.414 -42.816 1.00 84.19 736 PHE A O 1
ATOM 5853 N N . ALA A 1 737 ? 31.791 -19.333 -43.422 1.00 74.06 737 ALA A N 1
ATOM 5854 C CA . ALA A 1 737 ? 31.892 -19.650 -44.844 1.00 74.06 737 ALA A CA 1
ATOM 5855 C C . ALA A 1 737 ? 33.288 -20.233 -45.079 1.00 74.06 737 ALA A C 1
ATOM 5857 O O . ALA A 1 737 ? 34.258 -19.688 -44.551 1.00 74.06 737 ALA A O 1
ATOM 5858 N N . ALA A 1 738 ? 33.346 -21.370 -45.772 1.00 48.53 738 ALA A N 1
ATOM 5859 C CA . ALA A 1 738 ? 34.592 -22.053 -46.104 1.00 48.53 738 ALA A CA 1
ATOM 5860 C C . ALA A 1 738 ? 35.382 -21.290 -47.170 1.00 48.53 738 ALA A C 1
ATOM 5862 O O . ALA A 1 738 ? 34.731 -20.760 -48.102 1.00 48.53 738 ALA A O 1
#

InterPro domains:
  IPR001128 Cytochrome P450 [PF00067] (404-539)
  IPR001128 Cytochrome P450 [PF00067] (572-719)
  IPR002401 Cytochrome P450, E-class, group I [PR00463] (1-27)
  IPR002401 Cytochrome P450, E-class, group I [PR00463] (628-652)
  IPR002401 Cytochrome P450, E-class, group I [PR00463] (667-677)
  IPR002401 Cytochrome P450, E-class, group I [PR00463] (677-700)
  IPR016140 Bifunctional inhibitor/plant lipid transfer protein/seed storage helical domain [PF00234] (351-403)
  IPR017972 Cytochrome P450, conserved site [PS00086] (670-679)
  IPR027443 Isopenicillin N synthase-like superfamily [G3DSA:2.60.120.330] (1-348)
  IPR036312 Bifunctional inhibitor/plant lipid transfer protein/seed storage helical domain superfamily [G3DSA:1.10.110.10] (349-402)
  IPR036312 Bifunctional inhibitor/plant lipid transfer protein/seed storage helical domain superfamily [SSF47699] (354-404)
  IPR036396 Cytochrome P450 superfamily [G3DSA:1.10.630.10] (403-549)
  IPR036396 Cytochrome P450 superfamily [G3DSA:1.10.630.10] (551-718)
  IPR036396 Cytochrome P450 superfamily [SSF48264] (406-728)
  IPR044741 Non-specific lipid-transfer protein-like [cd04660] (347-405)
  IPR051103 Plant secondary metabolite cytochrome P450s [PTHR24298] (569-723)

Radius of gyration: 32.02 Å; Cα contacts (8 Å, |Δi|>4): 1297; chains: 1; bounding box: 80×63×83 Å